Protein AF-A0A1M3DX66-F1 (afdb_monomer_lite)

Foldseek 3Di:
DPPCDPVNVVVVVVVVVVVVVVVVVVVVVVVLLLVLQVLLVVVVCCCVPNPCCVVCPPPVLVVQQVVVVDPCSHSVSSVVSVVSNVVCVVCVVVSVVVLLLLLQFDDQVCQLPPDGDDSDVVVVVVCVVVVVDDDPRNVLVVQQVVCVVQQAWRWDWDTDSLVSDIDTHGDPDRLDDPLLVVLCVLCVVLVADPLLSSVLVVCVVQQKFDLSLSCRRRVDDSVVSVVSVVSCVVVQQWDWDDDDPVLIMIGGGPSSVVSVVVSVVVVVVPDDDDDPDDDPPDDDDDDDDDDDDDCLVVVQVVLLVLADPVLSVLLVPDDPDDDLVSVLVSVLSVQASDWADLVRNCSSNVHDSVCCVPSHVVVCVSVQQKDWPSNSHCNDPRITIHGDDPPVVPD

Radius of gyration: 28.18 Å; chains: 1; bounding box: 50×94×74 Å

Secondary structure (DSSP, 8-state):
-----HHHHHHHHHHHHHHHHHHHHHHHHHHHHHHHHHHHHHHHHHHHH-TTHHHHGGGHHHHHHHHH--GGG-HHHHHHHHHHHHH-TTHHHHHHHHHHHT--PPPGGGTTSS-PPPSSHHHHHHHHHTTSS-STTTHHHHHHHHHHHTTBPPPEEEEETTTTEEEEE---SBS--HHHHHHHGGGGGG---HHHHHHHHHHHHHS-B-HHHHHHHH---HHHHHHHHHHHHHTTSEEEE-SSTTS-EEEE-HHHHHHHHHHHHHHHTT-SSS---S--SS----------SSTTTHHHHHHHTTS-HHHHHHHHT--TT--HHHHHHHHHHHHHHS-EEHHHHHHHHTS-HHHHIIIIIHHHHHTTSEEESSTTSTT-TT-EEEE--TTTT--

Sequence (395 aa):
MIVMNFEILQQNIQNTHTATQQSAAKAVNIYLTIRNWLIGYYIVEFEQNGEDRAQYGKFLLQKLAENLNQKSLSYRNLKLFRQFHQEYPQIGQSVTAFLENNKSLKAIDSIGEPGSFARNPHIASIFHDTNLAETKGTGIKSMKKLLLKSQMLPPTFESSHAANSFTLRLLLHHLINETDHSWLMKFDEFQLNDEQKTALIFLREVGALDNLAYRQSTGVNLFQSSTDLRKMVTCNLLQQKGNSKKNTYYVPGKIFLESLELHQRERLSGESDLLSGNFHGLFGESDSLLVESDSLLVEFDSLLLEFPEALQQKIRGLGSRSKPEIMEEVILEICNIKAFNLDELSKILKRRPHHIREKFLNVLMKKEKIGYSIPEVINHPKQAYKTINPSENIK

Structure (mmCIF, N/CA/C/O backbone):
data_AF-A0A1M3DX66-F1
#
_entry.id   AF-A0A1M3DX66-F1
#
loop_
_atom_site.group_PDB
_atom_site.id
_atom_site.type_symbol
_atom_site.label_atom_id
_atom_site.label_alt_id
_atom_site.label_comp_id
_atom_site.label_asym_id
_atom_site.label_entity_id
_atom_site.label_seq_id
_atom_site.pdbx_PDB_ins_code
_atom_site.Cartn_x
_atom_site.Cartn_y
_atom_site.Cartn_z
_atom_site.occupancy
_atom_site.B_iso_or_equiv
_atom_site.auth_seq_id
_atom_site.auth_comp_id
_atom_site.auth_asym_id
_atom_site.auth_atom_id
_atom_site.pdbx_PDB_model_num
ATOM 1 N N . MET A 1 1 ? 3.847 -50.029 -15.783 1.00 46.38 1 MET A N 1
ATOM 2 C CA . MET A 1 1 ? 2.466 -49.524 -15.634 1.00 46.38 1 MET A CA 1
ATOM 3 C C . MET A 1 1 ? 1.965 -49.961 -14.273 1.00 46.38 1 MET A C 1
ATOM 5 O O . MET A 1 1 ? 1.884 -51.160 -14.048 1.00 46.38 1 MET A O 1
ATOM 9 N N . ILE A 1 2 ? 1.711 -49.027 -13.354 1.00 54.50 2 ILE A N 1
ATOM 10 C CA . ILE A 1 2 ? 1.009 -49.362 -12.108 1.00 54.50 2 ILE A CA 1
ATOM 11 C C . ILE A 1 2 ? -0.415 -49.724 -12.529 1.00 54.50 2 ILE A C 1
ATOM 13 O O . ILE A 1 2 ? -1.128 -48.879 -13.067 1.00 54.50 2 ILE A O 1
ATOM 17 N N . VAL A 1 3 ? -0.788 -50.995 -12.393 1.00 66.44 3 VAL A N 1
ATOM 18 C CA . VAL A 1 3 ? -2.137 -51.461 -12.722 1.00 66.44 3 VAL A CA 1
ATOM 19 C C . VAL A 1 3 ? -3.079 -50.877 -11.671 1.00 66.44 3 VAL A C 1
ATOM 21 O O . VAL A 1 3 ? -3.075 -51.300 -10.519 1.00 66.44 3 VAL A O 1
ATOM 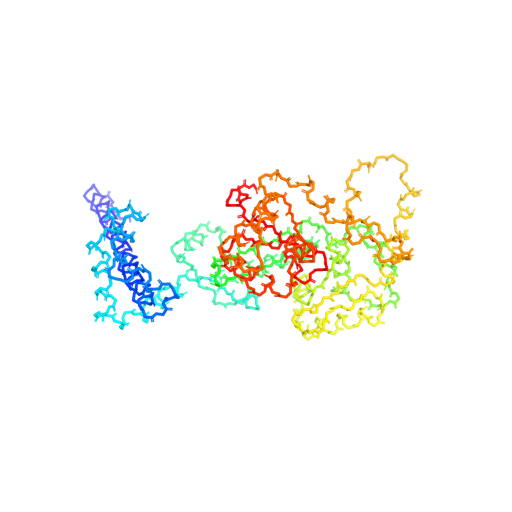24 N N . MET A 1 4 ? -3.834 -49.848 -12.054 1.00 71.94 4 MET A N 1
ATOM 25 C CA . MET A 1 4 ? -4.809 -49.189 -11.189 1.00 71.94 4 MET A CA 1
ATOM 26 C C . MET A 1 4 ? -6.081 -50.045 -11.146 1.00 71.94 4 MET A C 1
ATOM 28 O O . MET A 1 4 ? -6.894 -49.993 -12.066 1.00 71.94 4 MET A O 1
ATOM 32 N N . ASN A 1 5 ? -6.233 -50.874 -10.112 1.00 88.56 5 ASN A N 1
ATOM 33 C CA . ASN A 1 5 ? -7.469 -51.623 -9.878 1.00 88.56 5 ASN A CA 1
ATOM 34 C C . ASN A 1 5 ? -8.461 -50.800 -9.027 1.00 88.56 5 ASN A C 1
ATOM 36 O O . ASN A 1 5 ? -8.119 -49.742 -8.491 1.00 88.56 5 ASN A O 1
ATOM 40 N N . PHE A 1 6 ? -9.706 -51.272 -8.928 1.00 88.81 6 PHE A N 1
ATOM 41 C CA . PHE A 1 6 ? -10.782 -50.554 -8.238 1.00 88.81 6 PHE A CA 1
ATOM 42 C C . PHE A 1 6 ? -10.478 -50.294 -6.751 1.00 88.81 6 PHE A C 1
ATOM 44 O O . PHE A 1 6 ? -10.742 -49.203 -6.255 1.00 88.81 6 PHE A O 1
ATOM 51 N N . GLU A 1 7 ? -9.851 -51.250 -6.062 1.00 90.75 7 GLU A N 1
ATOM 52 C CA . GLU A 1 7 ? -9.463 -51.113 -4.651 1.00 90.75 7 GLU A CA 1
ATOM 53 C C . GLU A 1 7 ? -8.393 -50.030 -4.455 1.00 90.75 7 GLU A C 1
ATOM 55 O O . GLU A 1 7 ? -8.516 -49.187 -3.567 1.00 90.75 7 GLU A O 1
ATOM 60 N N . ILE A 1 8 ? -7.379 -49.988 -5.328 1.00 89.19 8 ILE A N 1
ATOM 61 C CA . ILE A 1 8 ? -6.337 -48.951 -5.321 1.00 89.19 8 ILE A CA 1
ATOM 62 C C . ILE A 1 8 ? -6.947 -47.577 -5.626 1.00 89.19 8 ILE A C 1
ATOM 64 O O . ILE A 1 8 ? -6.599 -46.594 -4.972 1.00 89.19 8 ILE A O 1
ATOM 68 N N . LEU A 1 9 ? -7.880 -47.490 -6.581 1.00 87.88 9 LEU A N 1
ATOM 69 C CA . LEU A 1 9 ? -8.596 -46.249 -6.886 1.00 87.88 9 LEU A CA 1
ATOM 70 C C . LEU A 1 9 ? -9.398 -45.750 -5.674 1.00 87.88 9 LEU A C 1
ATOM 72 O O . LEU A 1 9 ? -9.278 -44.581 -5.305 1.00 87.88 9 LEU A O 1
ATOM 76 N N . GLN A 1 10 ? -10.174 -46.629 -5.033 1.00 92.69 10 GLN A N 1
ATOM 77 C CA . GLN A 1 10 ? -10.957 -46.297 -3.842 1.00 92.69 10 GLN A CA 1
ATOM 78 C C . GLN A 1 10 ? -10.052 -45.833 -2.694 1.00 92.69 10 GLN A C 1
ATOM 80 O O . GLN A 1 10 ? -10.323 -44.803 -2.073 1.00 92.69 10 GLN A O 1
ATOM 85 N N . GLN A 1 11 ? -8.947 -46.543 -2.451 1.00 93.50 11 GLN A N 1
ATOM 86 C CA . GLN A 1 11 ? -7.988 -46.176 -1.415 1.00 93.50 11 GLN A CA 1
ATOM 87 C C . GLN A 1 11 ? -7.339 -44.817 -1.699 1.00 93.50 11 GLN A C 1
ATOM 89 O O . GLN A 1 11 ? -7.213 -43.996 -0.791 1.00 93.50 11 GLN A O 1
ATOM 94 N N . ASN A 1 12 ? -6.968 -44.541 -2.952 1.00 92.81 12 ASN A N 1
ATOM 95 C CA . ASN A 1 12 ? -6.387 -43.259 -3.345 1.00 92.81 12 ASN A CA 1
ATOM 96 C C . ASN A 1 12 ? -7.373 -42.105 -3.134 1.00 92.81 12 ASN A C 1
ATOM 98 O O . ASN A 1 12 ? -7.007 -41.110 -2.512 1.00 92.81 12 ASN A O 1
ATOM 102 N N . ILE A 1 13 ? -8.629 -42.252 -3.570 1.00 94.06 13 ILE A N 1
ATOM 103 C CA . ILE A 1 13 ? -9.670 -41.233 -3.365 1.00 94.06 13 ILE A CA 1
ATOM 104 C C . ILE A 1 13 ? -9.886 -40.980 -1.868 1.00 94.06 13 ILE A C 1
ATOM 106 O O . ILE A 1 13 ? -9.891 -39.825 -1.434 1.00 94.06 13 ILE A O 1
ATOM 110 N N . GLN A 1 14 ? -10.007 -42.041 -1.065 1.00 92.94 14 GLN A N 1
ATOM 111 C CA . GLN A 1 14 ? -10.210 -41.918 0.378 1.00 92.94 14 GLN A CA 1
ATOM 112 C C . GLN A 1 14 ? -9.017 -41.246 1.068 1.00 92.94 14 GLN A C 1
ATOM 114 O O . GLN A 1 14 ? -9.202 -40.371 1.919 1.00 92.94 14 GLN A O 1
ATOM 119 N N . ASN A 1 15 ? -7.793 -41.612 0.689 1.00 93.38 15 ASN A N 1
ATOM 120 C CA . ASN A 1 15 ? -6.576 -41.011 1.223 1.00 93.38 15 ASN A CA 1
ATOM 121 C C . ASN A 1 15 ? -6.497 -39.521 0.872 1.00 93.38 15 ASN A C 1
ATOM 123 O O . ASN A 1 15 ? -6.247 -38.702 1.755 1.00 93.38 15 ASN A O 1
ATOM 127 N N . THR A 1 16 ? -6.766 -39.148 -0.383 1.00 92.50 16 THR A N 1
ATOM 128 C CA . THR A 1 16 ? -6.778 -37.744 -0.818 1.00 92.50 16 THR A CA 1
ATOM 129 C C . THR A 1 16 ? -7.855 -36.940 -0.091 1.00 92.50 16 THR A C 1
ATOM 131 O O . THR A 1 16 ? -7.568 -35.849 0.408 1.00 92.50 16 THR A O 1
ATOM 134 N N . HIS A 1 17 ? -9.070 -37.480 0.045 1.00 89.69 17 HIS A N 1
ATOM 135 C CA . HIS A 1 17 ? -10.143 -36.831 0.801 1.00 89.69 17 HIS A CA 1
ATOM 136 C C . HIS A 1 17 ? -9.738 -36.599 2.263 1.00 89.69 17 HIS A C 1
ATOM 138 O O . HIS A 1 17 ? -9.801 -35.478 2.762 1.00 89.69 17 HIS A O 1
ATOM 144 N N . THR A 1 18 ? -9.238 -37.640 2.929 1.00 92.88 18 THR A N 1
ATOM 145 C CA . THR A 1 18 ? -8.861 -37.572 4.345 1.00 92.88 18 THR A CA 1
ATOM 146 C C . THR A 1 18 ? -7.698 -36.600 4.564 1.00 92.88 18 THR A C 1
ATOM 148 O O . THR A 1 18 ? -7.755 -35.756 5.458 1.00 92.88 18 THR A O 1
ATOM 151 N N . ALA A 1 19 ? -6.663 -36.653 3.720 1.00 88.19 19 ALA A N 1
ATOM 152 C CA . ALA A 1 19 ? -5.498 -35.776 3.827 1.00 88.19 19 ALA A CA 1
ATOM 153 C C . ALA A 1 19 ? -5.859 -34.296 3.610 1.00 88.19 19 ALA A C 1
ATOM 155 O O . ALA A 1 19 ? -5.417 -33.425 4.364 1.00 88.19 19 ALA A O 1
ATOM 156 N N . THR A 1 20 ? -6.692 -33.994 2.609 1.00 86.19 20 THR A N 1
ATOM 157 C CA . THR A 1 20 ? -7.126 -32.614 2.330 1.00 86.19 20 THR A CA 1
ATOM 158 C C . THR A 1 20 ? -8.052 -32.076 3.420 1.00 86.19 20 THR A C 1
ATOM 160 O O . THR A 1 20 ? -7.876 -30.937 3.859 1.00 86.19 20 THR A O 1
ATOM 163 N N . GLN A 1 21 ? -8.963 -32.903 3.942 1.00 87.69 21 GLN A N 1
ATOM 164 C CA . GLN A 1 21 ? -9.829 -32.544 5.065 1.00 87.69 21 GLN A CA 1
ATOM 165 C C . GLN A 1 21 ? -9.026 -32.270 6.347 1.00 87.69 21 GLN A C 1
ATOM 167 O O . GLN A 1 21 ? -9.260 -31.263 7.018 1.00 87.69 21 GLN A O 1
ATOM 172 N N . GLN A 1 22 ? -8.044 -33.117 6.672 1.00 86.44 22 GLN A N 1
ATOM 173 C CA . GLN A 1 22 ? -7.156 -32.914 7.823 1.00 86.44 22 GLN A CA 1
ATOM 174 C C . GLN A 1 22 ? -6.325 -31.635 7.684 1.00 86.44 22 GLN A C 1
ATOM 176 O O . GLN A 1 22 ? -6.173 -30.888 8.654 1.00 86.44 22 GLN A O 1
ATOM 181 N N . SER A 1 23 ? -5.821 -31.349 6.481 1.00 80.25 23 SER A N 1
ATOM 182 C CA . SER A 1 23 ? -5.094 -30.109 6.195 1.00 80.25 23 SER A CA 1
ATOM 183 C C . SER A 1 23 ? -5.973 -28.872 6.423 1.00 80.25 23 SER A C 1
ATOM 185 O O . SER A 1 23 ? -5.564 -27.944 7.127 1.00 80.25 23 SER A O 1
ATOM 187 N N . ALA A 1 24 ? -7.217 -28.889 5.930 1.00 75.94 24 ALA A N 1
ATOM 188 C CA . ALA A 1 24 ? -8.182 -27.813 6.154 1.00 75.94 24 ALA A CA 1
ATOM 189 C C . ALA A 1 24 ? -8.494 -27.622 7.649 1.00 75.94 24 ALA A C 1
ATOM 191 O O . ALA A 1 24 ? -8.436 -26.501 8.155 1.00 75.94 24 ALA A O 1
ATOM 192 N N . ALA A 1 25 ? -8.747 -28.712 8.381 1.00 82.56 25 ALA A N 1
ATOM 193 C CA . ALA A 1 25 ? -8.994 -28.664 9.821 1.00 82.56 25 ALA A CA 1
ATOM 194 C C . ALA A 1 25 ? -7.795 -28.086 10.593 1.00 82.56 25 ALA A C 1
ATOM 196 O O . ALA A 1 25 ? -7.968 -27.242 11.473 1.00 82.56 25 ALA A O 1
ATOM 197 N N . LYS A 1 26 ? -6.567 -28.480 10.232 1.00 80.50 26 LYS A N 1
ATOM 198 C CA . LYS A 1 26 ? -5.338 -27.941 10.829 1.00 80.50 26 LYS A CA 1
ATOM 199 C C . LYS A 1 26 ? -5.205 -26.438 10.587 1.00 80.50 26 LYS A C 1
ATOM 201 O O . LYS A 1 26 ? -4.918 -25.706 11.532 1.00 80.50 26 LYS A O 1
ATOM 206 N N . ALA A 1 27 ? -5.445 -25.973 9.360 1.00 79.50 27 ALA A N 1
ATOM 207 C CA . ALA A 1 27 ? -5.413 -24.549 9.038 1.00 79.50 27 ALA A CA 1
ATOM 208 C C . ALA A 1 27 ? -6.442 -23.770 9.872 1.00 79.50 27 ALA A C 1
ATOM 210 O O . ALA A 1 27 ? -6.083 -22.800 10.540 1.00 79.50 27 ALA A O 1
ATOM 211 N N . VAL A 1 28 ? -7.693 -24.241 9.917 1.00 80.56 28 VAL A N 1
ATOM 212 C CA . VAL A 1 28 ? -8.760 -23.637 10.731 1.00 80.56 28 VAL A CA 1
ATOM 213 C C . VAL A 1 28 ? -8.351 -23.561 12.204 1.00 80.56 28 VAL A C 1
ATOM 215 O O . VAL A 1 28 ? -8.460 -22.497 12.811 1.00 80.56 28 VAL A O 1
ATOM 218 N N . ASN A 1 29 ? -7.807 -24.639 12.772 1.00 84.12 29 ASN A N 1
ATOM 219 C CA . ASN A 1 29 ? -7.376 -24.675 14.171 1.00 84.12 29 ASN A CA 1
ATOM 220 C C . ASN A 1 29 ? -6.255 -23.673 14.478 1.00 84.12 29 ASN A C 1
ATOM 222 O O . ASN A 1 29 ? -6.288 -23.027 15.528 1.00 84.12 29 ASN A O 1
ATOM 226 N N . ILE A 1 30 ? -5.297 -23.498 13.561 1.00 85.50 30 ILE A N 1
ATOM 227 C CA . ILE A 1 30 ? -4.227 -22.501 13.703 1.00 85.50 30 ILE A CA 1
ATOM 228 C C . ILE A 1 30 ? -4.832 -21.093 13.739 1.00 85.50 30 ILE A C 1
ATOM 230 O O . ILE A 1 30 ? -4.613 -20.356 14.701 1.00 85.50 30 ILE A O 1
ATOM 234 N N . TYR A 1 31 ? -5.648 -20.731 12.745 1.00 86.44 31 TYR A N 1
ATOM 235 C CA . TYR A 1 31 ? -6.244 -19.393 12.677 1.00 86.44 31 TYR A CA 1
ATOM 236 C C . TYR A 1 31 ? -7.190 -19.108 13.847 1.00 86.44 31 TYR A C 1
ATOM 238 O O . TYR A 1 31 ? -7.186 -17.996 14.371 1.00 86.44 31 TYR A O 1
ATOM 246 N N . LEU A 1 32 ? -7.965 -20.097 14.301 1.00 88.94 32 LEU A N 1
ATOM 247 C CA . LEU A 1 32 ? -8.824 -19.954 15.478 1.00 88.94 32 LEU A CA 1
ATOM 248 C C . LEU A 1 32 ? -8.008 -19.706 16.747 1.00 88.94 32 LEU A C 1
ATOM 250 O O . LEU A 1 32 ? -8.353 -18.813 17.517 1.00 88.94 32 LEU A O 1
ATOM 254 N N . THR A 1 33 ? -6.920 -20.450 16.947 1.00 89.94 33 THR A N 1
ATOM 255 C CA . THR A 1 33 ? -6.024 -20.266 18.099 1.00 89.94 33 THR A CA 1
ATOM 256 C C . THR A 1 33 ? -5.435 -18.859 18.111 1.00 89.94 33 THR A C 1
ATOM 258 O O . THR A 1 33 ? -5.523 -18.159 19.118 1.00 89.94 33 THR A O 1
ATOM 261 N N . ILE A 1 34 ? -4.914 -18.410 16.968 1.00 89.06 34 ILE A N 1
ATOM 262 C CA . ILE A 1 34 ? -4.314 -17.080 16.825 1.00 89.06 34 ILE A CA 1
ATOM 263 C C . ILE A 1 34 ? -5.353 -15.981 17.049 1.00 89.06 34 ILE A C 1
ATOM 265 O O . ILE A 1 34 ? -5.119 -15.065 17.834 1.00 89.06 34 ILE A O 1
ATOM 269 N N . ARG A 1 35 ? -6.529 -16.097 16.419 1.00 92.00 35 ARG A N 1
ATOM 270 C CA . ARG A 1 35 ? -7.647 -15.164 16.606 1.00 92.00 35 ARG A CA 1
ATOM 271 C C . ARG A 1 35 ? -8.031 -15.051 18.080 1.00 92.00 35 ARG A C 1
ATOM 273 O O . ARG A 1 35 ? -8.180 -13.946 18.587 1.00 92.00 35 ARG A O 1
ATOM 280 N N . ASN A 1 36 ? -8.207 -16.184 18.757 1.00 93.81 36 ASN A N 1
ATOM 281 C CA . ASN A 1 36 ? -8.610 -16.223 20.163 1.00 93.81 36 ASN A CA 1
ATOM 282 C C . ASN A 1 36 ? -7.581 -15.540 21.060 1.00 93.81 36 ASN A C 1
ATOM 284 O O . ASN A 1 36 ? -7.958 -14.753 21.924 1.00 93.81 36 ASN A O 1
ATOM 288 N N . TRP A 1 37 ? -6.295 -15.807 20.828 1.00 93.88 37 TRP A N 1
ATOM 289 C CA . TRP A 1 37 ? -5.214 -15.183 21.584 1.00 93.88 37 TRP A CA 1
ATOM 290 C C . TRP A 1 37 ? -5.173 -13.664 21.364 1.00 93.88 37 TRP A C 1
ATOM 292 O O . TRP A 1 37 ? -5.143 -12.906 22.329 1.00 93.88 37 TRP A O 1
ATOM 302 N N . LEU A 1 38 ? -5.262 -13.210 20.106 1.00 92.69 38 LEU A N 1
ATOM 303 C CA . LEU A 1 38 ? -5.254 -11.784 19.752 1.00 92.69 38 LEU A CA 1
ATOM 304 C C . LEU A 1 38 ? -6.444 -11.021 20.337 1.00 92.69 38 LEU A C 1
ATOM 306 O O . LEU A 1 38 ? -6.274 -9.910 20.828 1.00 92.69 38 LEU A O 1
ATOM 310 N N . ILE A 1 39 ? -7.643 -11.611 20.325 1.00 93.81 39 ILE A N 1
ATOM 311 C CA . ILE A 1 39 ? -8.811 -10.995 20.970 1.00 93.81 39 ILE A CA 1
ATOM 312 C C . ILE A 1 39 ? -8.549 -10.819 22.470 1.00 93.81 39 ILE A C 1
ATOM 314 O O . ILE A 1 39 ? -8.840 -9.760 23.021 1.00 93.81 39 ILE A O 1
ATOM 318 N N . GLY A 1 40 ? -7.966 -11.828 23.123 1.00 94.31 40 GLY A N 1
ATOM 319 C CA . GLY A 1 40 ? -7.553 -11.729 24.520 1.00 94.31 40 GLY A CA 1
ATOM 320 C C . GLY A 1 40 ? -6.541 -10.611 24.766 1.00 94.31 40 GLY A C 1
ATOM 321 O O . GLY A 1 40 ? -6.724 -9.827 25.695 1.00 94.31 40 GLY A O 1
ATOM 322 N N . TYR A 1 41 ? -5.529 -10.504 23.903 1.00 93.56 41 TYR A N 1
ATOM 323 C CA . TYR A 1 41 ? -4.535 -9.430 23.929 1.00 93.56 41 TYR A CA 1
ATOM 324 C C . TYR A 1 41 ? -5.193 -8.047 23.846 1.00 93.56 41 TYR A C 1
ATOM 326 O O . TYR A 1 41 ? -4.972 -7.218 24.725 1.00 93.56 41 TYR A O 1
ATOM 334 N N . TYR A 1 42 ? -6.074 -7.817 22.866 1.00 93.31 42 TYR A N 1
ATOM 335 C CA . TYR A 1 42 ? -6.762 -6.529 22.706 1.00 93.31 42 TYR A CA 1
ATOM 336 C C . TYR A 1 42 ? -7.613 -6.150 23.920 1.00 93.31 42 TYR A C 1
ATOM 338 O O . TYR A 1 42 ? -7.643 -4.984 24.309 1.00 93.31 42 TYR A O 1
ATOM 346 N N . ILE A 1 43 ? -8.286 -7.127 24.537 1.00 93.56 43 ILE A N 1
ATOM 347 C CA . ILE A 1 43 ? -9.067 -6.898 25.757 1.00 93.56 43 ILE A CA 1
ATOM 348 C C . ILE A 1 43 ? -8.150 -6.451 26.901 1.00 93.56 43 ILE A C 1
ATOM 350 O O . ILE A 1 43 ? -8.444 -5.457 27.560 1.00 93.56 43 ILE A O 1
ATOM 354 N N . VAL A 1 44 ? -7.043 -7.164 27.134 1.00 91.69 44 VAL A N 1
ATOM 355 C CA . VAL A 1 44 ? -6.112 -6.849 28.231 1.00 91.69 44 VAL A CA 1
ATOM 356 C C . VAL A 1 44 ? -5.428 -5.498 28.012 1.00 91.69 44 VAL A C 1
ATOM 358 O O . VAL A 1 44 ? -5.339 -4.710 28.951 1.00 91.69 44 VAL A O 1
ATOM 361 N N . GLU A 1 45 ? -5.004 -5.192 26.785 1.00 91.38 45 GLU A N 1
ATOM 362 C CA . GLU A 1 45 ? -4.430 -3.887 26.435 1.00 91.38 45 GLU A CA 1
ATOM 363 C C . GLU A 1 45 ? -5.412 -2.744 26.691 1.00 91.38 45 GLU A C 1
ATOM 365 O O . GLU A 1 45 ? -5.044 -1.732 27.285 1.00 91.38 45 GLU A O 1
ATOM 370 N N . PHE A 1 46 ? -6.682 -2.905 26.312 1.00 90.38 46 PHE A N 1
ATOM 371 C CA . PHE A 1 46 ? -7.702 -1.898 26.594 1.00 90.38 46 PHE A CA 1
ATOM 372 C C . PHE A 1 46 ? -7.940 -1.727 28.105 1.00 90.38 46 PHE A C 1
ATOM 374 O O . PHE A 1 46 ? -8.048 -0.604 28.596 1.00 90.38 46 PHE A O 1
ATOM 381 N N . GLU A 1 47 ? -7.977 -2.822 28.871 1.00 88.12 47 GLU A N 1
ATOM 382 C CA . GLU A 1 47 ? -8.105 -2.769 30.335 1.00 88.12 47 GLU A CA 1
ATOM 383 C C . GLU A 1 47 ? -6.915 -2.018 30.988 1.00 88.12 47 GLU A C 1
ATOM 385 O O . GLU A 1 47 ? -7.101 -1.256 31.947 1.00 88.12 47 GLU A O 1
ATOM 390 N N . GLN A 1 48 ? -5.697 -2.168 30.454 1.00 85.69 48 GLN A N 1
ATOM 391 C CA . GLN A 1 48 ? -4.475 -1.555 30.995 1.00 85.69 48 GLN A CA 1
ATOM 392 C C . GLN A 1 48 ? -4.235 -0.111 30.529 1.00 85.69 48 GLN A C 1
ATOM 394 O O . GLN A 1 48 ? -3.865 0.729 31.353 1.00 85.69 48 GLN A O 1
ATOM 399 N N . ASN A 1 49 ? -4.482 0.183 29.251 1.00 86.31 49 ASN A N 1
ATOM 400 C CA . ASN A 1 49 ? -4.041 1.407 28.570 1.00 86.31 49 ASN A CA 1
ATOM 401 C C . ASN A 1 49 ? -5.182 2.192 27.888 1.00 86.31 49 ASN A C 1
ATOM 403 O O . ASN A 1 49 ? -4.921 3.228 27.282 1.00 86.31 49 ASN A O 1
ATOM 407 N N . GLY A 1 50 ? -6.436 1.732 27.960 1.00 82.00 50 GLY A N 1
ATOM 408 C CA . GLY A 1 50 ? -7.569 2.384 27.292 1.00 82.00 50 GLY A CA 1
ATOM 409 C C . GLY A 1 50 ? -7.888 3.778 27.849 1.00 82.00 50 GLY A C 1
ATOM 410 O O . GLY A 1 50 ? -8.014 3.952 29.063 1.00 82.00 50 GLY A O 1
ATOM 411 N N . GLU A 1 51 ? -8.063 4.762 26.960 1.00 78.31 51 GLU A N 1
ATOM 412 C CA . GLU A 1 51 ? -8.348 6.166 27.314 1.00 78.31 51 GLU A CA 1
ATOM 413 C C . GLU A 1 51 ? -9.701 6.326 28.030 1.00 78.31 51 GLU A C 1
ATOM 415 O O . GLU A 1 51 ? -9.824 7.076 28.998 1.00 78.31 51 GLU A O 1
ATOM 420 N N . ASP A 1 52 ? -10.708 5.569 27.598 1.00 81.38 52 ASP A N 1
ATOM 421 C CA . ASP A 1 52 ? -12.083 5.571 28.103 1.00 81.38 52 ASP A CA 1
ATOM 422 C C . ASP A 1 52 ? -12.397 4.351 28.987 1.00 81.38 52 ASP A C 1
ATOM 424 O O . ASP A 1 52 ? -13.552 4.105 29.345 1.00 81.38 52 ASP A O 1
ATOM 428 N N . ARG A 1 53 ? -11.381 3.595 29.427 1.00 76.31 53 ARG A N 1
ATOM 429 C CA . ARG A 1 53 ? -11.570 2.366 30.221 1.00 76.31 53 ARG A CA 1
ATOM 430 C C . ARG A 1 53 ? -12.407 2.567 31.486 1.00 76.31 53 ARG A C 1
ATOM 432 O O . ARG A 1 53 ? -13.114 1.654 31.902 1.00 76.31 53 ARG A O 1
ATOM 439 N N . ALA A 1 54 ? -12.365 3.758 32.089 1.00 69.56 54 ALA A N 1
ATOM 440 C CA . ALA A 1 54 ? -13.153 4.096 33.275 1.00 69.56 54 ALA A CA 1
ATOM 441 C C . ALA A 1 54 ? -14.669 4.083 33.000 1.00 69.56 54 ALA A C 1
ATOM 443 O O . ALA A 1 54 ? -15.452 3.785 33.900 1.00 69.56 54 ALA A O 1
ATOM 444 N N . GLN A 1 55 ? -15.082 4.350 31.756 1.00 74.88 55 GLN A N 1
ATOM 445 C CA . GLN A 1 55 ? -16.481 4.342 31.329 1.00 74.88 55 GLN A CA 1
ATOM 446 C C . GLN A 1 55 ? -17.031 2.919 31.137 1.00 74.88 55 GLN A C 1
ATOM 448 O O . GLN A 1 55 ? -18.228 2.680 31.318 1.00 74.88 55 GLN A O 1
ATOM 453 N N . TYR A 1 56 ? -16.172 1.965 30.771 1.00 73.06 56 TYR A N 1
ATOM 454 C CA . TYR A 1 56 ? -16.575 0.591 30.447 1.00 73.06 56 TYR A CA 1
ATOM 455 C C . TYR A 1 56 ? -16.261 -0.406 31.568 1.00 73.06 56 TYR A C 1
ATOM 457 O O . TYR A 1 56 ? -17.047 -1.327 31.788 1.00 73.06 56 TYR A O 1
ATOM 465 N N . GLY A 1 57 ? -15.188 -0.175 32.330 1.00 70.12 57 GLY A N 1
ATOM 466 C CA . GLY A 1 57 ? -14.861 -0.802 33.612 1.00 70.12 57 GLY A CA 1
ATOM 467 C C . GLY A 1 57 ? -15.286 -2.268 33.744 1.00 70.12 57 GLY A C 1
ATOM 468 O O . GLY A 1 57 ? -14.920 -3.125 32.943 1.00 70.12 57 GLY A O 1
ATOM 469 N N . LYS A 1 58 ? -16.104 -2.560 34.764 1.00 74.88 58 LYS A N 1
ATOM 470 C CA . LYS A 1 58 ? -16.587 -3.920 35.076 1.00 74.88 58 LYS A CA 1
ATOM 471 C C . LYS A 1 58 ? -17.507 -4.536 34.010 1.00 74.88 58 LYS A C 1
ATOM 473 O O . LYS A 1 58 ? -17.666 -5.754 34.000 1.00 74.88 58 LYS A O 1
ATOM 478 N N . PHE A 1 59 ? -18.095 -3.732 33.124 1.00 85.62 59 PHE A N 1
ATOM 479 C CA . PHE A 1 59 ? -19.084 -4.172 32.131 1.00 85.62 59 PHE A CA 1
ATOM 480 C C . PHE A 1 59 ? -18.517 -4.289 30.709 1.00 85.62 59 PHE A C 1
ATOM 482 O O . PHE A 1 59 ? -19.267 -4.576 29.776 1.00 85.62 59 PHE A O 1
ATOM 489 N N . LEU A 1 60 ? -17.202 -4.115 30.536 1.00 89.06 60 LEU A N 1
ATOM 490 C CA . LEU A 1 60 ? -16.527 -4.134 29.237 1.00 89.06 60 LEU A CA 1
ATOM 491 C C . LEU A 1 60 ? -16.893 -5.366 28.397 1.00 89.06 60 LEU A C 1
ATOM 493 O O . LEU A 1 60 ? -17.369 -5.233 27.274 1.00 89.06 60 LEU A O 1
ATOM 497 N N . LEU A 1 61 ? -16.729 -6.569 28.954 1.00 90.75 61 LEU A N 1
ATOM 498 C CA . LEU A 1 61 ? -16.987 -7.812 28.221 1.00 90.75 61 LEU A CA 1
ATOM 499 C C . LEU A 1 61 ? -18.469 -8.012 27.870 1.00 90.75 61 LEU A C 1
ATOM 501 O O . LEU A 1 61 ? -18.765 -8.631 26.850 1.00 90.75 61 LEU A O 1
ATOM 505 N N . GLN A 1 62 ? -19.396 -7.527 28.706 1.00 91.19 62 GLN A N 1
ATOM 506 C CA . GLN A 1 62 ? -20.836 -7.622 28.427 1.00 91.19 62 GLN A CA 1
ATOM 507 C C . GLN A 1 62 ? -21.209 -6.711 27.261 1.00 91.19 62 GLN A C 1
ATOM 509 O O . GLN A 1 62 ? -21.775 -7.188 26.283 1.00 91.19 62 GLN A O 1
ATOM 514 N N . LYS A 1 63 ? -20.765 -5.450 27.300 1.00 90.31 63 LYS A N 1
ATOM 515 C CA . LYS A 1 63 ? -20.970 -4.502 26.199 1.00 90.31 63 LYS A CA 1
ATOM 516 C C . LYS A 1 63 ? -20.314 -4.963 24.898 1.00 90.31 63 LYS A C 1
ATOM 518 O O . LYS A 1 63 ? -20.907 -4.818 23.837 1.00 90.31 63 LYS A O 1
ATOM 523 N N . LEU A 1 64 ? -19.114 -5.552 24.960 1.00 91.94 64 LEU A N 1
ATOM 524 C CA . LEU A 1 64 ? -18.467 -6.131 23.777 1.00 91.94 64 LEU A CA 1
ATOM 525 C C . LEU A 1 64 ? -19.304 -7.264 23.175 1.00 91.94 64 LEU A C 1
ATOM 527 O O . LEU A 1 64 ? -19.492 -7.296 21.963 1.00 91.94 64 LEU A O 1
ATOM 531 N N . ALA A 1 65 ? -19.828 -8.172 24.001 1.00 92.62 65 ALA A N 1
ATOM 532 C CA . ALA A 1 65 ? -20.666 -9.267 23.522 1.00 92.62 65 ALA A CA 1
ATOM 533 C C . ALA A 1 65 ? -21.984 -8.769 22.900 1.00 92.62 65 ALA A C 1
ATOM 535 O O . ALA A 1 65 ? -22.390 -9.281 21.857 1.00 92.62 65 ALA A O 1
ATOM 536 N N . GLU A 1 66 ? -22.623 -7.770 23.515 1.00 91.38 66 GLU A N 1
ATOM 537 C CA . GLU A 1 66 ? -23.858 -7.145 23.020 1.00 91.38 66 GLU A CA 1
ATOM 538 C C . GLU A 1 66 ? -23.634 -6.413 21.692 1.00 91.38 66 GLU A C 1
ATOM 540 O O . GLU A 1 66 ? -24.379 -6.630 20.739 1.00 91.38 66 GLU A O 1
ATOM 545 N N . ASN A 1 67 ? -22.573 -5.608 21.596 1.00 91.50 67 ASN A N 1
ATOM 546 C CA . ASN A 1 67 ? -22.285 -4.813 20.402 1.00 91.50 67 ASN A CA 1
ATOM 547 C C . ASN A 1 67 ? -21.803 -5.663 19.220 1.00 91.50 67 ASN A C 1
ATOM 549 O O . ASN A 1 67 ? -22.137 -5.367 18.076 1.00 91.50 67 ASN A O 1
ATOM 553 N N . LEU A 1 68 ? -21.000 -6.704 19.474 1.00 91.94 68 LEU A N 1
ATOM 554 C CA . LEU A 1 68 ? -20.498 -7.579 18.410 1.00 91.94 68 LEU A CA 1
ATOM 555 C C . LEU A 1 68 ? -21.570 -8.558 17.917 1.00 91.94 68 LEU A C 1
ATOM 557 O O . LEU A 1 68 ? -21.519 -8.960 16.759 1.00 91.94 68 LEU A O 1
ATOM 561 N N . ASN A 1 69 ? -22.511 -8.951 18.784 1.00 88.38 69 ASN A N 1
ATOM 562 C CA . ASN A 1 69 ? -23.671 -9.794 18.477 1.00 88.38 69 ASN A CA 1
ATOM 563 C C . ASN A 1 69 ? -23.358 -11.029 17.599 1.00 88.38 69 ASN A C 1
ATOM 565 O O . ASN A 1 69 ? -24.043 -11.334 16.622 1.00 88.38 69 ASN A O 1
ATOM 569 N N . GLN A 1 70 ? -22.289 -11.754 17.939 1.00 89.88 70 GLN A N 1
ATOM 570 C CA . GLN A 1 70 ? -21.862 -12.968 17.239 1.00 89.88 70 GLN A CA 1
ATOM 571 C C . GLN A 1 70 ? -21.701 -14.134 18.215 1.00 89.88 70 GLN A C 1
ATOM 573 O O . GLN A 1 70 ? -21.052 -14.013 19.253 1.00 89.88 70 GLN A O 1
ATOM 578 N N . LYS A 1 71 ? -22.215 -15.319 17.852 1.00 84.62 71 LYS A N 1
ATOM 579 C CA . LYS A 1 71 ? -22.155 -16.528 18.701 1.00 84.62 71 LYS A CA 1
ATOM 580 C C . LYS A 1 71 ? -20.716 -16.927 19.065 1.00 84.62 71 LYS A C 1
ATOM 582 O O . LYS A 1 71 ? -20.452 -17.355 20.188 1.00 84.62 71 LYS A O 1
ATOM 587 N N . SER A 1 72 ? -19.777 -16.756 18.134 1.00 87.31 72 SER A N 1
ATOM 588 C CA . SER A 1 72 ? -18.340 -16.992 18.339 1.00 87.31 72 SER A CA 1
ATOM 589 C C . SER A 1 72 ? -17.684 -15.991 19.300 1.00 87.31 72 SER A C 1
ATOM 591 O O . SER A 1 72 ? -16.659 -16.334 19.887 1.00 87.31 72 SER A O 1
ATOM 593 N N . LEU A 1 73 ? -18.277 -14.811 19.508 1.00 91.94 73 LEU A N 1
ATOM 594 C CA . LEU A 1 73 ? -17.774 -13.704 20.336 1.00 91.94 73 LEU A CA 1
ATOM 595 C C . LEU A 1 73 ? -18.702 -13.411 21.530 1.00 91.94 73 LEU A C 1
ATOM 597 O O . LEU A 1 73 ? -18.845 -12.275 21.968 1.00 91.94 73 LEU A O 1
ATOM 601 N N . SER A 1 74 ? -19.344 -14.451 22.066 1.00 93.38 74 SER A N 1
ATOM 602 C CA . SER A 1 74 ? -20.185 -14.340 23.261 1.00 93.38 74 SER A CA 1
ATOM 603 C C . SER A 1 74 ? -19.389 -13.909 24.498 1.00 93.38 74 SER A C 1
ATOM 605 O O . SER A 1 74 ? -18.185 -14.151 24.587 1.00 93.38 74 SER A O 1
ATOM 607 N N . TYR A 1 75 ? -20.075 -13.372 25.514 1.00 93.12 75 TYR A N 1
ATOM 608 C CA . TYR A 1 75 ? -19.469 -12.996 26.801 1.00 93.12 75 TYR A CA 1
ATOM 609 C C . TYR A 1 75 ? -18.583 -14.109 27.390 1.00 93.12 75 TYR A C 1
ATOM 611 O O . TYR A 1 75 ? -17.469 -13.856 27.852 1.00 93.12 75 TYR A O 1
ATOM 619 N N . ARG A 1 76 ? -19.050 -15.365 27.320 1.00 93.19 76 ARG A N 1
ATOM 620 C CA . ARG A 1 76 ? -18.295 -16.535 27.787 1.00 93.19 76 ARG A CA 1
ATOM 621 C C . ARG A 1 76 ? -17.005 -16.731 26.991 1.00 93.19 76 ARG A C 1
ATOM 623 O O . ARG A 1 76 ? -15.960 -16.950 27.594 1.00 93.19 76 ARG A O 1
ATOM 630 N N . ASN A 1 77 ? -17.069 -16.629 25.666 1.00 94.12 77 ASN A N 1
ATOM 631 C CA . ASN A 1 77 ? -15.898 -16.780 24.805 1.00 94.12 77 ASN A CA 1
ATOM 632 C C . ASN A 1 77 ? -14.903 -15.635 24.997 1.00 94.12 77 ASN A C 1
ATOM 634 O O . ASN A 1 77 ? -13.717 -15.899 25.134 1.00 94.12 77 ASN A O 1
ATOM 638 N N . LEU A 1 78 ? -15.366 -14.386 25.096 1.00 95.50 78 LEU A N 1
ATOM 639 C CA . LEU A 1 78 ? -14.498 -13.235 25.362 1.00 95.50 78 LEU A CA 1
ATOM 640 C C . LEU A 1 78 ? -13.765 -13.376 26.705 1.00 95.50 78 LEU A C 1
ATOM 642 O O . LEU A 1 78 ? -12.571 -13.091 26.787 1.00 95.50 78 LEU A O 1
ATOM 646 N N . LYS A 1 79 ? -14.445 -13.892 27.739 1.00 94.56 79 LYS A N 1
ATOM 647 C CA . LYS A 1 79 ? -13.815 -14.215 29.028 1.00 94.56 79 LYS A CA 1
ATOM 648 C C . LYS A 1 79 ? -12.720 -15.278 28.876 1.00 94.56 79 LYS A C 1
ATOM 650 O O . LYS A 1 79 ? -11.643 -15.109 29.441 1.00 94.56 79 LYS A O 1
ATOM 655 N N . LEU A 1 80 ? -12.979 -16.332 28.096 1.00 94.88 80 LEU A N 1
ATOM 656 C CA . LEU A 1 80 ? -11.998 -17.384 27.806 1.00 94.88 80 LEU A CA 1
ATOM 657 C C . LEU A 1 80 ? -10.814 -16.864 26.985 1.00 94.88 80 LEU A C 1
ATOM 659 O O . LEU A 1 80 ? -9.682 -17.224 27.272 1.00 94.88 80 LEU A O 1
ATOM 663 N N . PHE A 1 81 ? -11.043 -15.997 25.998 1.00 96.00 81 PHE A N 1
ATOM 664 C CA . PHE A 1 81 ? -9.979 -15.398 25.189 1.00 96.00 81 PHE A CA 1
ATOM 665 C C . PHE A 1 81 ? -9.073 -14.503 26.033 1.00 96.00 81 PHE A C 1
ATOM 667 O O . PHE A 1 81 ? -7.853 -14.615 25.945 1.00 96.00 81 PHE A O 1
ATOM 674 N N . ARG A 1 82 ? -9.658 -13.678 26.913 1.00 94.94 82 ARG A N 1
ATOM 675 C CA . ARG A 1 82 ? -8.901 -12.866 27.875 1.00 94.94 82 ARG A CA 1
ATOM 676 C C . ARG A 1 82 ? -8.022 -13.736 28.775 1.00 94.94 82 ARG A C 1
ATOM 678 O O . ARG A 1 82 ? -6.833 -13.462 28.901 1.00 94.94 82 ARG A O 1
ATOM 685 N N . GLN A 1 83 ? -8.592 -14.796 29.352 1.00 95.12 83 GLN A N 1
ATOM 686 C CA . GLN A 1 83 ? -7.852 -15.749 30.184 1.00 95.12 83 GLN A CA 1
ATOM 687 C C . GLN A 1 83 ? -6.735 -16.441 29.392 1.00 95.12 83 GLN A C 1
ATOM 689 O O . GLN A 1 83 ? -5.604 -16.504 29.856 1.00 95.12 83 GLN A O 1
ATOM 694 N N . PHE A 1 84 ? -7.025 -16.882 28.167 1.00 95.50 84 PHE A N 1
ATOM 695 C CA . PHE A 1 84 ? -6.057 -17.545 27.299 1.00 95.50 84 PHE A CA 1
ATOM 696 C C . PHE A 1 84 ? -4.829 -16.669 27.012 1.00 95.50 84 PHE A C 1
ATOM 698 O O . PHE A 1 84 ? -3.701 -17.147 27.090 1.00 95.50 84 PHE A O 1
ATOM 705 N N . HIS A 1 85 ? -5.025 -15.379 26.734 1.00 93.62 85 HIS A N 1
ATOM 706 C CA . HIS A 1 85 ? -3.908 -14.449 26.575 1.00 93.62 85 HIS A CA 1
ATOM 707 C C . HIS A 1 85 ? -3.088 -14.292 27.869 1.00 93.62 85 HIS A C 1
ATOM 709 O O . HIS A 1 85 ? -1.861 -14.326 27.827 1.00 93.62 85 HIS A O 1
ATOM 715 N N . GLN A 1 86 ? -3.761 -14.149 29.015 1.00 92.38 86 GLN A N 1
ATOM 716 C CA . GLN A 1 86 ? -3.113 -13.945 30.317 1.00 92.38 86 GLN A CA 1
ATOM 717 C C . GLN A 1 86 ? -2.313 -15.165 30.795 1.00 92.38 86 GLN A C 1
ATOM 719 O O . GLN A 1 86 ? -1.254 -14.997 31.392 1.00 92.38 86 GLN A O 1
ATOM 724 N N . GLU A 1 87 ? -2.804 -16.378 30.539 1.00 94.44 87 GLU A N 1
ATOM 725 C CA . GLU A 1 87 ? -2.139 -17.628 30.931 1.00 94.44 87 GLU A CA 1
ATOM 726 C C . GLU A 1 87 ? -0.986 -18.005 29.995 1.00 94.44 87 GLU A C 1
ATOM 728 O O . GLU A 1 87 ? -0.034 -18.660 30.420 1.00 94.44 87 GLU A O 1
ATOM 733 N N . TYR A 1 88 ? -1.052 -17.580 28.729 1.00 92.19 88 TYR A N 1
ATOM 734 C CA . TYR A 1 88 ? -0.073 -17.946 27.708 1.00 92.19 88 TYR A CA 1
ATOM 735 C C . TYR A 1 88 ? 0.526 -16.734 26.967 1.00 92.19 88 TYR A C 1
ATOM 737 O O . TYR A 1 88 ? 0.485 -16.693 25.730 1.00 92.19 88 TYR A O 1
ATOM 745 N N . PRO A 1 89 ? 1.128 -15.747 27.658 1.00 88.69 89 PRO A N 1
ATOM 746 C CA . PRO A 1 89 ? 1.750 -14.587 27.011 1.00 88.69 89 PRO A CA 1
ATOM 747 C C . PRO A 1 89 ? 2.908 -14.975 26.072 1.00 88.69 89 PRO A C 1
ATOM 749 O O . PRO A 1 89 ? 3.145 -14.313 25.062 1.00 88.69 89 PRO A O 1
ATOM 752 N N . GLN A 1 90 ? 3.589 -16.094 26.339 1.00 88.12 90 GLN A N 1
ATOM 753 C CA . GLN A 1 90 ? 4.683 -16.632 25.523 1.00 88.12 90 GLN A CA 1
ATOM 754 C C . GLN A 1 90 ? 4.267 -16.994 24.088 1.00 88.12 90 GLN A C 1
ATOM 756 O O . GLN A 1 90 ? 5.103 -16.987 23.184 1.00 88.12 90 GLN A O 1
ATOM 761 N N . ILE A 1 91 ? 2.977 -17.265 23.846 1.00 85.81 91 ILE A N 1
ATOM 762 C CA . ILE A 1 91 ? 2.454 -17.535 22.498 1.00 85.81 91 ILE A CA 1
ATOM 763 C C . ILE A 1 91 ? 2.575 -16.293 21.600 1.00 85.81 91 ILE A C 1
ATOM 765 O O . ILE A 1 91 ? 2.666 -16.434 20.378 1.00 85.81 91 ILE A O 1
ATOM 769 N N . GLY A 1 92 ? 2.668 -15.089 22.177 1.00 82.44 92 GLY A N 1
ATOM 770 C CA . GLY A 1 92 ? 2.753 -13.832 21.435 1.00 82.44 92 GLY A CA 1
ATOM 771 C C . GLY A 1 92 ? 3.884 -13.794 20.411 1.00 82.44 92 GLY A C 1
ATOM 772 O O . GLY A 1 92 ? 3.659 -13.367 19.283 1.00 82.44 92 GLY A O 1
ATOM 773 N N . GLN A 1 93 ? 5.065 -14.334 20.731 1.00 80.50 93 GLN A N 1
ATOM 774 C CA . GLN A 1 93 ? 6.172 -14.413 19.766 1.00 80.50 93 GLN A CA 1
ATOM 775 C C . GLN A 1 93 ? 5.815 -15.279 18.550 1.00 80.50 93 GLN A C 1
ATOM 777 O O . GLN A 1 93 ? 6.097 -14.906 17.415 1.00 80.50 93 GLN A O 1
ATOM 782 N N . SER A 1 94 ? 5.143 -16.411 18.777 1.00 80.62 94 SER A N 1
ATOM 783 C CA . SER A 1 94 ? 4.711 -17.317 17.706 1.00 80.62 94 SER A CA 1
ATOM 784 C C . SER A 1 94 ? 3.588 -16.712 16.863 1.00 80.62 94 SER A C 1
ATOM 786 O O . SER A 1 94 ? 3.571 -16.885 15.648 1.00 80.62 94 SER A O 1
ATOM 788 N N . VAL A 1 95 ? 2.667 -15.974 17.489 1.00 81.25 95 VAL A N 1
ATOM 789 C CA . VAL A 1 95 ? 1.595 -15.245 16.797 1.00 81.25 95 VAL A CA 1
ATOM 790 C C . VAL A 1 95 ? 2.176 -14.138 15.924 1.00 81.25 95 VAL A C 1
ATOM 792 O O . VAL A 1 95 ? 1.833 -14.063 14.746 1.00 81.25 95 VAL A O 1
ATOM 795 N N . THR A 1 96 ? 3.083 -13.321 16.459 1.00 74.88 96 THR A N 1
ATOM 796 C CA . THR A 1 96 ? 3.760 -12.263 15.698 1.00 74.88 96 THR A CA 1
ATOM 797 C C . THR A 1 96 ? 4.539 -12.854 14.531 1.00 74.88 96 THR A C 1
ATOM 799 O O . THR A 1 96 ? 4.312 -12.448 13.395 1.00 74.88 96 THR A O 1
ATOM 802 N N . ALA A 1 97 ? 5.350 -13.889 14.771 1.00 74.06 97 ALA A N 1
ATOM 803 C CA . ALA A 1 97 ? 6.078 -14.579 13.711 1.00 74.06 97 ALA A CA 1
ATOM 804 C C . ALA A 1 97 ? 5.135 -15.178 12.653 1.00 74.06 97 ALA A C 1
ATOM 806 O O . ALA A 1 97 ? 5.410 -15.094 11.461 1.00 74.06 97 ALA A O 1
ATOM 807 N N . PHE A 1 98 ? 3.992 -15.747 13.047 1.00 74.44 98 PHE A N 1
ATOM 808 C CA . PHE A 1 98 ? 2.993 -16.245 12.100 1.00 74.44 98 PHE A CA 1
ATOM 809 C C . PHE A 1 98 ? 2.372 -15.119 11.262 1.00 74.44 98 PHE A C 1
ATOM 811 O O . PHE A 1 98 ? 2.180 -15.283 10.057 1.00 74.44 98 PHE A O 1
ATOM 818 N N . LEU A 1 99 ? 2.047 -13.976 11.870 1.00 69.62 99 LEU A N 1
ATOM 819 C CA . LEU A 1 99 ? 1.490 -12.822 11.161 1.00 69.62 99 LEU A CA 1
ATOM 820 C C . LEU A 1 99 ? 2.516 -12.183 10.219 1.00 69.62 99 LEU A C 1
ATOM 822 O O . LEU A 1 99 ? 2.153 -11.787 9.113 1.00 69.62 99 LEU A O 1
ATOM 826 N N . GLU A 1 100 ? 3.782 -12.114 10.623 1.00 66.62 100 GLU A N 1
ATOM 827 C CA . GLU A 1 100 ? 4.887 -11.616 9.800 1.00 66.62 100 GLU A CA 1
ATOM 828 C C . GLU A 1 100 ? 5.208 -12.565 8.646 1.00 66.62 100 GLU A C 1
ATOM 830 O O . GLU A 1 100 ? 5.276 -12.125 7.503 1.00 66.62 100 GLU A O 1
ATOM 835 N N . ASN A 1 101 ? 5.285 -13.874 8.899 1.00 64.06 101 ASN A N 1
ATOM 836 C CA . ASN A 1 101 ? 5.525 -14.880 7.860 1.00 64.06 101 ASN A CA 1
ATOM 837 C C . ASN A 1 101 ? 4.393 -14.946 6.820 1.00 64.06 101 ASN A C 1
ATOM 839 O O . ASN A 1 101 ? 4.619 -15.346 5.680 1.00 64.06 101 ASN A O 1
ATOM 843 N N . ASN A 1 102 ? 3.175 -14.528 7.181 1.00 61.75 102 ASN A N 1
ATOM 844 C CA . ASN A 1 102 ? 2.060 -14.408 6.239 1.00 61.75 102 ASN A CA 1
ATOM 845 C C . ASN A 1 102 ? 2.073 -13.105 5.420 1.00 61.75 102 ASN A C 1
ATOM 847 O O . ASN A 1 102 ? 1.259 -12.952 4.502 1.00 61.75 102 ASN A O 1
ATOM 851 N N . LYS A 1 103 ? 2.988 -12.170 5.701 1.00 63.12 103 LYS A N 1
ATOM 852 C CA . LYS A 1 103 ? 3.218 -10.981 4.876 1.00 63.12 103 LYS A CA 1
ATOM 853 C C . LYS A 1 103 ? 4.326 -11.285 3.868 1.00 63.12 103 LYS A C 1
ATOM 855 O O . LYS A 1 103 ? 5.509 -11.269 4.159 1.00 63.12 103 LYS A O 1
ATOM 860 N N . SER A 1 104 ? 3.913 -11.557 2.634 1.00 64.69 104 SER A N 1
ATOM 861 C CA . SER A 1 104 ? 4.793 -11.877 1.494 1.00 64.69 104 SER A CA 1
ATOM 862 C C . SER A 1 104 ? 5.316 -10.613 0.781 1.00 64.69 104 SER A C 1
ATOM 864 O O . SER A 1 104 ? 5.657 -10.644 -0.399 1.00 64.69 104 SER A O 1
ATOM 866 N N . LEU A 1 105 ? 5.335 -9.464 1.463 1.00 71.44 105 LEU A N 1
ATOM 867 C CA . LEU A 1 105 ? 5.647 -8.177 0.842 1.00 71.44 105 LEU A CA 1
ATOM 868 C C . LEU A 1 105 ? 7.089 -7.765 1.121 1.00 71.44 105 LEU A C 1
ATOM 870 O O . LEU A 1 105 ? 7.526 -7.728 2.265 1.00 71.44 105 LEU A O 1
ATOM 874 N N . LYS A 1 106 ? 7.826 -7.410 0.067 1.00 71.25 106 LYS A N 1
ATOM 875 C CA . LYS A 1 106 ? 9.156 -6.801 0.194 1.00 71.25 106 LYS A CA 1
ATOM 876 C C . LYS A 1 106 ? 9.043 -5.287 0.354 1.00 71.25 106 LYS A C 1
ATOM 878 O O . LYS A 1 106 ? 8.118 -4.674 -0.179 1.00 71.25 106 LYS A O 1
ATOM 883 N N . ALA A 1 107 ? 10.010 -4.684 1.043 1.00 70.88 107 ALA A N 1
ATOM 884 C CA . ALA A 1 107 ? 10.197 -3.236 1.019 1.00 70.88 107 ALA A CA 1
ATOM 885 C C . ALA A 1 107 ? 10.413 -2.750 -0.424 1.00 70.88 107 ALA A C 1
ATOM 887 O O . ALA A 1 107 ? 10.996 -3.475 -1.232 1.00 70.88 107 ALA A O 1
ATOM 888 N N . ILE A 1 108 ? 9.961 -1.528 -0.729 1.00 71.75 108 ILE A N 1
ATOM 889 C CA . ILE A 1 108 ? 9.968 -0.979 -2.093 1.00 71.75 108 ILE A CA 1
ATOM 890 C C . ILE A 1 108 ? 11.358 -1.003 -2.741 1.00 71.75 108 ILE A C 1
ATOM 892 O O . ILE A 1 108 ? 11.491 -1.346 -3.913 1.00 71.75 108 ILE A O 1
ATOM 896 N N . ASP A 1 109 ? 12.400 -0.711 -1.964 1.00 68.56 109 ASP A N 1
ATOM 897 C CA . ASP A 1 109 ? 13.776 -0.650 -2.455 1.00 68.56 109 ASP A CA 1
ATOM 898 C C . ASP A 1 109 ? 14.367 -2.032 -2.777 1.00 68.56 109 ASP A C 1
ATOM 900 O O . ASP A 1 109 ? 15.285 -2.122 -3.584 1.00 68.56 109 ASP A O 1
ATOM 904 N N . SER A 1 110 ? 13.815 -3.108 -2.208 1.00 69.12 110 SER A N 1
ATOM 905 C CA . SER A 1 110 ? 14.263 -4.495 -2.425 1.00 69.12 110 SER A CA 1
ATOM 906 C C . SER A 1 110 ? 13.397 -5.248 -3.446 1.00 69.12 110 SER A C 1
ATOM 908 O O . SER A 1 110 ? 13.497 -6.473 -3.597 1.00 69.12 110 SER A O 1
ATOM 910 N N . ILE A 1 111 ? 12.495 -4.544 -4.138 1.00 72.75 111 ILE A N 1
ATOM 911 C CA . ILE A 1 111 ? 11.636 -5.123 -5.174 1.00 72.75 111 ILE A CA 1
ATOM 912 C C . ILE A 1 111 ? 12.483 -5.552 -6.380 1.00 72.75 111 ILE A C 1
ATOM 914 O O . ILE A 1 111 ? 13.239 -4.773 -6.953 1.00 72.75 111 ILE A O 1
ATOM 918 N N . GLY A 1 112 ? 12.310 -6.807 -6.805 1.00 66.62 112 GLY A N 1
ATOM 919 C CA . GLY A 1 112 ? 13.046 -7.404 -7.925 1.00 66.62 112 GLY A CA 1
ATOM 920 C C . GLY A 1 112 ? 14.364 -8.074 -7.525 1.00 66.62 112 GLY A C 1
ATOM 921 O O . GLY A 1 112 ? 14.976 -8.760 -8.344 1.00 66.62 112 GLY A O 1
ATOM 922 N N . GLU A 1 113 ? 14.808 -7.945 -6.275 1.00 70.12 113 GLU A N 1
ATOM 923 C CA . GLU A 1 113 ? 15.924 -8.739 -5.760 1.00 70.12 113 GLU A CA 1
ATOM 924 C C . GLU A 1 113 ? 15.503 -10.199 -5.510 1.00 70.12 113 GLU A C 1
ATOM 926 O O . GLU A 1 113 ? 14.338 -10.455 -5.169 1.00 70.12 113 GLU A O 1
ATOM 931 N N . PRO A 1 114 ? 16.421 -11.174 -5.658 1.00 65.25 114 PRO A N 1
ATOM 932 C CA . PRO A 1 114 ? 16.149 -12.571 -5.315 1.00 65.25 114 PRO A CA 1
ATOM 933 C C . PRO A 1 114 ? 15.756 -12.740 -3.832 1.00 65.25 114 PRO A C 1
ATOM 935 O O . PRO A 1 114 ? 15.947 -11.848 -3.007 1.00 65.25 114 PRO A O 1
ATOM 938 N N . GLY A 1 115 ? 15.132 -13.870 -3.486 1.00 65.00 115 GLY A N 1
ATOM 939 C CA . GLY A 1 115 ? 14.694 -14.158 -2.109 1.00 65.00 115 GLY A CA 1
ATOM 940 C C . GLY A 1 115 ? 13.270 -13.702 -1.767 1.00 65.00 115 GLY A C 1
ATOM 941 O O . GLY A 1 115 ? 12.998 -13.315 -0.636 1.00 65.00 115 GLY A O 1
ATOM 942 N N . SER A 1 116 ? 12.353 -13.686 -2.738 1.00 67.38 116 SER A N 1
ATOM 943 C CA . SER A 1 116 ? 10.922 -13.486 -2.459 1.00 67.38 116 SER A CA 1
ATOM 944 C C . SER A 1 116 ? 10.279 -14.789 -1.978 1.00 67.38 116 SER A C 1
ATOM 946 O O . SER A 1 116 ? 10.388 -15.818 -2.646 1.00 67.38 116 SER A O 1
ATOM 948 N N . PHE A 1 117 ? 9.572 -14.741 -0.848 1.00 70.50 117 PHE A N 1
ATOM 949 C CA . PHE A 1 117 ? 8.797 -15.871 -0.333 1.00 70.50 117 PHE A CA 1
ATOM 950 C C . PHE A 1 117 ? 7.369 -15.816 -0.869 1.00 70.50 117 PHE A C 1
ATOM 952 O O . PHE A 1 117 ? 6.717 -14.777 -0.789 1.00 70.50 117 PHE A O 1
ATOM 959 N N . ALA A 1 118 ? 6.878 -16.928 -1.416 1.00 73.75 118 ALA A N 1
ATOM 960 C CA . ALA A 1 118 ? 5.502 -17.026 -1.887 1.00 73.75 118 ALA A CA 1
ATOM 961 C C . ALA A 1 118 ? 4.545 -17.128 -0.695 1.00 73.75 118 ALA A C 1
ATOM 963 O O . ALA A 1 118 ? 4.712 -18.016 0.139 1.00 73.75 118 ALA A O 1
ATOM 964 N N . ARG A 1 119 ? 3.510 -16.277 -0.658 1.00 72.81 119 ARG A N 1
ATOM 965 C CA . ARG A 1 119 ? 2.456 -16.341 0.373 1.00 72.81 119 ARG A CA 1
ATOM 966 C C . ARG A 1 119 ? 1.798 -17.718 0.440 1.00 72.81 119 ARG A C 1
ATOM 968 O O . ARG A 1 119 ? 1.537 -18.227 1.520 1.00 72.81 119 ARG A O 1
ATOM 975 N N . ASN A 1 120 ? 1.543 -18.316 -0.723 1.00 77.69 120 ASN A N 1
ATOM 976 C CA . ASN A 1 120 ? 1.052 -19.681 -0.838 1.00 77.69 120 ASN A CA 1
ATOM 977 C C . ASN A 1 120 ? 2.010 -20.496 -1.729 1.00 77.69 120 ASN A C 1
ATOM 979 O O . ASN A 1 120 ? 1.990 -20.334 -2.954 1.00 77.69 120 ASN A O 1
ATOM 983 N N . PRO A 1 121 ? 2.849 -21.368 -1.138 1.00 80.94 121 PRO A N 1
ATOM 984 C CA . PRO A 1 121 ? 3.793 -22.192 -1.888 1.00 80.94 121 PRO A CA 1
ATOM 985 C C . PRO A 1 121 ? 3.127 -23.152 -2.878 1.00 80.94 121 PRO A C 1
ATOM 987 O O . PRO A 1 121 ? 3.704 -23.394 -3.932 1.00 80.94 121 PRO A O 1
ATOM 990 N N . HIS A 1 122 ? 1.928 -23.658 -2.565 1.00 80.25 122 HIS A N 1
ATOM 991 C CA . HIS A 1 122 ? 1.200 -24.610 -3.410 1.00 80.25 122 HIS A CA 1
ATOM 992 C C . HIS A 1 122 ? 0.619 -23.944 -4.656 1.00 80.25 122 HIS A C 1
ATOM 994 O O . HIS A 1 122 ? 0.733 -24.470 -5.755 1.00 80.25 122 HIS A O 1
ATOM 1000 N N . ILE A 1 123 ? 0.034 -22.752 -4.514 1.00 82.06 123 ILE A N 1
ATOM 1001 C CA . ILE A 1 123 ? -0.428 -21.987 -5.681 1.00 82.06 123 ILE A CA 1
ATOM 1002 C C . ILE A 1 123 ? 0.769 -21.630 -6.572 1.00 82.06 123 ILE A C 1
ATOM 1004 O O . ILE A 1 123 ? 0.711 -21.789 -7.788 1.00 82.06 123 ILE A O 1
ATOM 1008 N N . ALA A 1 124 ? 1.882 -21.202 -5.967 1.00 81.38 124 ALA A N 1
ATOM 1009 C CA . ALA A 1 124 ? 3.095 -20.886 -6.712 1.00 81.38 124 ALA A CA 1
ATOM 1010 C C . ALA A 1 124 ? 3.687 -22.107 -7.440 1.00 81.38 124 ALA A C 1
ATOM 1012 O O . ALA A 1 124 ? 4.199 -21.938 -8.543 1.00 81.38 124 ALA A O 1
ATOM 1013 N N . SER A 1 125 ? 3.622 -23.314 -6.857 1.00 83.31 125 SER A N 1
ATOM 1014 C CA . SER A 1 125 ? 4.066 -24.531 -7.547 1.00 83.31 125 SER A CA 1
ATOM 1015 C C . SER A 1 125 ? 3.154 -24.868 -8.720 1.00 83.31 125 SER A C 1
ATOM 1017 O O . SER A 1 125 ? 3.665 -25.120 -9.796 1.00 83.31 125 SER A O 1
ATOM 1019 N N . ILE A 1 126 ? 1.828 -24.750 -8.571 1.00 87.12 126 ILE A N 1
ATOM 1020 C CA . ILE A 1 126 ? 0.885 -24.981 -9.679 1.00 87.12 126 ILE A CA 1
ATOM 1021 C C . ILE A 1 126 ? 1.190 -24.058 -10.866 1.00 87.12 126 ILE A C 1
ATOM 1023 O O . ILE A 1 126 ? 1.244 -24.525 -12.000 1.00 87.12 126 ILE A O 1
ATOM 1027 N N . PHE A 1 127 ? 1.422 -22.761 -10.636 1.00 86.00 127 PHE A N 1
ATOM 1028 C CA . PHE A 1 127 ? 1.771 -21.832 -11.721 1.00 86.00 127 PHE A CA 1
ATOM 1029 C C . PHE A 1 127 ? 3.108 -22.168 -12.394 1.00 86.00 127 PHE A C 1
ATOM 1031 O O . PHE A 1 127 ? 3.255 -21.949 -13.596 1.00 86.00 127 PHE A O 1
ATOM 1038 N N . HIS A 1 128 ? 4.063 -22.712 -11.639 1.00 84.38 128 HIS A N 1
ATOM 1039 C CA . HIS A 1 128 ? 5.330 -23.180 -12.188 1.00 84.38 128 HIS A CA 1
ATOM 1040 C C . HIS A 1 128 ? 5.151 -24.460 -13.014 1.00 84.38 128 HIS A C 1
ATOM 1042 O O . HIS A 1 128 ? 5.562 -24.505 -14.168 1.00 84.38 128 HIS A O 1
ATOM 1048 N N . ASP A 1 129 ? 4.460 -25.459 -12.463 1.00 87.12 129 ASP A N 1
ATOM 1049 C CA . ASP A 1 129 ? 4.220 -26.760 -13.098 1.00 87.12 129 ASP A CA 1
ATOM 1050 C C . ASP A 1 129 ? 3.368 -26.629 -14.375 1.00 87.12 129 ASP A C 1
ATOM 1052 O O . ASP A 1 129 ? 3.512 -27.407 -15.315 1.00 87.12 129 ASP A O 1
ATOM 1056 N N . THR A 1 130 ? 2.493 -25.618 -14.429 1.00 90.75 130 THR A N 1
ATOM 1057 C CA . THR A 1 130 ? 1.675 -25.280 -15.609 1.00 90.75 130 THR A CA 1
ATOM 1058 C C . THR A 1 130 ? 2.377 -24.350 -16.603 1.00 90.75 130 THR A C 1
ATOM 1060 O O . THR A 1 130 ? 1.764 -23.964 -17.596 1.00 90.75 130 THR A O 1
ATOM 1063 N N . ASN A 1 131 ? 3.643 -23.977 -16.367 1.00 83.25 131 ASN A N 1
ATOM 1064 C CA . ASN A 1 131 ? 4.406 -23.008 -17.167 1.00 83.25 131 ASN A CA 1
ATOM 1065 C C . ASN A 1 131 ? 3.719 -21.637 -17.341 1.00 83.25 131 ASN A C 1
ATOM 1067 O O . ASN A 1 131 ? 4.027 -20.892 -18.270 1.00 83.25 131 ASN A O 1
ATOM 1071 N N . LEU A 1 132 ? 2.804 -21.275 -16.438 1.00 84.50 132 LEU A N 1
ATOM 1072 C CA . LEU A 1 132 ? 2.173 -19.954 -16.401 1.00 84.50 132 LEU A CA 1
ATOM 1073 C C . LEU A 1 132 ? 3.058 -18.913 -15.696 1.00 84.50 132 LEU A C 1
ATOM 1075 O O . LEU A 1 132 ? 2.859 -17.712 -15.878 1.00 84.50 132 LEU A O 1
ATOM 1079 N N . ALA A 1 133 ? 4.029 -19.354 -14.890 1.00 80.56 133 ALA A N 1
ATOM 1080 C CA . ALA A 1 133 ? 5.011 -18.493 -14.241 1.00 80.56 133 ALA A CA 1
ATOM 1081 C C . ALA A 1 133 ? 6.414 -19.124 -14.215 1.00 80.56 133 ALA A C 1
ATOM 1083 O O . ALA A 1 133 ? 6.580 -20.325 -13.996 1.00 80.56 133 ALA A O 1
ATOM 1084 N N . GLU A 1 134 ? 7.437 -18.283 -14.393 1.00 76.31 134 GLU A N 1
ATOM 1085 C CA . GLU A 1 134 ? 8.851 -18.661 -14.272 1.00 76.31 134 GLU A CA 1
ATOM 1086 C C . GLU A 1 134 ? 9.266 -18.948 -12.808 1.00 76.31 134 GLU A C 1
ATOM 1088 O O . GLU A 1 134 ? 8.455 -19.101 -11.891 1.00 76.31 134 GLU A O 1
ATOM 1093 N N . THR A 1 135 ? 10.577 -18.989 -12.566 1.00 68.44 135 THR A N 1
ATOM 1094 C CA . THR A 1 135 ? 11.176 -19.063 -11.237 1.00 68.44 135 THR A CA 1
ATOM 1095 C C . THR A 1 135 ? 10.831 -17.849 -10.366 1.00 68.44 135 THR A C 1
ATOM 1097 O O . THR A 1 135 ? 10.730 -16.699 -10.798 1.00 68.44 135 THR A O 1
ATOM 1100 N N . LYS A 1 136 ? 10.648 -18.109 -9.067 1.00 70.50 136 LYS A N 1
ATOM 1101 C CA . LYS A 1 136 ? 10.263 -17.097 -8.073 1.00 70.50 136 LYS A CA 1
ATOM 1102 C C . LYS A 1 136 ? 11.259 -15.930 -8.075 1.00 70.50 136 LYS A C 1
ATOM 1104 O O . LYS A 1 136 ? 12.452 -16.123 -7.861 1.00 70.50 136 LYS A O 1
ATOM 1109 N N . GLY A 1 137 ? 10.751 -14.708 -8.236 1.00 68.69 137 GLY A N 1
ATOM 1110 C CA . GLY A 1 137 ? 11.539 -13.477 -8.098 1.00 68.69 137 GLY A CA 1
ATOM 1111 C C . GLY A 1 137 ? 12.144 -12.911 -9.388 1.00 68.69 137 GLY A C 1
ATOM 1112 O O . GLY A 1 137 ? 12.737 -11.836 -9.324 1.00 68.69 137 GLY A O 1
ATOM 1113 N N . THR A 1 138 ? 11.966 -13.548 -10.552 1.00 76.12 138 THR A N 1
ATOM 1114 C CA . THR A 1 138 ? 12.410 -12.986 -11.847 1.00 76.12 138 THR A CA 1
ATOM 1115 C C . THR A 1 138 ? 11.371 -12.062 -12.483 1.00 76.12 138 THR A C 1
ATOM 1117 O O . THR A 1 138 ? 11.742 -11.075 -13.116 1.00 76.12 138 THR A O 1
ATOM 1120 N N . GLY A 1 139 ? 10.077 -12.310 -12.247 1.00 81.94 139 GLY A N 1
ATOM 1121 C CA . GLY A 1 139 ? 8.971 -11.664 -12.967 1.00 81.94 139 GLY A CA 1
ATOM 1122 C C . GLY A 1 139 ? 9.003 -10.131 -13.002 1.00 81.94 139 GLY A C 1
ATOM 1123 O O . GLY A 1 139 ? 8.804 -9.546 -14.059 1.00 81.94 139 GLY A O 1
ATOM 1124 N N . ILE A 1 140 ? 9.327 -9.459 -11.890 1.00 83.50 140 ILE A N 1
ATOM 1125 C CA . ILE A 1 140 ? 9.397 -7.984 -11.854 1.00 83.50 140 ILE A CA 1
ATOM 1126 C C . ILE A 1 140 ? 10.551 -7.450 -12.714 1.00 83.50 140 ILE A C 1
ATOM 1128 O O . ILE A 1 140 ? 10.392 -6.456 -13.424 1.00 83.50 140 ILE A O 1
ATOM 1132 N N . LYS A 1 141 ? 11.712 -8.114 -12.679 1.00 80.69 141 LYS A N 1
ATOM 1133 C CA . LYS A 1 141 ? 12.858 -7.754 -13.525 1.00 80.69 141 LYS A CA 1
ATOM 1134 C C . LYS A 1 141 ? 12.540 -8.000 -14.996 1.00 80.69 141 LYS A C 1
ATOM 1136 O O . LYS A 1 141 ? 12.805 -7.125 -15.816 1.00 80.69 141 LYS A O 1
ATOM 1141 N N . SER A 1 142 ? 11.942 -9.148 -15.313 1.00 84.38 142 SER A N 1
ATOM 1142 C CA . SER A 1 142 ? 11.513 -9.491 -16.671 1.00 84.38 142 SER A CA 1
ATOM 1143 C C . SER A 1 142 ? 10.496 -8.478 -17.202 1.00 84.38 142 SER A C 1
ATOM 1145 O O . SER A 1 142 ? 10.684 -7.956 -18.295 1.00 84.38 142 SER A O 1
ATOM 1147 N N . MET A 1 143 ? 9.494 -8.105 -16.402 1.00 86.12 143 MET A N 1
ATOM 1148 C CA . MET A 1 143 ? 8.494 -7.090 -16.745 1.00 86.12 143 MET A CA 1
ATOM 1149 C C . MET A 1 143 ? 9.135 -5.732 -17.054 1.00 86.12 143 MET A C 1
ATOM 1151 O O . MET A 1 143 ? 8.909 -5.188 -18.132 1.00 86.12 143 MET A O 1
ATOM 1155 N N . LYS A 1 144 ? 9.989 -5.209 -16.160 1.00 81.56 144 LYS A N 1
ATOM 1156 C CA . LYS A 1 144 ? 10.718 -3.948 -16.396 1.00 81.56 144 LYS A CA 1
ATOM 1157 C C . LYS A 1 144 ? 11.555 -4.009 -17.674 1.00 81.56 144 LYS A C 1
ATOM 1159 O O . LYS A 1 144 ? 11.504 -3.095 -18.488 1.00 81.56 144 LYS A O 1
ATOM 1164 N N . LYS A 1 145 ? 12.298 -5.102 -17.866 1.00 83.38 145 LYS A N 1
ATOM 1165 C CA . LYS A 1 145 ? 13.145 -5.313 -19.046 1.00 83.38 145 LYS A CA 1
ATOM 1166 C C . LYS A 1 145 ? 12.331 -5.334 -20.342 1.00 83.38 145 LYS A C 1
ATOM 1168 O O . LYS A 1 145 ? 12.759 -4.746 -21.329 1.00 83.38 145 LYS A O 1
ATOM 1173 N N . LEU A 1 146 ? 11.187 -6.019 -20.352 1.00 86.19 146 LEU A N 1
ATOM 1174 C CA . LEU A 1 146 ? 10.317 -6.124 -21.526 1.00 86.19 146 LEU A CA 1
ATOM 1175 C C . LEU A 1 146 ? 9.641 -4.793 -21.861 1.00 86.19 146 LEU A C 1
ATOM 1177 O O . LEU A 1 146 ? 9.570 -4.446 -23.037 1.00 86.19 146 LEU A O 1
ATOM 1181 N N . LEU A 1 147 ? 9.207 -4.037 -20.850 1.00 82.12 147 LEU A N 1
ATOM 1182 C CA . LEU A 1 147 ? 8.637 -2.702 -21.042 1.00 82.12 147 LEU A CA 1
ATOM 1183 C C . LEU A 1 147 ? 9.671 -1.733 -21.613 1.00 82.12 147 LEU A C 1
ATOM 1185 O O . LEU A 1 147 ? 9.415 -1.130 -22.648 1.00 82.12 147 LEU A O 1
ATOM 1189 N N . LEU A 1 148 ? 10.877 -1.692 -21.041 1.00 76.44 148 LEU A N 1
ATOM 1190 C CA . LEU A 1 148 ? 11.976 -0.881 -21.575 1.00 76.44 148 LEU A CA 1
ATOM 1191 C C . LEU A 1 148 ? 12.339 -1.275 -23.014 1.00 76.44 148 LEU A C 1
ATOM 1193 O O . LEU A 1 148 ? 12.494 -0.410 -23.870 1.00 76.44 148 LEU A O 1
ATOM 1197 N N . LYS A 1 149 ? 12.421 -2.581 -23.313 1.00 79.31 149 LYS A N 1
ATOM 1198 C CA . LYS A 1 149 ? 12.692 -3.071 -24.676 1.00 79.31 149 LYS A CA 1
ATOM 1199 C C . LYS A 1 149 ? 11.598 -2.666 -25.667 1.00 79.31 149 LYS A C 1
ATOM 1201 O O . LYS A 1 149 ? 11.894 -2.424 -26.831 1.00 79.31 149 LYS A O 1
ATOM 1206 N N . SER A 1 150 ? 10.356 -2.610 -25.204 1.00 79.81 150 SER A N 1
ATOM 1207 C CA . SER A 1 150 ? 9.203 -2.198 -26.009 1.00 79.81 150 SER A CA 1
ATOM 1208 C C . SER A 1 150 ? 9.028 -0.679 -26.038 1.00 79.81 150 SER A C 1
ATOM 1210 O O . SER A 1 150 ? 7.995 -0.213 -26.503 1.00 79.81 150 SER A O 1
ATOM 1212 N N . GLN A 1 151 ? 10.003 0.084 -25.520 1.00 73.62 151 GLN A N 1
ATOM 1213 C CA . GLN A 1 151 ? 9.921 1.534 -25.362 1.00 73.62 151 GLN A CA 1
ATOM 1214 C C . GLN A 1 151 ? 8.594 1.928 -24.696 1.00 73.62 151 GLN A C 1
ATOM 1216 O O . GLN A 1 151 ? 7.840 2.743 -25.215 1.00 73.62 151 GLN A O 1
ATOM 1221 N N . MET A 1 152 ? 8.271 1.319 -23.559 1.00 74.12 152 MET A N 1
ATOM 1222 C CA . MET A 1 152 ? 7.172 1.735 -22.685 1.00 74.12 152 MET A CA 1
ATOM 1223 C C . MET A 1 152 ? 7.735 2.118 -21.324 1.00 74.12 152 MET A C 1
ATOM 1225 O O . MET A 1 152 ? 8.790 1.612 -20.920 1.00 74.12 152 MET A O 1
ATOM 1229 N N . LEU A 1 153 ? 7.031 2.994 -20.603 1.00 72.69 153 LEU A N 1
ATOM 1230 C CA . LEU A 1 153 ? 7.457 3.346 -19.253 1.00 72.69 153 LEU A CA 1
ATOM 1231 C C . LEU A 1 153 ? 7.508 2.102 -18.356 1.00 72.69 153 LEU A C 1
ATOM 1233 O O . LEU A 1 153 ? 6.618 1.244 -18.421 1.00 72.69 153 LEU A O 1
ATOM 1237 N N . PRO A 1 154 ? 8.515 1.999 -17.470 1.00 75.62 154 PRO A N 1
ATOM 1238 C CA . PRO A 1 154 ? 8.524 0.949 -16.469 1.00 75.62 154 PRO A CA 1
ATOM 1239 C C . PRO A 1 154 ? 7.308 1.068 -15.546 1.00 75.62 154 PRO A C 1
ATOM 1241 O O . PRO A 1 154 ? 6.816 2.173 -15.303 1.00 75.62 154 PRO A O 1
ATOM 1244 N N . PRO A 1 155 ? 6.859 -0.047 -14.949 1.00 82.25 155 PRO A N 1
ATOM 1245 C CA . PRO A 1 155 ? 5.799 0.009 -13.967 1.00 82.25 155 PRO A CA 1
ATOM 1246 C C . PRO A 1 155 ? 6.286 0.724 -12.713 1.00 82.25 155 PRO A C 1
ATOM 1248 O O . PRO A 1 155 ? 7.423 0.510 -12.265 1.00 82.25 155 PRO A O 1
ATOM 1251 N N . THR A 1 156 ? 5.391 1.480 -12.090 1.00 79.50 156 THR A N 1
ATOM 1252 C CA . THR A 1 156 ? 5.582 1.929 -10.714 1.00 79.50 156 THR A CA 1
ATOM 1253 C C . THR A 1 156 ? 5.001 0.894 -9.759 1.00 79.50 156 THR A C 1
ATOM 1255 O O . THR A 1 156 ? 4.065 0.149 -10.072 1.00 79.50 156 THR A O 1
ATOM 1258 N N . PHE A 1 157 ? 5.630 0.796 -8.594 1.00 82.06 157 PHE A N 1
ATOM 1259 C CA . PHE A 1 157 ? 5.280 -0.181 -7.574 1.00 82.06 157 PHE A CA 1
ATOM 1260 C C . PHE A 1 157 ? 5.021 0.556 -6.270 1.00 82.06 157 PHE A C 1
ATOM 1262 O O . PHE A 1 157 ? 5.770 1.464 -5.904 1.00 82.06 157 PHE A O 1
ATOM 1269 N N . GLU A 1 158 ? 4.014 0.106 -5.536 1.00 75.94 158 GLU A N 1
ATOM 1270 C CA . GLU A 1 158 ? 3.767 0.494 -4.153 1.00 75.94 158 GLU A CA 1
ATOM 1271 C C . GLU A 1 158 ? 3.686 -0.783 -3.321 1.00 75.94 158 GLU A C 1
ATOM 1273 O O . GLU A 1 158 ? 2.979 -1.726 -3.673 1.00 75.94 158 GLU A O 1
ATOM 1278 N N . SER A 1 159 ? 4.430 -0.836 -2.220 1.00 78.06 159 SER A N 1
ATOM 1279 C CA . SER A 1 159 ? 4.415 -1.979 -1.308 1.00 78.06 159 SER A CA 1
ATOM 1280 C C . SER A 1 159 ? 4.291 -1.474 0.118 1.00 78.06 159 SER A C 1
ATOM 1282 O O . SER A 1 159 ? 5.184 -0.784 0.615 1.00 78.06 159 SER A O 1
ATOM 1284 N N . SER A 1 160 ? 3.182 -1.810 0.777 1.00 71.44 160 SER A N 1
ATOM 1285 C CA . SER A 1 160 ? 2.910 -1.396 2.150 1.00 71.44 160 SER A CA 1
ATOM 1286 C C . SER A 1 160 ? 2.759 -2.609 3.063 1.00 71.44 160 SER A C 1
ATOM 1288 O O . SER A 1 160 ? 1.762 -3.328 3.049 1.00 71.44 160 SER A O 1
ATOM 1290 N N . HIS A 1 161 ? 3.757 -2.817 3.926 1.00 69.12 161 HIS A N 1
ATOM 1291 C CA . HIS A 1 161 ? 3.763 -3.922 4.892 1.00 69.12 161 HIS A CA 1
ATOM 1292 C C . HIS A 1 161 ? 2.715 -3.744 6.007 1.00 69.12 161 HIS A C 1
ATOM 1294 O O . HIS A 1 161 ? 2.231 -4.720 6.591 1.00 69.12 161 HIS A O 1
ATOM 1300 N N . ALA A 1 162 ? 2.367 -2.492 6.321 1.00 61.62 162 ALA A N 1
ATOM 1301 C CA . ALA A 1 162 ? 1.339 -2.158 7.303 1.00 61.62 162 ALA A CA 1
ATOM 1302 C C . ALA A 1 162 ? -0.060 -2.494 6.772 1.00 61.62 162 ALA A C 1
ATOM 1304 O O . ALA A 1 162 ? -0.819 -3.167 7.463 1.00 61.62 162 ALA A O 1
ATOM 1305 N N . ALA A 1 163 ? -0.334 -2.093 5.530 1.00 61.56 163 ALA A N 1
ATOM 1306 C CA . ALA A 1 163 ? -1.589 -2.333 4.826 1.00 61.56 163 ALA A CA 1
ATOM 1307 C C . ALA A 1 163 ? -1.718 -3.756 4.256 1.00 61.56 163 ALA A C 1
ATOM 1309 O O . ALA A 1 163 ? -2.799 -4.186 3.877 1.00 61.56 163 ALA A O 1
ATOM 1310 N N . ASN A 1 164 ? -0.615 -4.513 4.190 1.00 68.88 164 ASN A N 1
ATOM 1311 C CA . ASN A 1 164 ? -0.573 -5.805 3.504 1.00 68.88 164 ASN A CA 1
ATOM 1312 C C . ASN A 1 164 ? -1.037 -5.701 2.030 1.00 68.88 164 ASN A C 1
ATOM 1314 O O . ASN A 1 164 ? -1.556 -6.666 1.468 1.00 68.88 164 ASN A O 1
ATOM 1318 N N . SER A 1 165 ? -0.796 -4.547 1.401 1.00 74.81 165 SER A N 1
ATOM 1319 C CA . SER A 1 165 ? -1.169 -4.237 0.023 1.00 74.81 165 SER A CA 1
ATOM 1320 C C . SER A 1 165 ? 0.060 -4.056 -0.871 1.00 74.81 165 SER A C 1
ATOM 1322 O O . SER A 1 165 ? 1.122 -3.589 -0.443 1.00 74.81 165 SER A O 1
ATOM 1324 N N . PHE A 1 166 ? -0.091 -4.473 -2.126 1.00 80.56 166 PHE A N 1
ATOM 1325 C CA . PHE A 1 166 ? 0.893 -4.298 -3.185 1.00 80.56 166 PHE A CA 1
ATOM 1326 C C . PHE A 1 166 ? 0.175 -3.833 -4.441 1.00 80.56 166 PHE A C 1
ATOM 1328 O O . PHE A 1 166 ? -0.725 -4.523 -4.920 1.00 80.56 166 PHE A O 1
ATOM 1335 N N . THR A 1 167 ? 0.595 -2.692 -4.972 1.00 77.62 167 THR A N 1
ATOM 1336 C CA . THR A 1 167 ? 0.000 -2.086 -6.161 1.00 77.62 167 THR A CA 1
ATOM 1337 C C . THR A 1 167 ? 1.042 -2.043 -7.267 1.00 77.62 167 THR A C 1
ATOM 1339 O O . THR A 1 167 ? 2.150 -1.537 -7.077 1.00 77.62 167 THR A O 1
ATOM 1342 N N . LEU A 1 168 ? 0.673 -2.577 -8.427 1.00 84.00 168 LEU A N 1
ATOM 1343 C CA . LEU A 1 168 ? 1.400 -2.444 -9.683 1.00 84.00 168 LEU A CA 1
ATOM 1344 C C . LEU A 1 168 ? 0.636 -1.446 -10.553 1.00 84.00 168 LEU A C 1
ATOM 1346 O O . LEU A 1 168 ? -0.545 -1.667 -10.813 1.00 84.00 168 LEU A O 1
ATOM 1350 N N . ARG A 1 169 ? 1.295 -0.390 -11.033 1.00 75.06 169 ARG A N 1
ATOM 1351 C CA . ARG A 1 169 ? 0.703 0.534 -12.010 1.00 75.06 169 ARG A CA 1
ATOM 1352 C C . ARG A 1 169 ? 1.476 0.458 -13.315 1.00 75.06 169 ARG A C 1
ATOM 1354 O O . ARG A 1 169 ? 2.697 0.604 -13.334 1.00 75.06 169 ARG A O 1
ATOM 1361 N N . LEU A 1 170 ? 0.750 0.214 -14.399 1.00 76.44 170 LEU A N 1
ATOM 1362 C CA . LEU A 1 170 ? 1.288 0.158 -15.753 1.00 76.44 170 LEU A CA 1
ATOM 1363 C C . LEU A 1 170 ? 0.878 1.434 -16.484 1.00 76.44 170 LEU A C 1
ATOM 1365 O O . LEU A 1 170 ? -0.307 1.671 -16.708 1.00 76.44 170 LEU A O 1
ATOM 1369 N N . LEU A 1 171 ? 1.862 2.251 -16.843 1.00 71.50 171 LEU A N 1
ATOM 1370 C CA . LEU A 1 171 ? 1.665 3.440 -17.663 1.00 71.50 171 LEU A CA 1
ATOM 1371 C C . LEU A 1 171 ? 1.775 3.013 -19.131 1.00 71.50 171 LEU A C 1
ATOM 1373 O O . LEU A 1 171 ? 2.869 2.771 -19.630 1.00 71.50 171 LEU A O 1
ATOM 1377 N N . LEU A 1 172 ? 0.631 2.866 -19.803 1.00 66.94 172 LEU A N 1
ATOM 1378 C CA . LEU A 1 172 ? 0.522 2.318 -21.165 1.00 66.94 172 LEU A CA 1
ATOM 1379 C C . LEU A 1 172 ? 0.893 3.313 -22.281 1.00 66.94 172 LEU A C 1
ATOM 1381 O O . LEU A 1 172 ? 0.495 3.118 -23.427 1.00 66.94 172 LEU A O 1
ATOM 1385 N N . HIS A 1 173 ? 1.626 4.385 -21.979 1.00 61.81 173 HIS A N 1
ATOM 1386 C CA . HIS A 1 173 ? 2.088 5.289 -23.026 1.00 61.81 173 HIS A CA 1
ATOM 1387 C C . HIS A 1 173 ? 3.404 4.795 -23.625 1.00 61.81 173 HIS A C 1
ATOM 1389 O O . HIS A 1 173 ? 4.297 4.307 -22.922 1.00 61.81 173 HIS A O 1
ATOM 1395 N N . HIS A 1 174 ? 3.511 4.934 -24.946 1.00 58.38 174 HIS A N 1
ATOM 1396 C CA . HIS A 1 174 ? 4.770 4.740 -25.644 1.00 58.38 174 HIS A CA 1
ATOM 1397 C C . HIS A 1 174 ? 5.764 5.771 -25.105 1.00 58.38 174 HIS A C 1
ATOM 1399 O O . HIS A 1 174 ? 5.423 6.941 -24.945 1.00 58.38 174 HIS A O 1
ATOM 1405 N N . LEU A 1 175 ? 6.969 5.317 -24.765 1.00 57.97 175 LEU A N 1
ATOM 1406 C CA . LEU A 1 175 ? 8.000 6.116 -24.112 1.00 57.97 175 LEU A CA 1
ATOM 1407 C C . LEU A 1 175 ? 8.349 7.340 -24.952 1.00 57.97 175 LEU A C 1
ATOM 1409 O O . LEU A 1 175 ? 8.796 8.318 -24.375 1.00 57.97 175 LEU A O 1
ATOM 1413 N N . ILE A 1 176 ? 8.179 7.272 -26.279 1.00 59.81 176 ILE A N 1
ATOM 1414 C CA . ILE A 1 176 ? 8.470 8.353 -27.212 1.00 59.81 176 ILE A CA 1
ATOM 1415 C C . ILE A 1 176 ? 7.663 8.153 -28.513 1.00 59.81 176 ILE A C 1
ATOM 1417 O O . ILE A 1 176 ? 7.979 7.273 -29.309 1.00 59.81 176 ILE A O 1
ATOM 1421 N N . ASN A 1 177 ? 6.666 8.997 -28.773 1.00 64.00 177 ASN A N 1
ATOM 1422 C CA . ASN A 1 177 ? 6.107 9.157 -30.123 1.00 64.00 177 ASN A CA 1
ATOM 1423 C C . ASN A 1 177 ? 6.995 10.095 -30.966 1.00 64.00 177 ASN A C 1
ATOM 1425 O O . ASN A 1 177 ? 7.788 10.852 -30.411 1.00 64.00 177 ASN A O 1
ATOM 1429 N N . GLU A 1 178 ? 6.837 10.142 -32.295 1.00 66.00 178 GLU A N 1
ATOM 1430 C CA . GLU A 1 178 ? 7.582 11.109 -33.137 1.00 66.00 178 GLU A CA 1
ATOM 1431 C C . GLU A 1 178 ? 7.454 12.553 -32.617 1.00 66.00 178 GLU A C 1
ATOM 1433 O O . GLU A 1 178 ? 8.430 13.300 -32.582 1.00 66.00 178 GLU A O 1
ATOM 1438 N N . THR A 1 179 ? 6.281 12.902 -32.082 1.00 68.88 179 THR A N 1
ATOM 1439 C CA . THR A 1 179 ? 6.018 14.195 -31.436 1.00 68.88 179 THR A CA 1
ATOM 1440 C C . THR A 1 179 ? 6.876 14.433 -30.194 1.00 68.88 179 THR A C 1
ATOM 1442 O O . THR A 1 179 ? 7.318 15.551 -29.945 1.00 68.88 179 THR A O 1
ATOM 1445 N N . ASP A 1 180 ? 7.143 13.388 -29.410 1.00 72.00 180 ASP A N 1
ATOM 1446 C CA . ASP A 1 180 ? 7.962 13.487 -28.202 1.00 72.00 180 ASP A CA 1
ATOM 1447 C C . ASP A 1 180 ? 9.439 13.614 -28.559 1.00 72.00 180 ASP A C 1
ATOM 1449 O O . ASP A 1 180 ? 10.156 14.364 -27.905 1.00 72.00 180 ASP A O 1
ATOM 1453 N N . HIS A 1 181 ? 9.889 12.955 -29.632 1.00 74.88 181 HIS A N 1
ATOM 1454 C CA . HIS A 1 181 ? 11.223 13.184 -30.183 1.00 74.88 181 HIS A CA 1
ATOM 1455 C C . HIS A 1 181 ? 11.397 14.630 -30.644 1.00 74.88 181 HIS A C 1
ATOM 1457 O O . HIS A 1 181 ? 12.354 15.277 -30.223 1.00 74.88 181 HIS A O 1
ATOM 1463 N N . SER A 1 182 ? 10.464 15.170 -31.433 1.00 76.81 182 SER A N 1
ATOM 1464 C CA . SER A 1 182 ? 10.522 16.569 -31.878 1.00 76.81 182 SER A CA 1
ATOM 1465 C C . SER A 1 182 ? 10.531 17.559 -30.710 1.00 76.81 182 SER A C 1
ATOM 1467 O O . SER A 1 182 ? 11.256 18.552 -30.750 1.00 76.81 182 SER A O 1
ATOM 1469 N N . TRP A 1 183 ? 9.775 17.282 -29.644 1.00 82.81 183 TRP A N 1
ATOM 1470 C CA . TRP A 1 183 ? 9.820 18.084 -28.423 1.00 82.81 183 TRP A CA 1
ATOM 1471 C C . TRP A 1 183 ? 11.163 17.972 -27.698 1.00 82.81 183 TRP A C 1
ATOM 1473 O O . TRP A 1 183 ? 11.733 18.987 -27.303 1.00 82.81 183 TRP A O 1
ATOM 1483 N N . LEU A 1 184 ? 11.684 16.751 -27.542 1.00 83.00 184 LEU A N 1
ATOM 1484 C CA . LEU A 1 184 ? 12.925 16.493 -26.816 1.00 83.00 184 LEU A CA 1
ATOM 1485 C C . LEU A 1 184 ? 14.156 17.112 -27.492 1.00 83.00 184 LEU A C 1
ATOM 1487 O O . LEU A 1 184 ? 15.066 17.530 -26.777 1.00 83.00 184 LEU A O 1
ATOM 1491 N N . MET A 1 185 ? 14.165 17.236 -28.826 1.00 81.44 185 MET A N 1
ATOM 1492 C CA . MET A 1 185 ? 15.235 17.920 -29.573 1.00 81.44 185 MET A CA 1
ATOM 1493 C C . MET A 1 185 ? 15.429 19.378 -29.122 1.00 81.44 185 MET A C 1
ATOM 1495 O O . MET A 1 185 ? 16.539 19.902 -29.168 1.00 81.44 185 MET A O 1
ATOM 1499 N N . LYS A 1 186 ? 14.380 20.037 -28.601 1.00 81.56 186 LYS A N 1
ATOM 1500 C CA . LYS A 1 186 ? 14.471 21.411 -28.067 1.00 81.56 186 LYS A CA 1
ATOM 1501 C C . LYS A 1 186 ? 15.372 21.511 -26.828 1.00 81.56 186 LYS A C 1
ATOM 1503 O O . LYS A 1 186 ? 15.740 22.611 -26.430 1.00 81.56 186 LYS A O 1
ATOM 1508 N N . PHE A 1 187 ? 15.734 20.379 -26.223 1.00 84.62 187 PHE A N 1
ATOM 1509 C CA . PHE A 1 187 ? 16.604 20.310 -25.052 1.00 84.62 187 PHE A CA 1
ATOM 1510 C C . PHE A 1 187 ? 18.005 19.755 -25.353 1.00 84.62 187 PHE A C 1
ATOM 1512 O O . PHE A 1 187 ? 18.764 19.498 -24.413 1.00 84.62 187 PHE A O 1
ATOM 1519 N N . ASP A 1 188 ? 18.377 19.573 -26.624 1.00 82.00 188 ASP A N 1
ATOM 1520 C CA . ASP A 1 188 ? 19.681 19.004 -26.994 1.00 82.00 188 ASP A CA 1
ATOM 1521 C C . ASP A 1 188 ? 20.868 19.849 -26.504 1.00 82.00 188 ASP A C 1
ATOM 1523 O O . ASP A 1 188 ? 21.912 19.299 -26.143 1.00 82.00 188 ASP A O 1
ATOM 1527 N N . GLU A 1 189 ? 20.691 21.168 -26.371 1.00 84.50 189 GLU A N 1
ATOM 1528 C CA . GLU A 1 189 ? 21.698 22.081 -25.807 1.00 84.50 189 GLU A CA 1
ATOM 1529 C C . GLU A 1 189 ? 22.106 21.715 -24.368 1.00 84.50 189 GLU A C 1
ATOM 1531 O O . GLU A 1 189 ? 23.235 21.971 -23.949 1.00 84.50 189 GLU A O 1
ATOM 1536 N N . PHE A 1 190 ? 21.219 21.059 -23.611 1.00 85.38 190 PHE A N 1
ATOM 1537 C CA . PHE A 1 190 ? 21.473 20.646 -22.226 1.00 85.38 190 PHE A CA 1
ATOM 1538 C C . PHE A 1 190 ? 22.165 19.276 -22.115 1.00 85.38 190 PHE A C 1
ATOM 1540 O O . PHE A 1 190 ? 22.477 18.830 -21.000 1.00 85.38 190 PHE A O 1
ATOM 1547 N N . GLN A 1 191 ? 22.411 18.606 -23.252 1.00 85.62 191 GLN A N 1
ATOM 1548 C CA . GLN A 1 191 ? 23.053 17.290 -23.347 1.00 85.62 191 GLN A CA 1
ATOM 1549 C C . GLN A 1 191 ? 22.461 16.297 -22.336 1.00 85.62 191 GLN A C 1
ATOM 1551 O O . GLN A 1 191 ? 23.148 15.796 -21.435 1.00 85.62 191 GLN A O 1
ATOM 1556 N N . LEU A 1 192 ? 21.143 16.100 -22.411 1.00 86.56 192 LEU A N 1
ATOM 1557 C CA . LEU A 1 192 ? 20.415 15.216 -21.504 1.00 86.56 192 LEU A CA 1
ATOM 1558 C C . LEU A 1 192 ? 20.657 13.747 -21.862 1.00 86.56 192 LEU A C 1
ATOM 1560 O O . LEU A 1 192 ? 20.642 13.390 -23.041 1.00 86.56 192 LEU A O 1
ATOM 1564 N N . ASN A 1 193 ? 20.848 12.899 -20.849 1.00 87.06 193 ASN A N 1
ATOM 1565 C CA . ASN A 1 193 ? 20.872 11.446 -21.043 1.00 87.06 193 ASN A CA 1
ATOM 1566 C C . ASN A 1 193 ? 19.448 10.889 -21.227 1.00 87.06 193 ASN A C 1
ATOM 1568 O O . ASN A 1 193 ? 18.452 11.588 -21.011 1.00 87.06 193 ASN A O 1
ATOM 1572 N N . ASP A 1 194 ? 19.350 9.621 -21.619 1.00 81.06 194 ASP A N 1
ATOM 1573 C CA . ASP A 1 194 ? 18.069 8.967 -21.898 1.00 81.06 194 ASP A CA 1
ATOM 1574 C C . ASP A 1 194 ? 17.169 8.904 -20.653 1.00 81.06 194 ASP A C 1
ATOM 1576 O O . ASP A 1 194 ? 15.950 9.071 -20.747 1.00 81.06 194 ASP A O 1
ATOM 1580 N N . GLU A 1 195 ? 17.751 8.763 -19.460 1.00 84.88 195 GLU A N 1
ATOM 1581 C CA . GLU A 1 195 ? 17.018 8.771 -18.193 1.00 84.88 195 GLU A CA 1
ATOM 1582 C C . GLU A 1 195 ? 16.423 10.151 -17.868 1.00 84.88 195 GLU A C 1
ATOM 1584 O O . GLU A 1 195 ? 15.270 10.258 -17.447 1.00 84.88 195 GLU A O 1
ATOM 1589 N N . GLN A 1 196 ? 17.172 11.233 -18.096 1.00 88.25 196 GLN A N 1
ATOM 1590 C CA . GLN A 1 196 ? 16.700 12.613 -17.946 1.00 88.25 196 GLN A CA 1
ATOM 1591 C C . GLN A 1 196 ? 15.597 12.923 -18.963 1.00 88.25 196 GLN A C 1
ATOM 1593 O O . GLN A 1 196 ? 14.587 13.515 -18.588 1.00 88.25 196 GLN A O 1
ATOM 1598 N N . LYS A 1 197 ? 15.736 12.473 -20.219 1.00 85.38 197 LYS A N 1
ATOM 1599 C CA . LYS A 1 197 ? 14.696 12.611 -21.255 1.00 85.38 197 LYS A CA 1
ATOM 1600 C C . LYS A 1 197 ? 13.413 11.871 -20.865 1.00 85.38 197 LYS A C 1
ATOM 1602 O O . LYS A 1 197 ? 12.331 12.451 -20.920 1.00 85.38 197 LYS A O 1
ATOM 1607 N N . THR A 1 198 ? 13.538 10.641 -20.367 1.00 80.06 198 THR A N 1
ATOM 1608 C CA . THR A 1 198 ? 12.406 9.851 -19.850 1.00 80.06 198 THR A CA 1
ATOM 1609 C C . THR A 1 198 ? 11.696 10.576 -18.704 1.00 80.06 198 THR A C 1
ATOM 1611 O O . THR A 1 198 ? 10.468 10.621 -18.647 1.00 80.06 198 THR A O 1
ATOM 1614 N N . ALA A 1 199 ? 12.457 11.208 -17.810 1.00 84.81 199 ALA A N 1
ATOM 1615 C CA . ALA A 1 199 ? 11.890 11.972 -16.707 1.00 84.81 199 ALA A CA 1
ATOM 1616 C C . ALA A 1 199 ? 11.187 13.265 -17.142 1.00 84.81 199 ALA A C 1
ATOM 1618 O O . ALA A 1 199 ? 10.230 13.664 -16.484 1.00 84.81 199 ALA A O 1
ATOM 1619 N N . LEU A 1 200 ? 11.619 13.912 -18.230 1.00 85.94 200 LEU A N 1
ATOM 1620 C CA . LEU A 1 200 ? 10.905 15.059 -18.802 1.00 85.94 200 LEU A CA 1
ATOM 1621 C C . LEU A 1 200 ? 9.545 14.651 -19.370 1.00 85.94 200 LEU A C 1
ATOM 1623 O O . LEU A 1 200 ? 8.565 15.363 -19.163 1.00 85.94 200 LEU A O 1
ATOM 1627 N N . ILE A 1 201 ? 9.474 13.494 -20.030 1.00 79.69 201 ILE A N 1
ATOM 1628 C CA . ILE A 1 201 ? 8.208 12.933 -20.515 1.00 79.69 201 ILE A CA 1
ATOM 1629 C C . ILE A 1 201 ? 7.306 12.591 -19.330 1.00 79.69 201 ILE A C 1
ATOM 1631 O O . ILE A 1 201 ? 6.165 13.039 -19.279 1.00 79.69 201 ILE A O 1
ATOM 1635 N N . PHE A 1 202 ? 7.837 11.906 -18.315 1.00 79.31 202 PHE A N 1
ATOM 1636 C CA . PHE A 1 202 ? 7.087 11.627 -17.090 1.00 79.31 202 PHE A CA 1
ATOM 1637 C C . PHE A 1 202 ? 6.567 12.913 -16.426 1.00 79.31 202 PHE A C 1
ATOM 1639 O O . PHE A 1 202 ? 5.406 12.981 -16.029 1.00 79.31 202 PHE A O 1
ATOM 1646 N N . LEU A 1 203 ? 7.401 13.953 -16.334 1.00 83.38 203 LEU A N 1
ATOM 1647 C CA . LEU A 1 203 ? 7.016 15.248 -15.775 1.00 83.38 203 LEU A CA 1
ATOM 1648 C C . LEU A 1 203 ? 5.919 15.930 -16.597 1.00 83.38 203 LEU A C 1
ATOM 1650 O O . LEU A 1 203 ? 5.061 16.590 -16.019 1.00 83.38 203 LEU A O 1
ATOM 1654 N N . ARG A 1 204 ? 5.936 15.780 -17.924 1.00 79.88 204 ARG A N 1
ATOM 1655 C CA . ARG A 1 204 ? 4.902 16.326 -18.808 1.00 79.88 204 ARG A CA 1
ATOM 1656 C C . ARG A 1 204 ? 3.543 15.682 -18.546 1.00 79.88 204 ARG A C 1
ATOM 1658 O O . ARG A 1 204 ? 2.549 16.396 -18.486 1.00 79.88 204 ARG A O 1
ATOM 1665 N N . GLU A 1 205 ? 3.517 14.364 -18.369 1.00 72.06 205 GLU A N 1
ATOM 1666 C CA . GLU A 1 205 ? 2.274 13.617 -18.153 1.00 72.06 205 GLU A CA 1
ATOM 1667 C C . GLU A 1 205 ? 1.740 13.775 -16.721 1.00 72.06 205 GLU A C 1
ATOM 1669 O O . GLU A 1 205 ? 0.542 13.949 -16.510 1.00 72.06 205 GLU A O 1
ATOM 1674 N N . VAL A 1 206 ? 2.626 13.729 -15.720 1.00 73.25 206 VAL A N 1
ATOM 1675 C CA . VAL A 1 206 ? 2.238 13.693 -14.299 1.00 73.25 206 VAL A CA 1
ATOM 1676 C C . VAL A 1 206 ? 2.238 15.085 -13.654 1.00 73.25 206 VAL A C 1
ATOM 1678 O O . VAL A 1 206 ? 1.552 15.304 -12.661 1.00 73.25 206 VAL A O 1
ATOM 1681 N N . GLY A 1 207 ? 2.983 16.050 -14.199 1.00 75.56 207 GLY A N 1
ATOM 1682 C CA . GLY A 1 207 ? 3.030 17.444 -13.734 1.00 75.56 207 GLY A CA 1
ATOM 1683 C C . GLY A 1 207 ? 3.964 17.713 -12.548 1.00 75.56 207 GLY A C 1
ATOM 1684 O O . GLY A 1 207 ? 4.287 18.870 -12.266 1.00 75.56 207 GLY A O 1
ATOM 1685 N N . ALA A 1 208 ? 4.451 16.674 -11.871 1.00 83.44 208 ALA A N 1
ATOM 1686 C CA . ALA A 1 208 ? 5.536 16.770 -10.900 1.00 83.44 208 ALA A CA 1
ATOM 1687 C C . ALA A 1 208 ? 6.348 15.474 -10.864 1.00 83.44 208 ALA A C 1
ATOM 1689 O O . ALA A 1 208 ? 6.005 14.478 -11.495 1.00 83.44 208 ALA A O 1
ATOM 1690 N N . LEU A 1 209 ? 7.447 15.502 -10.121 1.00 82.94 209 LEU A N 1
ATOM 1691 C CA . LEU A 1 209 ? 8.395 14.405 -10.019 1.00 82.94 209 LEU A CA 1
ATOM 1692 C C . LEU A 1 209 ? 9.006 14.401 -8.617 1.00 82.94 209 LEU A C 1
ATOM 1694 O O . LEU A 1 209 ? 9.367 15.450 -8.091 1.00 82.94 209 LEU A O 1
ATOM 1698 N N . ASP A 1 210 ? 9.165 13.239 -7.997 1.00 85.12 210 ASP A N 1
ATOM 1699 C CA . ASP A 1 210 ? 9.981 13.089 -6.791 1.00 85.12 210 ASP A CA 1
ATOM 1700 C C . ASP A 1 210 ? 11.139 12.107 -7.040 1.00 85.12 210 ASP A C 1
ATOM 1702 O O . ASP A 1 210 ? 11.259 11.502 -8.109 1.00 85.12 210 ASP A O 1
ATOM 1706 N N . ASN A 1 211 ? 12.051 11.978 -6.072 1.00 86.56 211 ASN A N 1
ATOM 1707 C CA . ASN A 1 211 ? 13.224 11.115 -6.246 1.00 86.56 211 A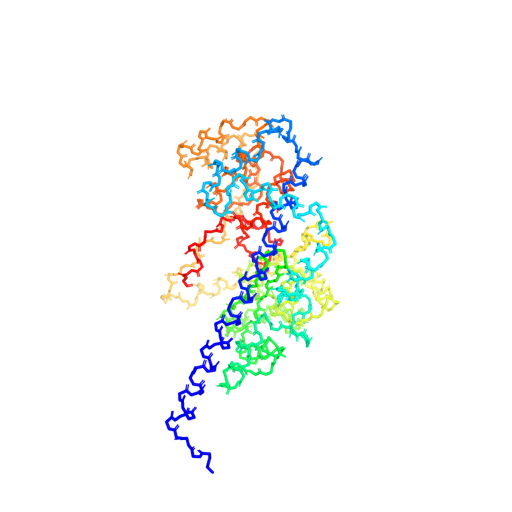SN A CA 1
ATOM 1708 C C . ASN A 1 211 ? 12.835 9.633 -6.399 1.00 86.56 211 ASN A C 1
ATOM 1710 O O . ASN A 1 211 ? 13.505 8.893 -7.120 1.00 86.56 211 ASN A O 1
ATOM 1714 N N . LEU A 1 212 ? 11.754 9.201 -5.741 1.00 82.25 212 LEU A N 1
ATOM 1715 C CA . LEU A 1 212 ? 11.277 7.825 -5.818 1.00 82.25 212 LEU A CA 1
ATOM 1716 C C . LEU A 1 212 ? 10.698 7.543 -7.208 1.00 82.25 212 LEU A C 1
ATOM 1718 O O . LEU A 1 212 ? 11.117 6.580 -7.847 1.00 82.25 212 LEU A O 1
ATOM 1722 N N . ALA A 1 213 ? 9.817 8.413 -7.697 1.00 78.75 213 ALA A N 1
ATOM 1723 C CA . ALA A 1 213 ? 9.218 8.353 -9.023 1.00 78.75 213 ALA A CA 1
ATOM 1724 C C . ALA A 1 213 ? 10.285 8.374 -10.125 1.00 78.75 213 ALA A C 1
ATOM 1726 O O . ALA A 1 213 ? 10.233 7.559 -11.046 1.00 78.75 213 ALA A O 1
ATOM 1727 N N . TYR A 1 214 ? 11.316 9.219 -9.994 1.00 85.88 214 TYR A N 1
ATOM 1728 C CA . TYR A 1 214 ? 12.445 9.236 -10.929 1.00 85.88 214 TYR A CA 1
ATOM 1729 C C . TYR A 1 214 ? 13.169 7.888 -10.973 1.00 85.88 214 TYR A C 1
ATOM 1731 O O . TYR A 1 214 ? 13.377 7.320 -12.041 1.00 85.88 214 TYR A O 1
ATOM 1739 N N . ARG A 1 215 ? 13.524 7.323 -9.812 1.00 85.81 215 ARG A N 1
ATOM 1740 C CA . ARG A 1 215 ? 14.201 6.016 -9.741 1.00 85.81 215 ARG A CA 1
ATOM 1741 C C . ARG A 1 215 ? 13.333 4.884 -10.282 1.00 85.81 215 ARG A C 1
ATOM 1743 O O . ARG A 1 215 ? 13.854 3.950 -10.885 1.00 85.81 215 ARG A O 1
ATOM 1750 N N . GLN A 1 216 ? 12.024 4.934 -10.049 1.00 78.94 216 GLN A N 1
ATOM 1751 C CA . GLN A 1 216 ? 11.106 3.905 -10.532 1.00 78.94 216 GLN A CA 1
ATOM 1752 C C . GLN A 1 216 ? 10.921 3.965 -12.053 1.00 78.94 216 GLN A C 1
ATOM 1754 O O . GLN A 1 216 ? 10.935 2.910 -12.686 1.00 78.94 216 GLN A O 1
ATOM 1759 N N . SER A 1 217 ? 10.815 5.169 -12.624 1.00 76.00 217 SER A N 1
ATOM 1760 C CA . SER A 1 217 ? 10.619 5.397 -14.065 1.00 76.00 217 SER A CA 1
ATOM 1761 C C . SER A 1 217 ? 11.888 5.232 -14.904 1.00 76.00 217 SER A C 1
ATOM 1763 O O . SER A 1 217 ? 11.795 4.854 -16.064 1.00 76.00 217 SER A O 1
ATOM 1765 N N . THR A 1 218 ? 13.072 5.471 -14.338 1.00 79.06 218 THR A N 1
ATOM 1766 C CA . THR A 1 218 ? 14.351 5.366 -15.074 1.00 79.06 218 THR A CA 1
ATOM 1767 C C . THR A 1 218 ? 15.157 4.119 -14.711 1.00 79.06 218 THR A C 1
ATOM 1769 O O . THR A 1 218 ? 16.001 3.670 -15.476 1.00 79.06 218 THR A O 1
ATOM 1772 N N . GLY A 1 219 ? 14.907 3.524 -13.541 1.00 74.44 219 GLY A N 1
ATOM 1773 C CA . GLY A 1 219 ? 15.651 2.365 -13.044 1.00 74.44 219 GLY A CA 1
ATOM 1774 C C . GLY A 1 219 ? 17.011 2.691 -12.415 1.00 74.44 219 GLY A C 1
ATOM 1775 O O . GLY A 1 219 ? 17.726 1.762 -12.035 1.00 74.44 219 GLY A O 1
ATOM 1776 N N . VAL A 1 220 ? 17.377 3.969 -12.264 1.00 81.31 220 VAL A N 1
ATOM 1777 C CA . VAL A 1 220 ? 18.680 4.354 -11.701 1.00 81.31 220 VAL A CA 1
ATOM 1778 C C . VAL A 1 220 ? 18.744 4.231 -10.173 1.00 81.31 220 VAL A C 1
ATOM 1780 O O . VAL A 1 220 ? 17.739 4.196 -9.454 1.00 81.31 220 VAL A O 1
ATOM 1783 N N . ASN A 1 221 ? 19.969 4.197 -9.644 1.00 82.56 221 ASN A N 1
ATOM 1784 C CA . ASN A 1 221 ? 20.212 4.188 -8.203 1.00 82.56 221 ASN A CA 1
ATOM 1785 C C . ASN A 1 221 ? 20.019 5.585 -7.566 1.00 82.56 221 ASN A C 1
ATOM 1787 O O . ASN A 1 221 ? 19.901 6.598 -8.251 1.00 82.56 221 ASN A O 1
ATOM 1791 N N . LEU A 1 222 ? 20.000 5.644 -6.229 1.00 81.44 222 LEU A N 1
ATOM 1792 C CA . LEU A 1 222 ? 19.763 6.881 -5.467 1.00 81.44 222 LEU A CA 1
ATOM 1793 C C . LEU A 1 222 ? 20.808 7.985 -5.721 1.00 81.44 222 LEU A C 1
ATOM 1795 O O . LEU A 1 222 ? 20.491 9.176 -5.665 1.00 81.44 222 LEU A O 1
ATOM 1799 N N . PHE A 1 223 ? 22.065 7.607 -5.949 1.00 82.69 223 PHE A N 1
ATOM 1800 C CA . PHE A 1 223 ? 23.141 8.567 -6.183 1.00 82.69 223 PHE A CA 1
ATOM 1801 C C . PHE A 1 223 ? 23.009 9.207 -7.567 1.00 82.69 223 PHE A C 1
ATOM 1803 O O . PHE A 1 223 ? 23.056 10.433 -7.696 1.00 82.69 223 PHE A O 1
ATOM 1810 N N . GLN A 1 224 ? 22.773 8.372 -8.577 1.00 85.19 224 GLN A N 1
ATOM 1811 C CA . GLN A 1 224 ? 22.548 8.793 -9.949 1.00 85.19 224 GLN A CA 1
ATOM 1812 C C . GLN A 1 224 ? 21.293 9.668 -10.041 1.00 85.19 224 GLN A C 1
ATOM 1814 O O . GLN A 1 224 ? 21.390 10.794 -10.520 1.00 85.19 224 GLN A O 1
ATOM 1819 N N . SER A 1 225 ? 20.172 9.252 -9.430 1.00 87.44 225 SER A N 1
ATOM 1820 C CA . SER A 1 225 ? 18.942 10.060 -9.410 1.00 87.44 225 SER A CA 1
ATOM 1821 C C . SER A 1 225 ? 19.159 11.441 -8.798 1.00 87.44 225 SER A C 1
ATOM 1823 O O . SER A 1 225 ? 18.673 12.444 -9.311 1.00 87.44 225 SER A O 1
ATOM 1825 N N . SER A 1 226 ? 19.922 11.522 -7.706 1.00 87.44 226 SER A N 1
ATOM 1826 C CA . SER A 1 226 ? 20.207 12.796 -7.042 1.00 87.44 226 SER A CA 1
ATOM 1827 C C . SER A 1 226 ? 21.088 13.714 -7.894 1.00 87.44 226 SER A C 1
ATOM 1829 O O . SER A 1 226 ? 20.941 14.933 -7.829 1.00 87.44 226 SER A O 1
ATOM 1831 N N . THR A 1 227 ? 22.014 13.145 -8.667 1.00 90.00 227 THR A N 1
ATOM 1832 C CA . THR A 1 227 ? 22.886 13.892 -9.584 1.00 90.00 227 THR A CA 1
ATOM 1833 C C . THR A 1 227 ? 22.092 14.398 -10.784 1.00 90.00 227 THR A C 1
ATOM 1835 O O . THR A 1 227 ? 22.163 15.587 -11.091 1.00 90.00 227 THR A O 1
ATOM 1838 N N . ASP A 1 228 ? 21.271 13.540 -11.389 1.00 91.12 228 ASP A N 1
ATOM 1839 C CA . ASP A 1 228 ? 20.452 13.878 -12.554 1.00 91.12 228 ASP A CA 1
ATOM 1840 C C . ASP A 1 228 ? 19.423 14.961 -12.234 1.00 91.12 228 ASP A C 1
ATOM 1842 O O . ASP A 1 228 ? 19.374 15.992 -12.903 1.00 91.12 228 ASP A O 1
ATOM 1846 N N . LEU A 1 229 ? 18.671 14.795 -11.141 1.00 91.00 229 LEU A N 1
ATOM 1847 C CA . LEU A 1 229 ? 17.700 15.794 -10.694 1.00 91.00 229 LEU A CA 1
ATOM 1848 C C . LEU A 1 229 ? 18.377 17.133 -10.381 1.00 91.00 229 LEU A C 1
ATOM 1850 O O . LEU A 1 229 ? 17.836 18.188 -10.705 1.00 91.00 229 LEU A O 1
ATOM 1854 N N . ARG A 1 230 ? 19.585 17.117 -9.797 1.00 90.00 230 ARG A N 1
ATOM 1855 C CA . ARG A 1 230 ? 20.349 18.347 -9.545 1.00 90.00 230 ARG A CA 1
ATOM 1856 C C . ARG A 1 230 ? 20.768 19.021 -10.850 1.00 90.00 230 ARG A C 1
ATOM 1858 O O . ARG A 1 230 ? 20.595 20.231 -10.953 1.00 90.00 230 ARG A O 1
ATOM 1865 N N . LYS A 1 231 ? 21.263 18.262 -11.837 1.00 90.69 231 LYS A N 1
ATOM 1866 C CA . LYS A 1 231 ? 21.619 18.789 -13.165 1.00 90.69 231 LYS A CA 1
ATOM 1867 C C . LYS A 1 231 ? 20.404 19.444 -13.829 1.00 90.69 231 LYS A C 1
ATOM 1869 O O . LYS A 1 231 ? 20.480 20.590 -14.264 1.00 90.69 231 LYS A O 1
ATOM 1874 N N . MET A 1 232 ? 19.261 18.763 -13.834 1.00 90.06 232 MET A N 1
ATOM 1875 C CA . MET A 1 232 ? 18.023 19.285 -14.421 1.00 90.06 232 MET A CA 1
ATOM 1876 C C . MET A 1 232 ? 17.522 20.557 -13.714 1.00 90.06 232 MET A C 1
ATOM 1878 O O . MET A 1 232 ? 17.013 21.464 -14.371 1.00 90.06 232 MET A O 1
ATOM 1882 N N . VAL A 1 233 ? 17.712 20.667 -12.393 1.00 90.69 233 VAL A N 1
ATOM 1883 C CA . VAL A 1 233 ? 17.437 21.909 -11.649 1.00 90.69 233 VAL A CA 1
ATOM 1884 C C . VAL A 1 233 ? 18.418 23.020 -12.023 1.00 90.69 233 VAL A C 1
ATOM 1886 O O . VAL A 1 233 ? 17.989 24.144 -12.257 1.00 90.69 233 VAL A O 1
ATOM 1889 N N . THR A 1 234 ? 19.721 22.734 -12.130 1.00 89.25 234 THR A N 1
ATOM 1890 C CA . THR A 1 234 ? 20.713 23.748 -12.542 1.00 89.25 234 THR A CA 1
ATOM 1891 C C . THR A 1 234 ? 20.484 24.252 -13.963 1.00 89.25 234 THR A C 1
ATOM 1893 O O . THR A 1 234 ? 20.744 25.416 -14.246 1.00 89.25 234 THR A O 1
ATOM 1896 N N . CYS A 1 235 ? 19.938 23.406 -14.838 1.00 87.44 235 CYS A N 1
ATOM 1897 C CA . CYS A 1 235 ? 19.527 23.779 -16.187 1.00 87.44 235 CYS A CA 1
ATOM 1898 C C . CYS A 1 235 ? 18.173 24.511 -16.228 1.00 87.44 235 CYS A C 1
ATOM 1900 O O . CYS A 1 235 ? 17.676 24.761 -17.314 1.00 87.44 235 CYS A O 1
ATOM 1902 N N . ASN A 1 236 ? 17.542 24.833 -15.089 1.00 87.19 236 ASN A N 1
ATOM 1903 C CA . ASN A 1 236 ? 16.205 25.445 -15.007 1.00 87.19 236 ASN A CA 1
ATOM 1904 C C . ASN A 1 236 ? 15.083 24.658 -15.719 1.00 87.19 236 ASN A C 1
ATOM 1906 O O . ASN A 1 236 ? 14.015 25.213 -15.994 1.00 87.19 236 ASN A O 1
ATOM 1910 N N . LEU A 1 237 ? 15.295 23.363 -15.980 1.00 87.62 237 LEU A N 1
ATOM 1911 C CA . LEU A 1 237 ? 14.271 22.449 -16.498 1.00 87.62 237 LEU A CA 1
ATOM 1912 C C . LEU A 1 237 ? 13.311 22.018 -15.386 1.00 87.62 237 LEU A C 1
ATOM 1914 O O . LEU A 1 237 ? 12.129 21.794 -15.630 1.00 87.62 237 LEU A O 1
ATOM 1918 N N . LEU A 1 238 ? 13.818 21.943 -14.154 1.00 90.56 238 LEU A N 1
ATOM 1919 C CA . LEU A 1 238 ? 13.053 21.631 -12.951 1.00 90.56 238 LEU A CA 1
ATOM 1920 C C . LEU A 1 238 ? 13.196 22.744 -11.915 1.00 90.56 238 LEU A C 1
ATOM 1922 O O . LEU A 1 238 ? 14.258 23.347 -11.772 1.00 90.56 238 LEU A O 1
ATOM 1926 N N . GLN A 1 239 ? 12.159 22.938 -11.109 1.00 89.12 239 GLN A N 1
ATOM 1927 C CA . GLN A 1 239 ? 12.222 23.721 -9.883 1.00 89.12 239 GLN A CA 1
ATOM 1928 C C . GLN A 1 239 ? 12.026 22.802 -8.676 1.00 89.12 239 GLN A C 1
ATOM 1930 O O . GLN A 1 239 ? 11.015 22.112 -8.557 1.00 89.12 239 GLN A O 1
ATOM 1935 N N . GLN A 1 240 ? 12.986 22.811 -7.753 1.00 89.25 240 GLN A N 1
ATOM 1936 C CA . GLN A 1 240 ? 12.875 22.068 -6.501 1.00 89.25 240 GLN A CA 1
ATOM 1937 C C . GLN A 1 240 ? 11.949 22.798 -5.514 1.00 89.25 240 GLN A C 1
ATOM 1939 O O . GLN A 1 240 ? 12.074 24.006 -5.297 1.00 89.25 240 GLN A O 1
ATOM 1944 N N . LYS A 1 241 ? 11.045 22.053 -4.877 1.00 84.00 241 LYS A N 1
ATOM 1945 C CA . LYS A 1 241 ? 10.141 22.515 -3.818 1.00 84.00 241 LYS A CA 1
ATOM 1946 C C . LYS A 1 241 ? 10.214 21.573 -2.610 1.00 84.00 241 LYS A C 1
ATOM 1948 O O . LYS A 1 241 ? 10.495 20.384 -2.748 1.00 84.00 241 LYS A O 1
ATOM 1953 N N . GLY A 1 242 ? 9.957 22.120 -1.419 1.00 72.38 242 GLY A N 1
ATOM 1954 C CA . GLY A 1 242 ? 9.984 21.393 -0.145 1.00 72.38 242 GLY A CA 1
ATOM 1955 C C . GLY A 1 242 ? 11.238 21.658 0.699 1.00 72.38 242 GLY A C 1
ATOM 1956 O O . GLY A 1 242 ? 12.346 21.773 0.185 1.00 72.38 242 GLY A O 1
ATOM 1957 N N . ASN A 1 243 ? 11.055 21.736 2.022 1.00 63.50 243 ASN A N 1
ATOM 1958 C CA . ASN A 1 243 ? 12.089 22.171 2.978 1.00 63.50 243 ASN A CA 1
ATOM 1959 C C . ASN A 1 243 ? 12.872 21.008 3.620 1.00 63.50 243 ASN A C 1
ATOM 1961 O O . ASN A 1 243 ? 13.659 21.213 4.541 1.00 63.50 243 ASN A O 1
ATOM 1965 N N . SER A 1 244 ? 12.613 19.756 3.232 1.00 65.81 244 SER A N 1
ATOM 1966 C CA . SER A 1 244 ? 13.174 18.575 3.901 1.00 65.81 244 SER A CA 1
ATOM 1967 C C . SER A 1 244 ? 13.293 17.395 2.952 1.00 65.81 244 SER A C 1
ATOM 1969 O O . SER A 1 244 ? 12.425 17.199 2.112 1.00 65.81 244 SER A O 1
ATOM 1971 N N . LYS A 1 245 ? 14.302 16.539 3.171 1.00 61.91 245 LYS A N 1
ATOM 1972 C CA . LYS A 1 245 ? 14.639 15.379 2.321 1.00 61.91 245 LYS A CA 1
ATOM 1973 C C . LYS A 1 245 ? 13.456 14.441 2.017 1.00 61.91 245 LYS A C 1
ATOM 1975 O O . LYS A 1 245 ? 13.444 13.820 0.964 1.00 61.91 245 LYS A O 1
ATOM 1980 N N . LYS A 1 246 ? 12.477 14.336 2.927 1.00 61.09 246 LYS A N 1
ATOM 1981 C CA . LYS A 1 246 ? 11.261 13.516 2.755 1.00 61.09 246 LYS A CA 1
ATOM 1982 C C . LYS A 1 246 ? 10.139 14.204 1.968 1.00 61.09 246 LYS A C 1
ATOM 1984 O O . LYS A 1 246 ? 9.331 13.505 1.377 1.00 61.09 246 LYS A O 1
ATOM 1989 N N . ASN A 1 247 ? 10.114 15.537 1.939 1.00 68.31 247 ASN A N 1
ATOM 1990 C CA . ASN A 1 247 ? 9.066 16.338 1.296 1.00 68.31 247 ASN A CA 1
ATOM 1991 C C . ASN A 1 247 ? 9.582 17.055 0.042 1.00 68.31 247 ASN A C 1
ATOM 1993 O O . ASN A 1 247 ? 8.936 17.984 -0.437 1.00 68.31 247 ASN A O 1
ATOM 1997 N N . THR A 1 248 ? 10.769 16.692 -0.447 1.00 83.12 248 THR A N 1
ATOM 1998 C CA . THR A 1 248 ? 11.322 17.274 -1.666 1.00 83.12 248 THR A CA 1
ATOM 1999 C C . THR A 1 248 ? 10.586 16.711 -2.874 1.00 83.12 248 THR A C 1
ATOM 2001 O O . THR A 1 248 ? 10.491 15.493 -3.036 1.00 83.12 248 THR A O 1
ATOM 2004 N N . TYR A 1 249 ? 10.122 17.606 -3.735 1.00 85.69 249 TYR A N 1
ATOM 2005 C CA . TYR A 1 249 ? 9.584 17.292 -5.051 1.00 85.69 249 TYR A CA 1
ATOM 2006 C C . TYR A 1 249 ? 10.043 18.339 -6.065 1.00 85.69 249 TYR A C 1
ATOM 2008 O O . TYR A 1 249 ? 10.566 19.398 -5.709 1.00 85.69 249 TYR A O 1
ATOM 2016 N N . TYR A 1 250 ? 9.868 18.019 -7.335 1.00 88.81 250 TYR A N 1
ATOM 2017 C CA . TYR A 1 250 ? 10.301 18.804 -8.475 1.00 88.81 250 TYR A CA 1
ATOM 2018 C C . TYR A 1 250 ? 9.090 19.101 -9.351 1.00 88.81 250 TYR A C 1
ATOM 2020 O O . TYR A 1 250 ? 8.284 18.215 -9.633 1.00 88.81 250 TYR A O 1
ATOM 2028 N N . VAL A 1 251 ? 8.961 20.357 -9.755 1.00 87.25 251 VAL A N 1
ATOM 2029 C CA . VAL A 1 251 ? 7.919 20.842 -10.669 1.00 87.25 251 VAL A CA 1
ATOM 2030 C C . VAL A 1 251 ? 8.568 21.396 -11.939 1.00 87.25 251 VAL A C 1
ATOM 2032 O O . VAL A 1 251 ? 9.772 21.678 -11.912 1.00 87.25 251 VAL A O 1
ATOM 2035 N N . PRO A 1 252 ? 7.814 21.565 -13.038 1.00 88.19 252 PRO A N 1
ATOM 2036 C CA . PRO A 1 252 ? 8.297 22.220 -14.249 1.00 88.19 252 PRO A CA 1
ATOM 2037 C C . PRO A 1 252 ? 9.029 23.538 -13.978 1.00 88.19 252 PRO A C 1
ATOM 2039 O O . PRO A 1 252 ? 8.516 24.421 -13.290 1.00 88.19 252 PRO A O 1
ATOM 2042 N N . GLY A 1 253 ? 10.249 23.658 -14.502 1.00 86.62 253 GLY A N 1
ATOM 2043 C CA . GLY A 1 253 ? 11.009 24.905 -14.512 1.00 86.62 253 GLY A CA 1
ATOM 2044 C C . GLY A 1 253 ? 10.602 25.822 -15.670 1.00 86.62 253 GLY A C 1
ATOM 2045 O O . GLY A 1 253 ? 9.794 25.453 -16.521 1.00 86.62 253 GLY A O 1
ATOM 2046 N N . LYS A 1 254 ? 11.178 27.027 -15.725 1.00 83.44 254 LYS A N 1
ATOM 2047 C CA . LYS A 1 254 ? 10.819 28.045 -16.732 1.00 83.44 254 LYS A CA 1
ATOM 2048 C C . LYS A 1 254 ? 11.039 27.560 -18.166 1.00 83.44 254 LYS A C 1
ATOM 2050 O O . LYS A 1 254 ? 10.117 27.610 -18.967 1.00 83.44 254 LYS A O 1
ATOM 2055 N N . ILE A 1 255 ? 12.217 26.996 -18.441 1.00 83.62 255 ILE A N 1
ATOM 2056 C CA . ILE A 1 255 ? 12.593 26.507 -19.780 1.00 83.62 255 ILE A CA 1
ATOM 2057 C C . ILE A 1 255 ? 11.661 25.375 -20.228 1.00 83.62 255 ILE A C 1
ATOM 2059 O O . ILE A 1 255 ? 11.283 25.275 -21.393 1.00 83.62 255 ILE A O 1
ATOM 2063 N N . PHE A 1 256 ? 11.239 24.533 -19.284 1.00 86.62 256 PHE A N 1
ATOM 2064 C CA . PHE A 1 256 ? 10.281 23.473 -19.562 1.00 86.62 256 PHE A CA 1
ATOM 2065 C C . PHE A 1 256 ? 8.910 24.032 -19.957 1.00 86.62 256 PHE A C 1
ATOM 2067 O O . PHE A 1 256 ? 8.338 23.592 -20.951 1.00 86.62 256 PHE A O 1
ATOM 2074 N N . LEU A 1 257 ? 8.393 25.014 -19.215 1.00 81.88 257 LEU A N 1
ATOM 2075 C CA . LEU A 1 257 ? 7.101 25.643 -19.507 1.00 81.88 257 LEU A CA 1
ATOM 2076 C C . LEU A 1 257 ? 7.117 26.387 -20.850 1.00 81.88 257 LEU A C 1
ATOM 2078 O O . LEU A 1 257 ? 6.220 26.185 -21.664 1.00 81.88 257 LEU A O 1
ATOM 2082 N N . GLU A 1 258 ? 8.180 27.144 -21.130 1.00 80.12 258 GLU A N 1
ATOM 2083 C CA . GLU A 1 258 ? 8.381 27.829 -22.416 1.00 80.12 258 GLU A CA 1
ATOM 2084 C C . GLU A 1 258 ? 8.368 26.837 -23.594 1.00 80.12 258 GLU A C 1
ATOM 2086 O O . GLU A 1 258 ? 7.735 27.080 -24.624 1.00 80.12 258 GLU A O 1
ATOM 2091 N N . SER A 1 259 ? 8.996 25.666 -23.427 1.00 79.94 259 SER A N 1
ATOM 2092 C CA . SER A 1 259 ? 9.000 24.621 -24.459 1.00 79.94 259 SER A CA 1
ATOM 2093 C C . SER A 1 259 ? 7.607 24.040 -24.746 1.00 79.94 259 SER A C 1
ATOM 2095 O O . SER A 1 259 ? 7.322 23.666 -25.887 1.00 79.94 259 SER A O 1
ATOM 2097 N N . LEU A 1 260 ? 6.740 23.956 -23.726 1.00 75.12 260 LEU A N 1
ATOM 2098 C CA . LEU A 1 260 ? 5.386 23.415 -23.848 1.00 75.12 260 LEU A CA 1
ATOM 2099 C C . LEU A 1 260 ? 4.464 24.389 -24.578 1.00 75.12 260 LEU A C 1
ATOM 2101 O O . LEU A 1 260 ? 3.706 23.966 -25.449 1.00 75.12 260 LEU A O 1
ATOM 2105 N N . GLU A 1 261 ? 4.562 25.685 -24.276 1.00 70.88 261 GLU A N 1
ATOM 2106 C CA . GLU A 1 261 ? 3.794 26.725 -24.968 1.00 70.88 261 GLU A CA 1
ATOM 2107 C C . GLU A 1 261 ? 4.143 26.788 -26.461 1.00 70.88 261 GLU A C 1
ATOM 2109 O O . GLU A 1 261 ? 3.254 26.862 -27.313 1.00 70.88 261 GLU A O 1
ATOM 2114 N N . LEU A 1 262 ? 5.435 26.700 -26.795 1.00 65.56 262 LEU A N 1
ATOM 2115 C CA . LEU A 1 262 ? 5.902 26.667 -28.184 1.00 65.56 262 LEU A CA 1
ATOM 2116 C C . LEU A 1 262 ? 5.398 25.420 -28.922 1.00 65.56 262 LEU A C 1
ATOM 2118 O O . LEU A 1 262 ? 4.925 25.520 -30.051 1.00 65.56 262 LEU A O 1
ATOM 2122 N N . HIS A 1 263 ? 5.430 24.256 -28.269 1.00 66.94 263 HIS A N 1
ATOM 2123 C CA . HIS A 1 263 ? 4.922 23.015 -28.853 1.00 66.94 263 HIS A CA 1
ATOM 2124 C C . HIS A 1 263 ? 3.395 23.036 -29.067 1.00 66.94 263 HIS A C 1
ATOM 2126 O O . HIS A 1 263 ? 2.895 22.462 -30.038 1.00 66.94 263 HIS A O 1
ATOM 2132 N N . GLN A 1 264 ? 2.627 23.684 -28.185 1.00 63.28 264 GLN A N 1
ATOM 2133 C CA . GLN A 1 264 ? 1.178 23.833 -28.365 1.00 63.28 264 GLN A CA 1
ATOM 2134 C C . GLN A 1 264 ? 0.838 24.769 -29.534 1.00 63.28 264 GLN A C 1
ATOM 2136 O O . GLN A 1 264 ? -0.058 24.454 -30.317 1.00 63.28 264 GLN A O 1
ATOM 2141 N N . ARG A 1 265 ? 1.580 25.874 -29.703 1.00 56.62 265 ARG A N 1
ATOM 2142 C CA . ARG A 1 265 ? 1.401 26.798 -30.840 1.00 56.62 265 ARG A CA 1
ATOM 2143 C C . ARG A 1 265 ? 1.700 26.136 -32.187 1.00 56.62 265 ARG A C 1
ATOM 2145 O O . ARG A 1 265 ? 0.942 26.342 -33.127 1.00 56.62 265 ARG A O 1
ATOM 2152 N N . GLU A 1 266 ? 2.742 25.308 -32.261 1.00 58.44 266 GLU A N 1
ATOM 2153 C CA . GLU A 1 266 ? 3.108 24.557 -33.475 1.00 58.44 266 GLU A CA 1
ATOM 2154 C C . GLU A 1 266 ? 2.047 23.507 -33.868 1.00 58.44 266 GLU A C 1
ATOM 2156 O O . GLU A 1 266 ? 1.777 23.321 -35.054 1.00 58.44 266 GLU A O 1
ATOM 2161 N N . ARG A 1 267 ? 1.385 22.864 -32.889 1.00 55.75 267 ARG A N 1
ATOM 2162 C CA . ARG A 1 267 ? 0.254 21.943 -33.137 1.00 55.75 267 ARG A CA 1
ATOM 2163 C C . ARG A 1 267 ? -0.991 22.668 -33.658 1.00 55.75 267 ARG A C 1
ATOM 2165 O O . ARG A 1 267 ? -1.617 22.208 -34.606 1.00 55.75 267 ARG A O 1
ATOM 2172 N N . LEU A 1 268 ? -1.322 23.822 -33.077 1.00 51.72 268 LEU A N 1
ATOM 2173 C CA . LEU A 1 268 ? -2.490 24.625 -33.467 1.00 51.72 268 LEU A CA 1
ATOM 2174 C C . LEU A 1 268 ? -2.351 25.270 -34.856 1.00 51.72 268 LEU A C 1
ATOM 2176 O O . LEU A 1 268 ? -3.358 25.624 -35.461 1.00 51.72 268 LEU A O 1
ATOM 2180 N N . SER A 1 269 ? -1.128 25.411 -35.375 1.00 50.16 269 SER A N 1
ATOM 2181 C CA . SER A 1 269 ? -0.875 25.887 -36.740 1.00 50.16 269 SER A CA 1
ATOM 2182 C C . SER A 1 269 ? -0.834 24.778 -37.800 1.00 50.16 269 SER A C 1
ATOM 2184 O O . SER A 1 269 ? -0.765 25.097 -38.984 1.00 50.16 269 SER A O 1
ATOM 2186 N N . GLY A 1 270 ? -0.834 23.501 -37.396 1.00 49.47 270 GLY A N 1
ATOM 2187 C CA . GLY A 1 270 ? -0.637 22.351 -38.290 1.00 49.47 270 GLY A CA 1
ATOM 2188 C C . GLY A 1 270 ? -1.883 21.512 -38.584 1.00 49.47 270 GLY A C 1
ATOM 2189 O O . GLY A 1 270 ? -1.934 20.869 -39.627 1.00 49.47 270 GLY A O 1
ATOM 2190 N N . GLU A 1 271 ? -2.897 21.531 -37.718 1.00 40.38 271 GLU A N 1
ATOM 2191 C CA . GLU A 1 271 ? -4.101 20.703 -37.870 1.00 40.38 271 GLU A CA 1
ATOM 2192 C C . GLU A 1 271 ? -5.365 21.563 -37.761 1.00 40.38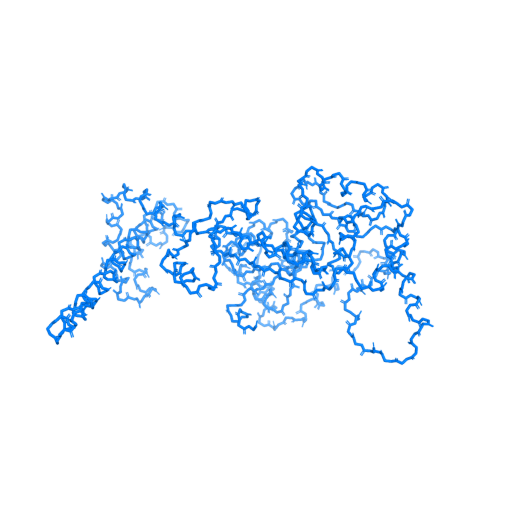 271 GLU A C 1
ATOM 2194 O O . GLU A 1 271 ? -5.954 21.732 -36.694 1.00 40.38 271 GLU A O 1
ATOM 2199 N N . SER A 1 272 ? -5.806 22.111 -38.897 1.00 40.34 272 SER A N 1
ATOM 2200 C CA . SER A 1 272 ? -7.235 22.324 -39.102 1.00 40.34 272 SER A CA 1
ATOM 2201 C C . SER A 1 272 ? -7.854 20.968 -39.443 1.00 40.34 272 SER A C 1
ATOM 2203 O O . SER A 1 272 ? -7.499 20.380 -40.461 1.00 40.34 272 SER A O 1
ATOM 2205 N N . ASP A 1 273 ? -8.790 20.542 -38.605 1.00 42.03 273 ASP A N 1
ATOM 2206 C CA . ASP A 1 273 ? -9.631 19.344 -38.691 1.00 42.03 273 ASP A CA 1
ATOM 2207 C C . ASP A 1 273 ? -9.131 18.091 -37.950 1.00 42.03 273 ASP A C 1
ATOM 2209 O O . ASP A 1 273 ? -8.183 17.421 -38.339 1.00 42.03 273 ASP A O 1
ATOM 2213 N N . LEU A 1 274 ? -9.936 17.730 -36.936 1.00 39.28 274 LEU A N 1
ATOM 2214 C CA . LEU A 1 274 ? -9.978 16.471 -36.180 1.00 39.28 274 LEU A CA 1
ATOM 2215 C C . LEU A 1 274 ? -9.010 16.362 -34.990 1.00 39.28 274 LEU A C 1
ATOM 2217 O O . LEU A 1 274 ? -8.010 15.663 -35.049 1.00 39.28 274 LEU A O 1
ATOM 2221 N N . LEU A 1 275 ? -9.393 16.961 -33.852 1.00 34.16 275 LEU A N 1
ATOM 2222 C CA . LEU A 1 275 ? -9.710 16.244 -32.597 1.00 34.16 275 LEU A CA 1
ATOM 2223 C C . LEU A 1 275 ? -9.914 17.242 -31.440 1.00 34.16 275 LEU A C 1
ATOM 2225 O O . LEU A 1 275 ? -9.042 17.507 -30.616 1.00 34.16 275 LEU A O 1
ATOM 2229 N N . SER A 1 276 ? -11.143 17.753 -31.347 1.00 37.16 276 SER A N 1
ATOM 2230 C CA . SER A 1 276 ? -11.714 18.210 -30.079 1.00 37.16 276 SER A CA 1
ATOM 2231 C C . SER A 1 276 ? -11.923 16.977 -29.196 1.00 37.16 276 SER A C 1
ATOM 2233 O O . SER A 1 276 ? -12.864 16.211 -29.397 1.00 37.16 276 SER A O 1
ATOM 2235 N N . GLY A 1 277 ? -10.996 16.727 -28.273 1.00 34.41 277 GLY A N 1
ATOM 2236 C CA . GLY A 1 277 ? -11.056 15.567 -27.391 1.00 34.41 277 GLY A CA 1
ATOM 2237 C C . GLY A 1 277 ? -10.117 15.684 -26.196 1.00 34.41 277 GLY A C 1
ATOM 2238 O O . GLY A 1 277 ? -9.013 15.159 -26.216 1.00 34.41 277 GLY A O 1
ATOM 2239 N N . ASN A 1 278 ? -10.610 16.321 -25.132 1.00 37.94 278 ASN A N 1
ATOM 2240 C CA . ASN A 1 278 ? -10.186 16.129 -23.738 1.00 37.94 278 ASN A CA 1
ATOM 2241 C C . ASN A 1 278 ? -8.787 16.602 -23.291 1.00 37.94 278 ASN A C 1
ATOM 2243 O O . ASN A 1 278 ? -8.071 15.852 -22.634 1.00 37.94 278 ASN A O 1
ATOM 2247 N N . PHE A 1 279 ? -8.448 17.884 -23.476 1.00 36.62 279 PHE A N 1
ATOM 2248 C CA . PHE A 1 279 ? -7.321 18.487 -22.732 1.00 36.62 279 PHE A CA 1
ATOM 2249 C C . PHE A 1 279 ? -7.633 19.826 -22.038 1.00 36.62 279 PHE A C 1
ATOM 2251 O O . PHE A 1 279 ? -6.736 20.605 -21.736 1.00 36.62 279 PHE A O 1
ATOM 2258 N N . HIS A 1 280 ? -8.905 20.102 -21.733 1.00 28.53 280 HIS A N 1
ATOM 2259 C CA . HIS A 1 280 ? -9.319 21.346 -21.063 1.00 28.53 280 HIS A CA 1
ATOM 2260 C C . HIS A 1 280 ? -9.317 21.271 -19.516 1.00 28.53 280 HIS A C 1
ATOM 2262 O O . HIS A 1 280 ? -9.933 22.094 -18.853 1.00 28.53 280 HIS A O 1
ATOM 2268 N N . GLY A 1 281 ? -8.656 20.276 -18.908 1.00 27.58 281 GLY A N 1
ATOM 2269 C CA . GLY A 1 281 ? -8.800 19.985 -17.471 1.00 27.58 281 GLY A CA 1
ATOM 2270 C C . GLY A 1 281 ? -7.635 20.351 -16.540 1.00 27.58 281 GLY A C 1
ATOM 2271 O O . GLY A 1 281 ? -7.765 20.134 -15.339 1.00 27.58 281 GLY A O 1
ATOM 2272 N N . LEU A 1 282 ? -6.485 20.839 -17.030 1.00 33.25 282 LEU A N 1
ATOM 2273 C CA . LEU A 1 282 ? -5.243 20.830 -16.224 1.00 33.25 282 LEU A CA 1
ATOM 2274 C C . LEU A 1 282 ? -4.604 22.187 -15.893 1.00 33.25 282 LEU A C 1
ATOM 2276 O O . LEU A 1 282 ? -3.696 22.228 -15.052 1.00 33.25 282 LEU A O 1
ATOM 2280 N N . PHE A 1 283 ? -5.119 23.295 -16.425 1.00 34.47 283 PHE A N 1
ATOM 2281 C CA . PHE A 1 283 ? -4.590 24.634 -16.148 1.00 34.47 283 PHE A CA 1
ATOM 2282 C C . PHE A 1 283 ? -5.691 25.546 -15.606 1.00 34.47 283 PHE A C 1
ATOM 2284 O O . PHE A 1 283 ? -6.338 26.278 -16.343 1.00 34.47 283 PHE A O 1
ATOM 2291 N N . GLY A 1 284 ? -5.915 25.459 -14.293 1.00 28.11 284 GLY A N 1
ATOM 2292 C CA . GLY A 1 284 ? -6.614 26.502 -13.552 1.00 28.11 284 GLY A CA 1
ATOM 2293 C C . GLY A 1 284 ? -5.720 27.736 -13.470 1.00 28.11 284 GLY A C 1
ATOM 2294 O O . GLY A 1 284 ? -4.631 27.656 -12.902 1.00 28.11 284 GLY A O 1
ATOM 2295 N N . GLU A 1 285 ? -6.189 28.799 -14.118 1.00 33.38 285 GLU A N 1
ATOM 2296 C CA . GLU A 1 285 ? -5.933 30.225 -13.891 1.00 33.38 285 GLU A CA 1
ATOM 2297 C C . GLU A 1 285 ? -4.679 30.572 -13.080 1.00 33.38 285 GLU A C 1
ATOM 2299 O O . GLU A 1 285 ? -4.670 30.608 -11.851 1.00 33.38 285 GLU A O 1
ATOM 2304 N N . SER A 1 286 ? -3.621 30.930 -13.798 1.00 32.06 286 SER A N 1
ATOM 2305 C CA . SER A 1 286 ? -2.536 31.738 -13.256 1.00 32.06 286 SER A CA 1
ATOM 2306 C C . SER A 1 286 ? -2.540 33.086 -13.957 1.00 32.06 286 SER A C 1
ATOM 2308 O O . SER A 1 286 ? -1.667 33.357 -14.774 1.00 32.06 286 SER A O 1
ATOM 2310 N N . ASP A 1 287 ? -3.542 33.909 -13.652 1.00 28.38 287 ASP A N 1
ATOM 2311 C CA . ASP A 1 287 ? -3.443 35.349 -13.862 1.00 28.38 287 ASP A CA 1
ATOM 2312 C C . ASP A 1 287 ? -4.361 36.074 -12.873 1.00 28.38 287 ASP A C 1
ATOM 2314 O O . ASP A 1 287 ? -5.574 36.100 -13.053 1.00 28.38 287 ASP A O 1
ATOM 2318 N N . SER A 1 288 ? -3.782 36.563 -11.770 1.00 27.31 288 SER A N 1
ATOM 2319 C CA . SER A 1 288 ? -4.222 37.732 -10.980 1.00 27.31 288 SER A CA 1
ATOM 2320 C C . SER A 1 288 ? -3.541 37.725 -9.610 1.00 27.31 288 SER A C 1
ATOM 2322 O O . SER A 1 288 ? -4.039 37.183 -8.624 1.00 27.31 288 SER A O 1
ATOM 2324 N N . LEU A 1 289 ? -2.371 38.358 -9.549 1.00 29.95 289 LEU A N 1
ATOM 2325 C CA . LEU A 1 289 ? -1.865 38.956 -8.317 1.00 29.95 289 LEU A CA 1
ATOM 2326 C C . LEU A 1 289 ? -2.411 40.388 -8.237 1.00 29.95 289 LEU A C 1
ATOM 2328 O O . LEU A 1 289 ? -2.405 41.083 -9.249 1.00 29.95 289 LEU A O 1
ATOM 2332 N N . LEU A 1 290 ? -2.764 40.807 -7.013 1.00 31.41 290 LEU A N 1
ATOM 2333 C CA . LEU A 1 290 ? -3.227 42.132 -6.553 1.00 31.41 290 LEU A CA 1
ATOM 2334 C C . LEU A 1 290 ? -4.753 42.286 -6.399 1.00 31.41 290 LEU A C 1
ATOM 2336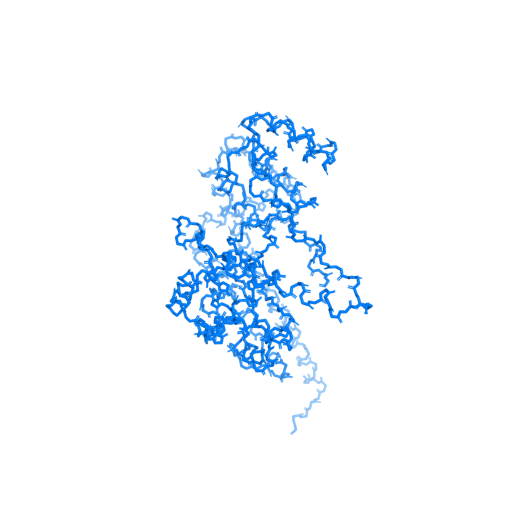 O O . LEU A 1 290 ? -5.404 42.784 -7.302 1.00 31.41 290 LEU A O 1
ATOM 2340 N N . VAL A 1 291 ? -5.293 41.933 -5.223 1.00 29.20 291 VAL A N 1
ATOM 2341 C CA . VAL A 1 291 ? -6.014 42.835 -4.288 1.00 29.20 291 VAL A CA 1
ATOM 2342 C C . VAL A 1 291 ? -6.116 42.110 -2.937 1.00 29.20 291 VAL A C 1
ATOM 2344 O O . VAL A 1 291 ? -6.573 40.972 -2.847 1.00 29.20 291 VAL A O 1
ATOM 2347 N N . GLU A 1 292 ? -5.616 42.759 -1.888 1.00 35.44 292 GLU A N 1
ATOM 2348 C CA . GLU A 1 292 ? -5.548 42.238 -0.525 1.00 35.44 292 GLU A CA 1
ATOM 2349 C C . GLU A 1 292 ? -6.909 42.240 0.204 1.00 35.44 292 GLU A C 1
ATOM 2351 O O . GLU A 1 292 ? -7.810 43.032 -0.062 1.00 35.44 292 GLU A O 1
ATOM 2356 N N . SER A 1 293 ? -6.976 41.324 1.174 1.00 36.53 293 SER A N 1
ATOM 2357 C CA . SER A 1 293 ? -7.731 41.348 2.439 1.00 36.53 293 SER A CA 1
ATOM 2358 C C . SER A 1 293 ? -9.253 41.135 2.514 1.00 36.53 293 SER A C 1
ATOM 2360 O O . SER A 1 293 ? -9.667 40.661 3.570 1.00 36.53 293 SER A O 1
ATOM 2362 N N . ASP A 1 294 ? -10.066 41.295 1.462 1.00 31.02 294 ASP A N 1
ATOM 2363 C CA . ASP A 1 294 ? -11.532 41.024 1.553 1.00 31.02 294 ASP A CA 1
ATOM 2364 C C . ASP A 1 294 ? -11.996 39.667 0.965 1.00 31.02 294 ASP A C 1
ATOM 2366 O O . ASP A 1 294 ? -13.124 39.224 1.188 1.00 31.02 294 ASP A O 1
ATOM 2370 N N . SER A 1 295 ? -11.116 38.931 0.277 1.00 37.72 295 SER A N 1
ATOM 2371 C CA . SER A 1 295 ? -11.482 37.707 -0.473 1.00 37.72 295 SER A CA 1
ATOM 2372 C C . SER A 1 295 ? -11.564 36.411 0.357 1.00 37.72 295 SER A C 1
ATOM 2374 O O . SER A 1 295 ? -12.061 35.394 -0.124 1.00 37.72 295 SER A O 1
ATOM 2376 N N . LEU A 1 296 ? -11.116 36.410 1.618 1.00 37.06 296 LEU A N 1
ATOM 2377 C CA . LEU A 1 296 ? -11.054 35.187 2.444 1.00 37.06 296 LEU A CA 1
ATOM 2378 C C . LEU A 1 296 ? -12.427 34.681 2.923 1.00 37.06 296 LEU A C 1
ATOM 2380 O O . LEU A 1 296 ? -12.548 33.516 3.302 1.00 37.06 296 LEU A O 1
ATOM 2384 N N . LEU A 1 297 ? -13.455 35.535 2.914 1.00 37.03 297 LEU A N 1
ATOM 2385 C CA . LEU A 1 297 ? -14.827 35.147 3.263 1.00 37.03 297 LEU A CA 1
ATOM 2386 C C . LEU A 1 297 ? -15.598 34.572 2.062 1.00 37.03 297 LEU A C 1
ATOM 2388 O O . LEU A 1 297 ? -16.511 33.778 2.262 1.00 37.03 297 LEU A O 1
ATOM 2392 N N . VAL A 1 298 ? -15.192 34.900 0.829 1.00 42.12 298 VAL A N 1
ATOM 2393 C CA . VAL A 1 298 ? -15.894 34.509 -0.408 1.00 42.12 298 VAL A CA 1
ATOM 2394 C C . VAL A 1 298 ? -15.553 33.071 -0.846 1.00 42.12 298 VAL A C 1
ATOM 2396 O O . VAL A 1 298 ? -16.400 32.369 -1.400 1.00 42.12 298 VAL A O 1
ATOM 2399 N N . GLU A 1 299 ? -14.353 32.566 -0.528 1.00 52.25 299 GLU A N 1
ATOM 2400 C CA . GLU A 1 299 ? -13.940 31.188 -0.862 1.00 52.25 299 GLU A CA 1
ATOM 2401 C C . GLU A 1 299 ? -14.633 30.104 -0.012 1.00 52.25 299 GLU A C 1
ATOM 2403 O O . GLU A 1 299 ? -14.879 29.002 -0.500 1.00 52.25 299 GLU A O 1
ATOM 2408 N N . PHE A 1 300 ? -14.949 30.384 1.259 1.00 53.62 300 PHE A N 1
ATOM 2409 C CA . PHE A 1 300 ? -15.503 29.376 2.176 1.00 53.62 300 PHE A CA 1
ATOM 2410 C C . PHE A 1 300 ? -16.946 28.996 1.823 1.00 53.62 300 PHE A C 1
ATOM 2412 O O . PHE A 1 300 ? -17.273 27.809 1.807 1.00 53.62 300 PHE A O 1
ATOM 2419 N N . ASP A 1 301 ? -17.792 29.982 1.511 1.00 50.66 301 ASP A N 1
ATOM 2420 C CA . ASP A 1 301 ? -19.188 29.727 1.139 1.00 50.66 301 ASP A CA 1
ATOM 2421 C C . ASP A 1 301 ? -19.297 29.092 -0.255 1.00 50.66 301 ASP A C 1
ATOM 2423 O O . ASP A 1 301 ? -20.107 28.186 -0.446 1.00 50.66 301 ASP A O 1
ATOM 2427 N N . SER A 1 302 ? -18.413 29.461 -1.189 1.00 57.03 302 SER A N 1
ATOM 2428 C CA . SER A 1 302 ? -18.352 28.858 -2.530 1.00 57.03 302 SER A CA 1
ATOM 2429 C C . SER A 1 302 ? -17.986 27.367 -2.487 1.00 57.03 302 SER A C 1
ATOM 2431 O O . SER A 1 302 ? -18.606 26.560 -3.173 1.00 57.03 302 SER A O 1
ATOM 2433 N N . LEU A 1 303 ? -17.036 26.977 -1.625 1.00 56.72 303 LEU A N 1
ATOM 2434 C CA . LEU A 1 303 ? -16.651 25.572 -1.420 1.00 56.72 303 LEU A CA 1
ATOM 2435 C C . LEU A 1 303 ? -17.706 24.766 -0.645 1.00 56.72 303 LEU A C 1
ATOM 2437 O O . LEU A 1 303 ? -17.757 23.545 -0.763 1.00 56.72 303 LEU A O 1
ATOM 2441 N N . LEU A 1 304 ? -18.546 25.425 0.160 1.00 58.78 304 LEU A N 1
ATOM 2442 C CA . LEU A 1 304 ? -19.600 24.770 0.937 1.00 58.78 304 LEU A CA 1
ATOM 2443 C C . LEU A 1 304 ? -20.819 24.379 0.098 1.00 58.78 304 LEU A C 1
ATOM 2445 O O . LEU A 1 304 ? -21.470 23.387 0.424 1.00 58.78 304 LEU A O 1
ATOM 2449 N N . LEU A 1 305 ? -21.108 25.128 -0.970 1.00 58.88 305 LEU A N 1
ATOM 2450 C CA . LEU A 1 305 ? -22.225 24.875 -1.886 1.00 58.88 305 LEU A CA 1
ATOM 2451 C C . LEU A 1 305 ? -22.098 23.550 -2.660 1.00 58.88 305 LEU A C 1
ATOM 2453 O O . LEU A 1 305 ? -23.111 23.019 -3.106 1.00 58.88 305 LEU A O 1
ATOM 2457 N N . GLU A 1 306 ? -20.889 22.991 -2.779 1.00 62.47 306 GLU A N 1
ATOM 2458 C CA . GLU A 1 306 ? -20.649 21.693 -3.430 1.00 62.47 306 GLU A CA 1
ATOM 2459 C C . GLU A 1 306 ? -21.058 20.488 -2.554 1.00 62.47 306 GLU A C 1
ATOM 2461 O O . GLU A 1 306 ? -21.141 19.361 -3.046 1.00 62.47 306 GLU A O 1
ATOM 2466 N N . PHE A 1 307 ? -21.333 20.696 -1.259 1.00 70.88 307 PHE A N 1
ATOM 2467 C CA . PHE A 1 307 ? -21.669 19.622 -0.321 1.00 70.88 307 PHE A CA 1
ATOM 2468 C C . PHE A 1 307 ? -23.181 19.506 -0.067 1.00 70.88 307 PHE A C 1
ATOM 2470 O O . PHE A 1 307 ? -23.862 20.528 0.026 1.00 70.88 307 PHE A O 1
ATOM 2477 N N . PRO A 1 308 ? -23.723 18.290 0.157 1.00 76.56 308 PRO A N 1
ATOM 2478 C CA . PRO A 1 308 ? -25.105 18.107 0.605 1.00 76.56 308 PRO A CA 1
ATOM 2479 C C . PRO A 1 308 ? -25.397 18.874 1.903 1.00 76.56 308 PRO A C 1
ATOM 2481 O O . PRO A 1 308 ? -24.550 18.915 2.799 1.00 76.56 308 PRO A O 1
ATOM 2484 N N . GLU A 1 309 ? -26.614 19.412 2.059 1.00 72.12 309 GLU A N 1
ATOM 2485 C CA . GLU A 1 309 ? -27.007 20.223 3.231 1.00 72.12 309 GLU A CA 1
ATOM 2486 C C . GLU A 1 309 ? -26.727 19.525 4.576 1.00 72.12 309 GLU A C 1
ATOM 2488 O O . GLU A 1 309 ? -26.304 20.165 5.540 1.00 72.12 309 GLU A O 1
ATOM 2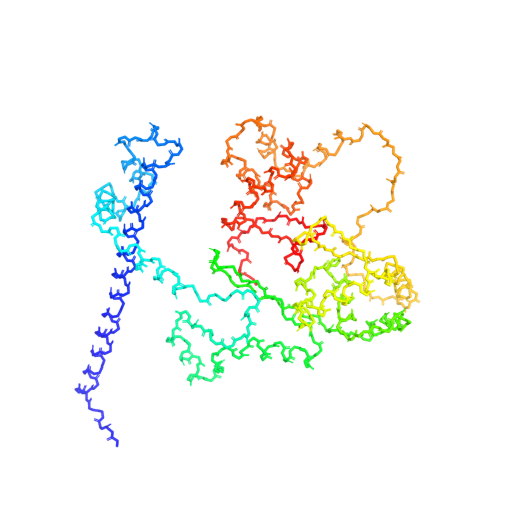493 N N . ALA A 1 310 ? -26.875 18.197 4.631 1.00 71.94 310 ALA A N 1
ATOM 2494 C CA . ALA A 1 310 ? -26.560 17.393 5.812 1.00 71.94 310 ALA A CA 1
ATOM 2495 C C . ALA A 1 310 ? -25.071 17.469 6.212 1.00 71.94 310 ALA A C 1
ATOM 2497 O O . ALA A 1 310 ? -24.748 17.581 7.397 1.00 71.94 310 ALA A O 1
ATOM 2498 N N . LEU A 1 311 ? -24.158 17.460 5.234 1.00 74.12 311 LEU A N 1
ATOM 2499 C CA . LEU A 1 311 ? -22.715 17.570 5.462 1.00 74.12 311 LEU A CA 1
ATOM 2500 C C . LEU A 1 311 ? -22.322 19.013 5.810 1.00 74.12 311 LEU A C 1
ATOM 2502 O O . LEU A 1 311 ? -21.511 19.227 6.710 1.00 74.12 311 LEU A O 1
ATOM 2506 N N . GLN A 1 312 ? -22.959 20.011 5.188 1.00 72.75 312 GLN A N 1
ATOM 2507 C CA . GLN A 1 312 ? -22.760 21.420 5.547 1.00 72.75 312 GLN A CA 1
ATOM 2508 C C . GLN A 1 312 ? -23.122 21.690 7.017 1.00 72.75 312 GLN A C 1
ATOM 2510 O O . GLN A 1 312 ? -22.387 22.383 7.725 1.00 72.75 312 GLN A O 1
ATOM 2515 N N . GLN A 1 313 ? -24.227 21.114 7.505 1.00 73.31 313 GLN A N 1
ATOM 2516 C CA . GLN A 1 313 ? -24.635 21.224 8.909 1.00 73.31 313 GLN A CA 1
ATOM 2517 C C . GLN A 1 313 ? -23.654 20.519 9.855 1.00 73.31 313 GLN A C 1
ATOM 2519 O O . GLN A 1 313 ? -23.286 21.101 10.879 1.00 73.31 313 GLN A O 1
ATOM 2524 N N . LYS A 1 314 ? -23.159 19.321 9.499 1.00 76.12 314 LYS A N 1
ATOM 2525 C CA . LYS A 1 314 ? -22.100 18.633 10.263 1.00 76.12 314 LYS A CA 1
ATOM 2526 C C . LYS A 1 314 ? -20.823 19.478 10.343 1.00 76.12 314 LYS A C 1
ATOM 2528 O O . LYS A 1 314 ? -20.266 19.622 11.428 1.00 76.12 314 LYS A O 1
ATOM 2533 N N . ILE A 1 315 ? -20.393 20.089 9.234 1.00 77.88 315 ILE A N 1
ATOM 2534 C CA . ILE A 1 315 ? -19.194 20.942 9.185 1.00 77.88 315 ILE A CA 1
ATOM 2535 C C . ILE A 1 315 ? -19.379 22.209 10.034 1.00 77.88 315 ILE A C 1
ATOM 2537 O O . ILE A 1 315 ? -18.495 22.565 10.813 1.00 77.88 315 ILE A O 1
ATOM 2541 N N . ARG A 1 316 ? -20.542 22.871 9.946 1.00 74.12 316 ARG A N 1
ATOM 2542 C CA . ARG A 1 316 ? -20.868 24.057 10.763 1.00 74.12 316 ARG A CA 1
ATOM 2543 C C . ARG A 1 316 ? -20.993 23.730 12.258 1.00 74.12 316 ARG A C 1
ATOM 2545 O O . ARG A 1 316 ? -20.686 24.583 13.086 1.00 74.12 316 ARG A O 1
ATOM 2552 N N . GLY A 1 317 ? -21.387 22.503 12.601 1.00 70.75 317 GLY A N 1
ATOM 2553 C CA . GLY A 1 317 ? -21.477 22.000 13.975 1.00 70.75 317 GLY A CA 1
ATOM 2554 C C . GLY A 1 317 ? -20.144 21.575 14.611 1.00 70.75 317 GLY A C 1
ATOM 2555 O O . GLY A 1 317 ? -20.116 21.266 15.805 1.00 70.75 317 GLY A O 1
ATOM 2556 N N . LEU A 1 318 ? -19.030 21.563 13.865 1.00 74.19 318 LEU A N 1
ATOM 2557 C CA . LEU A 1 318 ? -17.712 21.183 14.390 1.00 74.19 318 LEU A CA 1
ATOM 2558 C C . LEU A 1 318 ? -17.150 22.257 15.339 1.00 74.19 318 LEU A C 1
ATOM 2560 O O . LEU A 1 318 ? -16.501 23.224 14.936 1.00 74.19 318 LEU A O 1
ATOM 2564 N N . GLY A 1 319 ? -17.317 22.043 16.644 1.00 63.03 319 GLY A N 1
ATOM 2565 C CA . GLY A 1 319 ? -16.677 22.849 17.685 1.00 63.03 319 GLY A CA 1
ATOM 2566 C C . GLY A 1 319 ? -15.147 22.696 17.722 1.00 63.03 319 GLY A C 1
ATOM 2567 O O . GLY A 1 319 ? -14.577 21.721 17.219 1.00 63.03 319 GLY A O 1
ATOM 2568 N N . SER A 1 320 ? -14.456 23.639 18.377 1.00 59.38 320 SER A N 1
ATOM 2569 C CA . SER A 1 320 ? -12.985 23.660 18.537 1.00 59.38 320 SER A CA 1
ATOM 2570 C C . SER A 1 320 ? -12.395 22.387 19.177 1.00 59.38 320 SER A C 1
ATOM 2572 O O . SER A 1 320 ? -11.247 22.047 18.899 1.00 59.38 320 SER A O 1
ATOM 2574 N N . ARG A 1 321 ? -13.192 21.648 19.968 1.00 61.72 321 ARG A N 1
ATOM 2575 C CA . ARG A 1 321 ? -12.830 20.402 20.681 1.00 61.72 321 ARG A CA 1
ATOM 2576 C C . ARG A 1 321 ? -13.650 19.172 20.250 1.00 61.72 321 ARG A C 1
ATOM 2578 O O . ARG A 1 321 ? -13.972 18.321 21.074 1.00 61.72 321 ARG A O 1
ATOM 2585 N N . SER A 1 322 ? -14.034 19.094 18.978 1.00 71.19 322 SER A N 1
ATOM 2586 C CA . SER A 1 322 ? -14.789 17.948 18.446 1.00 71.19 322 SER A CA 1
ATOM 2587 C C . SER A 1 322 ? -14.045 16.621 18.653 1.00 71.19 322 SER A C 1
ATOM 2589 O O . SER A 1 322 ? -12.816 16.579 18.552 1.00 71.19 322 SER A O 1
ATOM 2591 N N . LYS A 1 323 ? -14.786 15.540 18.943 1.00 76.44 323 LYS A N 1
ATOM 2592 C CA . LYS A 1 323 ? -14.207 14.201 19.132 1.00 76.44 323 LYS A CA 1
ATOM 2593 C C . LYS A 1 323 ? -13.477 13.743 17.860 1.00 76.44 323 LYS A C 1
ATOM 2595 O O . LYS A 1 323 ? -13.978 14.014 16.765 1.00 76.44 323 LYS A O 1
ATOM 2600 N N . PRO A 1 324 ? -12.347 13.020 17.979 1.00 75.12 324 PRO A N 1
ATOM 2601 C CA . PRO A 1 324 ? -11.576 12.583 16.818 1.00 75.12 324 PRO A CA 1
ATOM 2602 C C . PRO A 1 324 ? -12.379 11.731 15.826 1.00 75.12 324 PRO A C 1
ATOM 2604 O O . PRO A 1 324 ? -12.209 11.886 14.623 1.00 75.12 324 PRO A O 1
ATOM 2607 N N . GLU A 1 325 ? -13.294 10.896 16.323 1.00 77.06 325 GLU A N 1
ATOM 2608 C CA . GLU A 1 325 ? -14.138 10.004 15.513 1.00 77.06 325 GLU A CA 1
ATOM 2609 C C . GLU A 1 325 ? -15.071 10.773 14.571 1.00 77.06 325 GLU A C 1
ATOM 2611 O O . GLU A 1 325 ? -15.170 10.446 13.393 1.00 77.06 325 GLU A O 1
ATOM 2616 N N . ILE A 1 326 ? -15.699 11.839 15.076 1.00 79.00 326 ILE A N 1
ATOM 2617 C CA . ILE A 1 326 ? -16.609 12.691 14.297 1.00 79.00 326 ILE A CA 1
ATOM 2618 C C . ILE A 1 326 ? -15.823 13.419 13.201 1.00 79.00 326 ILE A C 1
ATOM 2620 O O . ILE A 1 326 ? -16.302 13.589 12.085 1.00 79.00 326 ILE A O 1
ATOM 2624 N N . MET A 1 327 ? -14.591 13.832 13.505 1.00 79.81 327 MET A N 1
ATOM 2625 C CA . MET A 1 327 ? -13.729 14.498 12.531 1.00 79.81 327 MET A CA 1
ATOM 2626 C C . MET A 1 327 ? -13.242 13.534 11.443 1.00 79.81 327 MET A C 1
ATOM 2628 O O . MET A 1 327 ? -13.212 13.912 10.276 1.00 79.81 327 MET A O 1
ATOM 2632 N N . GLU A 1 328 ? -12.908 12.291 11.805 1.00 82.25 328 GLU A N 1
ATOM 2633 C CA . GLU A 1 328 ? -12.597 11.229 10.841 1.00 82.25 328 GLU A CA 1
ATOM 2634 C C . GLU A 1 328 ? -13.781 10.956 9.898 1.00 82.25 328 GLU A C 1
ATOM 2636 O O . GLU A 1 328 ? -13.577 10.864 8.691 1.00 82.25 328 GLU A O 1
ATOM 2641 N N . GLU A 1 329 ? -15.007 10.865 10.422 1.00 81.94 329 GLU A N 1
ATOM 2642 C CA . GLU A 1 329 ? -16.224 10.639 9.626 1.00 81.94 329 GLU A CA 1
ATOM 2643 C C . GLU A 1 329 ? -16.476 11.777 8.628 1.00 81.94 329 GLU A C 1
ATOM 2645 O O . GLU A 1 329 ? -16.663 11.525 7.440 1.00 81.94 329 GLU A O 1
ATOM 2650 N N . VAL A 1 330 ? -16.387 13.032 9.078 1.00 83.00 330 VAL A N 1
ATOM 2651 C CA . VAL A 1 330 ? -16.581 14.200 8.204 1.00 83.00 330 VAL A CA 1
ATOM 2652 C C . VAL A 1 330 ? -15.515 14.267 7.107 1.00 83.00 330 VAL A C 1
ATOM 2654 O O . VAL A 1 330 ? -15.842 14.555 5.960 1.00 83.00 330 VAL A O 1
ATOM 2657 N N . ILE A 1 331 ? -14.247 13.967 7.419 1.00 83.44 331 ILE A N 1
ATOM 2658 C CA . ILE A 1 331 ? -13.177 13.923 6.406 1.00 83.44 331 ILE A CA 1
ATOM 2659 C C . ILE A 1 331 ? -13.478 12.862 5.341 1.00 83.44 331 ILE A C 1
ATOM 2661 O O . ILE A 1 331 ? -13.257 13.112 4.160 1.00 83.44 331 ILE A O 1
ATOM 2665 N N . LEU A 1 332 ? -14.002 11.700 5.735 1.00 83.31 332 LEU A N 1
ATOM 2666 C CA . LEU A 1 332 ? -14.367 10.639 4.796 1.00 83.31 332 LEU A CA 1
ATOM 2667 C C . LEU A 1 332 ? -15.544 11.023 3.906 1.00 83.31 332 LEU A C 1
ATOM 2669 O O . LEU A 1 332 ? -15.507 10.736 2.713 1.00 83.31 332 LEU A O 1
ATOM 2673 N N . GLU A 1 333 ? -16.560 11.678 4.468 1.00 80.50 333 GLU A N 1
ATOM 2674 C CA . GLU A 1 333 ? -17.703 12.183 3.705 1.00 80.50 333 GLU A CA 1
ATOM 2675 C C . GLU A 1 333 ? -17.262 13.245 2.685 1.00 80.50 333 GLU A C 1
ATOM 2677 O O . GLU A 1 333 ? -17.661 13.173 1.524 1.00 80.50 333 GLU A O 1
ATOM 2682 N N . ILE A 1 334 ? -16.367 14.163 3.074 1.00 81.75 334 ILE A N 1
ATOM 2683 C CA . ILE A 1 334 ? -15.785 15.175 2.176 1.00 81.75 334 ILE A CA 1
ATOM 2684 C C . ILE A 1 334 ? -14.973 14.505 1.056 1.00 81.75 334 ILE A C 1
ATOM 2686 O O . ILE A 1 334 ? -15.247 14.719 -0.124 1.00 81.75 334 ILE A O 1
ATOM 2690 N N . CYS A 1 335 ? -14.012 13.647 1.410 1.00 82.81 335 CYS A N 1
ATOM 2691 C CA . CYS A 1 335 ? -13.135 12.972 0.449 1.00 82.81 335 CYS A CA 1
ATOM 2692 C C . CYS A 1 335 ? -13.860 11.947 -0.446 1.00 82.81 335 CYS A C 1
ATOM 2694 O O . CYS A 1 335 ? -13.269 11.473 -1.420 1.00 82.81 335 CYS A O 1
ATOM 2696 N N . ASN A 1 336 ? -15.105 11.572 -0.118 1.00 83.19 336 ASN A N 1
ATOM 2697 C CA . ASN A 1 336 ? -15.920 10.660 -0.927 1.00 83.19 336 ASN A CA 1
ATOM 2698 C C . ASN A 1 336 ? -16.639 11.401 -2.059 1.00 83.19 336 ASN A C 1
ATOM 2700 O O . ASN A 1 336 ? -16.969 10.799 -3.074 1.00 83.19 336 ASN A O 1
ATOM 2704 N N . ILE A 1 337 ? -16.882 12.701 -1.889 1.00 78.88 337 ILE A N 1
A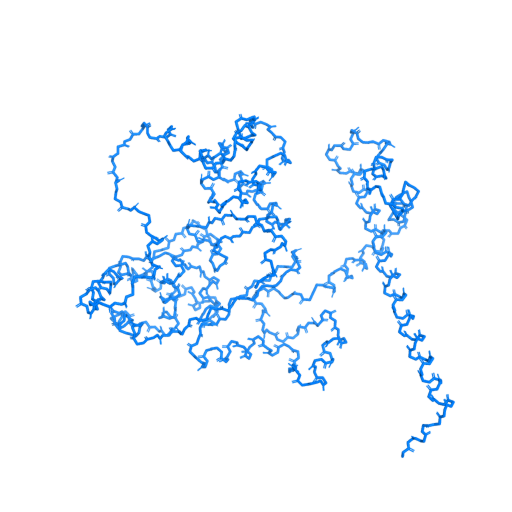TOM 2705 C CA . ILE A 1 337 ? -17.534 13.536 -2.902 1.00 78.88 337 ILE A CA 1
ATOM 2706 C C . ILE A 1 337 ? -16.528 13.919 -3.988 1.00 78.88 337 ILE A C 1
ATOM 2708 O O . ILE A 1 337 ? -16.826 13.828 -5.177 1.00 78.88 337 ILE A O 1
ATOM 2712 N N . LYS A 1 338 ? -15.323 14.330 -3.585 1.00 77.00 338 LYS A N 1
ATOM 2713 C CA . LYS A 1 338 ? -14.250 14.754 -4.491 1.00 77.00 338 LYS A CA 1
ATOM 2714 C C . LYS A 1 338 ? -12.896 14.607 -3.800 1.00 77.00 338 LYS A C 1
ATOM 2716 O O . LYS A 1 338 ? -12.816 14.524 -2.577 1.00 77.00 338 LYS A O 1
ATOM 2721 N N . ALA A 1 339 ? -11.820 14.581 -4.581 1.00 79.12 339 ALA A N 1
ATOM 2722 C CA . ALA A 1 339 ? -10.475 14.653 -4.028 1.00 79.12 339 ALA A CA 1
ATOM 2723 C C . ALA A 1 339 ? -10.184 16.086 -3.551 1.00 79.12 339 ALA A C 1
ATOM 2725 O O . ALA A 1 339 ? -10.276 17.018 -4.347 1.00 79.12 339 ALA A O 1
ATOM 2726 N N . PHE A 1 340 ? -9.802 16.244 -2.281 1.00 79.62 340 PHE A N 1
ATOM 2727 C CA . PHE A 1 340 ? -9.460 17.547 -1.694 1.00 79.62 340 PHE A CA 1
ATOM 2728 C C . PHE A 1 340 ? -8.001 17.603 -1.257 1.00 79.62 340 PHE A C 1
ATOM 2730 O O . PHE A 1 340 ? -7.474 16.644 -0.682 1.00 79.62 340 PHE A O 1
ATOM 2737 N N . ASN A 1 341 ? -7.338 18.726 -1.517 1.00 82.50 341 ASN A N 1
ATOM 2738 C CA . ASN A 1 341 ? -5.964 18.944 -1.074 1.00 82.50 341 ASN A CA 1
ATOM 2739 C C . ASN A 1 341 ? -5.904 19.320 0.421 1.00 82.50 341 ASN A C 1
ATOM 2741 O O . ASN A 1 341 ? -6.916 19.596 1.070 1.00 82.50 341 ASN A O 1
ATOM 2745 N N . LEU A 1 342 ? -4.703 19.297 1.009 1.00 82.25 342 LEU A N 1
ATOM 2746 C CA . LEU A 1 342 ? -4.549 19.569 2.444 1.00 82.25 342 LEU A CA 1
ATOM 2747 C C . LEU A 1 342 ? -4.986 20.991 2.834 1.00 82.25 342 LEU A C 1
ATOM 2749 O O . LEU A 1 342 ? -5.510 21.190 3.932 1.00 82.25 342 LEU A O 1
ATOM 2753 N N . ASP A 1 343 ? -4.757 21.968 1.960 1.00 77.62 343 ASP A N 1
ATOM 2754 C CA . ASP A 1 343 ? -5.061 23.372 2.225 1.00 77.62 343 ASP A CA 1
ATOM 2755 C C . ASP A 1 343 ? -6.569 23.646 2.115 1.00 77.62 343 ASP A C 1
ATOM 2757 O O . ASP A 1 343 ? -7.130 24.342 2.959 1.00 77.62 343 ASP A O 1
ATOM 2761 N N . GLU A 1 344 ? -7.254 23.013 1.164 1.00 79.00 344 GLU A N 1
ATOM 2762 C CA . GLU A 1 344 ? -8.712 22.983 1.023 1.00 79.00 344 GLU A CA 1
ATOM 2763 C C . GLU A 1 344 ? -9.363 22.327 2.239 1.00 79.00 344 GLU A C 1
ATOM 2765 O O . GLU A 1 344 ? -10.236 22.928 2.862 1.00 79.00 344 GLU A O 1
ATOM 2770 N N . LEU A 1 345 ? -8.885 21.150 2.662 1.00 81.56 345 LEU A N 1
ATOM 2771 C CA . LEU A 1 345 ? -9.364 20.500 3.888 1.00 81.56 345 LEU A CA 1
ATOM 2772 C C . LEU A 1 345 ? -9.137 21.384 5.121 1.00 81.56 345 LEU A C 1
ATOM 2774 O O . LEU A 1 345 ? -9.989 21.458 6.005 1.00 81.56 345 LEU A O 1
ATOM 2778 N N . SER A 1 346 ? -8.011 22.097 5.175 1.00 81.62 346 SER A N 1
ATOM 2779 C CA . SER A 1 346 ? -7.711 23.080 6.220 1.00 81.62 346 SER A CA 1
ATOM 2780 C C . SER A 1 346 ? -8.701 24.246 6.232 1.00 81.62 346 SER A C 1
ATOM 2782 O O . SER A 1 346 ? -9.171 24.629 7.310 1.00 81.62 346 SER A O 1
ATOM 2784 N N . LYS A 1 347 ? -9.057 24.779 5.057 1.00 80.75 347 LYS A N 1
ATOM 2785 C CA . LYS A 1 347 ? -10.062 25.841 4.902 1.00 80.75 347 LYS A CA 1
ATOM 2786 C C . LYS A 1 347 ? -11.461 25.348 5.296 1.00 80.75 347 LYS A C 1
ATOM 2788 O O . LYS A 1 347 ? -12.108 25.990 6.122 1.00 80.75 347 LYS A O 1
ATOM 2793 N N . ILE A 1 348 ? -11.887 24.186 4.794 1.00 78.88 348 ILE A N 1
ATOM 2794 C CA . ILE A 1 348 ? -13.211 23.592 5.056 1.00 78.88 348 ILE A CA 1
ATOM 2795 C C . ILE A 1 348 ? -13.385 23.269 6.546 1.00 78.88 348 ILE A C 1
ATOM 2797 O O . ILE A 1 348 ? -14.390 23.629 7.158 1.00 78.88 348 ILE A O 1
ATOM 2801 N N . LEU A 1 349 ? -12.385 22.637 7.165 1.00 80.19 349 LEU A N 1
ATOM 2802 C CA . LEU A 1 349 ? -12.447 22.208 8.568 1.00 80.19 349 LEU A CA 1
ATOM 2803 C C . LEU A 1 349 ? -12.045 23.310 9.560 1.00 80.19 349 LEU A C 1
ATOM 2805 O O . LEU A 1 349 ? -12.133 23.102 10.773 1.00 80.19 349 LEU A O 1
ATOM 2809 N N . LYS A 1 350 ? -11.574 24.470 9.077 1.00 78.31 350 LYS A N 1
ATOM 2810 C CA . LYS A 1 350 ? -11.046 25.581 9.891 1.00 78.31 350 LYS A CA 1
ATOM 2811 C C . LYS A 1 350 ? -10.010 25.098 10.921 1.00 78.31 350 LYS A C 1
ATOM 2813 O O . LYS A 1 350 ? -10.100 25.377 12.126 1.00 78.31 350 LYS A O 1
ATOM 2818 N N . ARG A 1 351 ? -9.027 24.313 10.468 1.00 80.44 351 ARG A N 1
ATOM 2819 C CA . ARG A 1 351 ? -7.945 23.739 11.296 1.00 80.44 351 ARG A CA 1
ATOM 2820 C C . ARG A 1 351 ? -6.606 23.865 10.594 1.00 80.44 351 ARG A C 1
ATOM 2822 O O . ARG A 1 351 ? -6.542 23.941 9.382 1.00 80.44 351 ARG A O 1
ATOM 2829 N N . ARG A 1 352 ? -5.514 23.861 11.363 1.00 76.81 352 ARG A N 1
ATOM 2830 C CA . ARG A 1 352 ? -4.165 23.976 10.792 1.00 76.81 352 ARG A CA 1
ATOM 2831 C C . ARG A 1 352 ? -3.824 22.743 9.926 1.00 76.81 352 ARG A C 1
ATOM 2833 O O . ARG A 1 352 ? -4.028 21.626 10.413 1.00 76.81 352 ARG A O 1
ATOM 2840 N N . PRO A 1 353 ? -3.201 22.918 8.741 1.00 79.00 353 PRO A N 1
ATOM 2841 C CA . PRO A 1 353 ? -2.825 21.823 7.834 1.00 79.00 353 PRO A CA 1
ATOM 2842 C C . PRO A 1 353 ? -2.025 20.704 8.515 1.00 79.00 353 PRO A C 1
ATOM 2844 O O . PRO A 1 353 ? -2.334 19.523 8.381 1.00 79.00 353 PRO A O 1
ATOM 2847 N N . HIS A 1 354 ? -1.030 21.076 9.327 1.00 79.69 354 HIS A N 1
ATOM 2848 C CA . HIS A 1 354 ? -0.196 20.122 10.065 1.00 79.69 354 HIS A CA 1
ATOM 2849 C C . HIS A 1 354 ? -1.012 19.252 11.033 1.00 79.69 354 HIS A C 1
ATOM 2851 O O . HIS A 1 354 ? -0.775 18.053 11.146 1.00 79.69 354 HIS A O 1
ATOM 2857 N N . HIS A 1 355 ? -1.992 19.844 11.723 1.00 80.19 355 HIS A N 1
ATOM 2858 C CA . HIS A 1 355 ? -2.840 19.111 12.659 1.00 80.19 355 HIS A CA 1
ATOM 2859 C C . HIS A 1 355 ? -3.723 18.100 11.925 1.00 80.19 355 HIS A C 1
ATOM 2861 O O . HIS A 1 355 ? -3.812 16.954 12.354 1.00 80.19 355 HIS A O 1
ATOM 2867 N N . ILE A 1 356 ? -4.312 18.500 10.793 1.00 80.69 356 ILE A N 1
ATOM 2868 C CA . ILE A 1 356 ? -5.135 17.613 9.964 1.00 80.69 356 ILE A CA 1
ATOM 2869 C C . ILE A 1 356 ? -4.313 16.420 9.462 1.00 80.69 356 ILE A C 1
ATOM 2871 O O . ILE A 1 356 ? -4.742 15.272 9.595 1.00 80.69 356 ILE A O 1
ATOM 2875 N N . ARG A 1 357 ? -3.106 16.684 8.948 1.00 80.75 357 ARG A N 1
ATOM 2876 C CA . ARG A 1 357 ? -2.209 15.648 8.429 1.00 80.75 357 ARG A CA 1
ATOM 2877 C C . ARG A 1 357 ? -1.820 14.626 9.498 1.00 80.75 357 ARG A C 1
ATOM 2879 O O . ARG A 1 357 ? -2.053 13.438 9.307 1.00 80.75 357 ARG A O 1
ATOM 2886 N N . GLU A 1 358 ? -1.268 15.086 10.619 1.00 79.38 358 GLU A N 1
ATOM 2887 C CA . GLU A 1 358 ? -0.712 14.201 11.650 1.00 79.38 358 GLU A CA 1
ATOM 2888 C C . GLU A 1 358 ? -1.783 13.423 12.421 1.00 79.38 358 GLU A C 1
ATOM 2890 O O . GLU A 1 358 ? -1.643 12.218 12.628 1.00 79.38 358 GLU A O 1
ATOM 2895 N N . LYS A 1 359 ? -2.866 14.091 12.844 1.00 80.56 359 LYS A N 1
ATOM 2896 C CA . LYS A 1 359 ? -3.886 13.469 13.704 1.00 80.56 359 LYS A CA 1
ATOM 2897 C C . LYS A 1 359 ? -4.929 12.663 12.941 1.00 80.56 359 LYS A C 1
ATOM 2899 O O . LYS A 1 359 ? -5.445 11.711 13.514 1.00 80.56 359 LYS A O 1
ATOM 2904 N N . PHE A 1 360 ? -5.253 13.039 11.702 1.00 82.50 360 PHE A N 1
ATOM 2905 C CA . PHE A 1 360 ? -6.392 12.460 10.986 1.00 82.50 360 PHE A CA 1
ATOM 2906 C C . PHE A 1 360 ? -5.976 11.786 9.689 1.00 82.50 360 PHE A C 1
ATOM 2908 O O . PHE A 1 360 ? -6.182 10.586 9.556 1.00 82.50 360 PHE A O 1
ATOM 2915 N N . LEU A 1 361 ? -5.340 12.498 8.754 1.00 82.75 361 LEU A N 1
ATOM 2916 C CA . LEU A 1 361 ? -5.032 11.916 7.443 1.00 82.75 361 LEU A CA 1
ATOM 2917 C C . LEU A 1 361 ? -4.044 10.752 7.554 1.00 82.75 361 LEU A C 1
ATOM 2919 O O . LEU A 1 361 ? -4.302 9.704 6.980 1.00 82.75 361 LEU A O 1
ATOM 2923 N N . ASN A 1 362 ? -2.978 10.862 8.352 1.00 80.69 362 ASN A N 1
ATOM 2924 C CA . ASN A 1 362 ? -2.044 9.750 8.577 1.00 80.69 362 ASN A CA 1
ATOM 2925 C C . ASN A 1 362 ? -2.746 8.529 9.203 1.00 80.69 362 ASN A C 1
ATOM 2927 O O . ASN A 1 362 ? -2.443 7.386 8.854 1.00 80.69 362 ASN A O 1
ATOM 2931 N N . VAL A 1 363 ? -3.707 8.761 10.104 1.00 81.06 363 VAL A N 1
ATOM 2932 C CA . VAL A 1 363 ? -4.498 7.702 10.747 1.00 81.06 363 VAL A CA 1
ATOM 2933 C C . VAL A 1 363 ? -5.461 7.058 9.748 1.00 81.06 363 VAL A C 1
ATOM 2935 O O . VAL A 1 363 ? -5.522 5.833 9.670 1.00 81.06 363 VAL A O 1
ATOM 2938 N N . LEU A 1 364 ? -6.172 7.855 8.950 1.00 80.94 364 LEU A N 1
ATOM 2939 C CA . LEU A 1 364 ? -7.119 7.393 7.935 1.00 80.94 364 LEU A CA 1
ATOM 2940 C C . LEU A 1 364 ? -6.426 6.683 6.764 1.00 80.94 364 LEU A C 1
ATOM 2942 O O . LEU A 1 364 ? -6.937 5.670 6.295 1.00 80.94 364 LEU A O 1
ATOM 2946 N N . MET A 1 365 ? -5.243 7.151 6.356 1.00 79.44 365 MET A N 1
ATOM 2947 C CA . MET A 1 365 ? -4.366 6.481 5.388 1.00 79.44 365 MET A CA 1
ATOM 2948 C C . MET A 1 365 ? -3.891 5.129 5.932 1.00 79.44 365 MET A C 1
ATOM 2950 O O . MET A 1 365 ? -3.919 4.127 5.226 1.00 79.44 365 MET A O 1
ATOM 2954 N N . LYS A 1 366 ? -3.508 5.062 7.218 1.00 74.62 366 LYS A N 1
ATOM 2955 C CA . LYS A 1 366 ? -3.123 3.800 7.873 1.00 74.62 366 LYS A CA 1
ATOM 2956 C C . LYS A 1 366 ? -4.299 2.823 8.007 1.00 74.62 366 LYS A C 1
ATOM 2958 O O . LYS A 1 366 ? -4.079 1.617 7.987 1.00 74.62 366 LYS A O 1
ATOM 2963 N N . LYS A 1 367 ? -5.525 3.339 8.153 1.00 76.94 367 LYS A N 1
ATOM 2964 C CA . LYS A 1 367 ? -6.784 2.573 8.178 1.00 76.94 367 LYS A CA 1
ATOM 2965 C C . LYS A 1 367 ? -7.344 2.279 6.770 1.00 76.94 367 LYS A C 1
ATOM 2967 O O . LYS A 1 367 ? -8.440 1.738 6.693 1.00 76.94 367 LYS A O 1
ATOM 2972 N N . GLU A 1 368 ? -6.639 2.661 5.698 1.00 68.44 368 GLU A N 1
ATOM 2973 C CA . GLU A 1 368 ? -7.039 2.495 4.285 1.00 68.44 368 GLU A CA 1
ATOM 2974 C C . GLU A 1 368 ? -8.401 3.092 3.911 1.00 68.44 368 GLU A C 1
ATOM 2976 O O . GLU A 1 368 ? -9.031 2.679 2.943 1.00 68.44 368 GLU A O 1
ATOM 2981 N N . LYS A 1 369 ? -8.881 4.082 4.662 1.00 77.12 369 LYS A N 1
ATOM 2982 C CA . LYS A 1 369 ? -10.161 4.716 4.337 1.00 77.12 369 LYS A CA 1
ATOM 2983 C C . LYS A 1 369 ? -10.014 5.824 3.292 1.00 77.12 369 LYS A C 1
ATOM 2985 O O . LYS A 1 369 ? -10.978 6.153 2.611 1.00 77.12 369 LYS A O 1
ATOM 2990 N N . ILE A 1 370 ? -8.812 6.383 3.148 1.00 82.06 370 ILE A N 1
ATOM 2991 C CA . ILE A 1 370 ? -8.465 7.400 2.148 1.00 82.06 370 ILE A CA 1
ATOM 2992 C C . ILE A 1 370 ? -7.129 7.058 1.478 1.00 82.06 370 ILE A C 1
ATOM 2994 O O . ILE A 1 370 ? -6.306 6.354 2.063 1.00 82.06 370 ILE A O 1
ATOM 2998 N N . GLY A 1 371 ? -6.912 7.575 0.272 1.00 78.50 371 GLY A N 1
ATOM 2999 C CA . GLY A 1 371 ? -5.700 7.419 -0.527 1.00 78.50 371 GLY A CA 1
ATOM 3000 C C . GLY A 1 371 ? -5.341 8.701 -1.279 1.00 78.50 371 GLY A C 1
ATOM 3001 O O . GLY A 1 371 ? -6.126 9.648 -1.332 1.00 78.50 371 GLY A O 1
ATOM 3002 N N . TYR A 1 372 ? -4.145 8.729 -1.864 1.00 81.12 372 TYR A N 1
ATOM 3003 C CA . TYR A 1 372 ? -3.682 9.852 -2.679 1.00 81.12 372 TYR A CA 1
ATOM 3004 C C . TYR A 1 372 ? -4.371 9.897 -4.050 1.00 81.12 372 TYR A C 1
ATOM 3006 O O . TYR A 1 372 ? -4.665 8.858 -4.646 1.00 81.12 372 TYR A O 1
ATOM 3014 N N . SER A 1 373 ? -4.609 11.106 -4.562 1.00 77.06 373 SER A N 1
ATOM 3015 C CA . SER A 1 373 ? -5.137 11.335 -5.909 1.00 77.06 373 SER A CA 1
ATOM 3016 C C . SER A 1 373 ? -4.081 11.131 -6.995 1.00 77.06 373 SER A C 1
ATOM 3018 O O . SER A 1 373 ? -4.428 10.631 -8.059 1.00 77.06 373 SER A O 1
ATOM 3020 N N . ILE A 1 374 ? -2.819 11.488 -6.718 1.00 68.62 374 ILE A N 1
ATOM 3021 C CA . ILE A 1 374 ? -1.656 11.322 -7.605 1.00 68.62 374 ILE A CA 1
ATOM 3022 C C . ILE A 1 374 ? -0.639 10.438 -6.869 1.00 68.62 374 ILE A C 1
ATOM 3024 O O . ILE A 1 374 ? 0.325 10.922 -6.266 1.00 68.62 374 ILE A O 1
ATOM 3028 N N . PRO A 1 375 ? -0.901 9.127 -6.791 1.00 62.16 375 PRO A N 1
ATOM 3029 C CA . PRO A 1 375 ? -0.054 8.202 -6.049 1.00 62.16 375 PRO A CA 1
ATOM 3030 C C . PRO A 1 375 ? 1.339 8.020 -6.676 1.00 62.16 375 PRO A C 1
ATOM 3032 O O . PRO A 1 375 ? 2.266 7.620 -5.976 1.00 62.16 375 PRO A O 1
ATOM 3035 N N . GLU A 1 376 ? 1.516 8.366 -7.956 1.00 65.12 376 GLU A N 1
ATOM 3036 C CA . GLU A 1 376 ? 2.793 8.286 -8.674 1.00 65.12 376 GLU A CA 1
ATOM 3037 C C . GLU A 1 376 ? 3.858 9.210 -8.072 1.00 65.12 376 GLU A C 1
ATOM 3039 O O . GLU A 1 376 ? 5.047 8.898 -8.117 1.00 65.12 376 GLU A O 1
ATOM 3044 N N . VAL A 1 377 ? 3.431 10.344 -7.508 1.00 70.44 377 VAL A N 1
ATOM 3045 C CA . VAL A 1 377 ? 4.301 11.337 -6.872 1.00 70.44 377 VAL A CA 1
ATOM 3046 C C . VAL A 1 377 ? 3.679 11.713 -5.537 1.00 70.44 377 VAL A C 1
ATOM 3048 O O . VAL A 1 377 ? 2.803 12.572 -5.447 1.00 70.44 377 VAL A O 1
ATOM 3051 N N . ILE A 1 378 ? 4.152 11.079 -4.464 1.00 72.31 378 ILE A N 1
ATOM 3052 C CA . ILE A 1 378 ? 3.567 11.229 -3.121 1.00 72.31 378 ILE A CA 1
ATOM 3053 C C . ILE A 1 378 ? 3.564 12.701 -2.691 1.00 72.31 378 ILE A C 1
ATOM 3055 O O . ILE A 1 378 ? 2.610 13.174 -2.073 1.00 72.31 378 ILE A O 1
ATOM 3059 N N . ASN A 1 379 ? 4.616 13.425 -3.069 1.00 69.88 379 ASN A N 1
ATOM 3060 C CA . ASN A 1 379 ? 4.827 14.827 -2.734 1.00 69.88 379 ASN A CA 1
ATOM 3061 C C . ASN A 1 379 ? 4.304 15.808 -3.803 1.00 69.88 379 ASN A C 1
ATOM 3063 O O . ASN A 1 379 ? 4.745 16.954 -3.827 1.00 69.88 379 ASN A O 1
ATOM 3067 N N . HIS A 1 380 ? 3.406 15.389 -4.701 1.00 72.88 380 HIS A N 1
ATOM 3068 C CA . HIS A 1 380 ? 2.892 16.251 -5.769 1.00 72.88 380 HIS A CA 1
ATOM 3069 C C . HIS A 1 380 ? 2.274 17.558 -5.203 1.00 72.88 380 HIS A C 1
ATOM 3071 O O . HIS A 1 380 ? 1.582 17.517 -4.185 1.00 72.88 380 HIS A O 1
ATOM 3077 N N . PRO A 1 381 ? 2.461 18.737 -5.833 1.00 69.75 381 PRO A N 1
ATOM 3078 C CA . PRO A 1 381 ? 1.906 20.002 -5.330 1.00 69.75 381 PRO A CA 1
ATOM 3079 C C . PRO A 1 381 ? 0.373 20.012 -5.297 1.00 69.75 381 PRO A C 1
ATOM 3081 O O . PRO A 1 381 ? -0.225 20.503 -4.348 1.00 69.75 381 PRO A O 1
ATOM 3084 N N . LYS A 1 382 ? -0.268 19.420 -6.310 1.00 74.38 382 LYS A N 1
ATOM 3085 C CA . LYS A 1 382 ? -1.727 19.218 -6.378 1.00 74.38 382 LYS A CA 1
ATOM 3086 C C . LYS A 1 382 ? -2.187 17.914 -5.702 1.00 74.38 382 LYS A C 1
ATOM 3088 O O . LYS A 1 382 ? -3.211 17.362 -6.087 1.00 74.38 382 LYS A O 1
ATOM 3093 N N . GLN A 1 383 ? -1.398 17.363 -4.774 1.00 78.75 383 GLN A N 1
ATOM 3094 C CA . GLN A 1 383 ? -1.753 16.106 -4.118 1.00 78.75 383 GLN A CA 1
ATOM 3095 C C . GLN A 1 383 ? -3.021 16.285 -3.281 1.00 78.75 383 GLN A C 1
ATOM 3097 O O . GLN A 1 383 ? -3.067 17.107 -2.362 1.00 78.75 383 GLN A O 1
ATOM 3102 N N . ALA A 1 384 ? -4.033 15.481 -3.584 1.00 84.25 384 ALA A N 1
ATOM 3103 C CA . ALA A 1 384 ? -5.310 15.469 -2.897 1.00 84.25 384 ALA A CA 1
ATOM 3104 C C . ALA A 1 384 ? -5.597 14.093 -2.286 1.00 84.25 384 ALA A C 1
ATOM 3106 O O . ALA A 1 384 ? -4.947 13.094 -2.602 1.00 84.25 384 ALA A O 1
ATOM 3107 N N . TYR A 1 385 ? -6.559 14.058 -1.371 1.00 84.75 385 TYR A N 1
ATOM 3108 C CA . TYR A 1 385 ? -6.992 12.862 -0.662 1.00 84.75 385 TYR A CA 1
ATOM 3109 C C . TYR A 1 385 ? -8.389 12.478 -1.136 1.00 84.75 385 TYR A C 1
ATOM 3111 O O . TYR A 1 385 ? -9.291 13.317 -1.143 1.00 84.75 385 TYR A O 1
ATOM 3119 N N . LYS A 1 386 ? -8.562 11.212 -1.518 1.00 83.94 386 LYS A N 1
ATOM 3120 C CA . LYS A 1 386 ? -9.842 10.629 -1.934 1.00 83.94 386 LYS A CA 1
ATOM 3121 C C . LYS A 1 386 ? -10.185 9.419 -1.079 1.00 83.94 386 LYS A C 1
ATOM 3123 O O . LYS A 1 386 ? -9.283 8.706 -0.641 1.00 83.94 386 LYS A O 1
ATOM 3128 N N . THR A 1 387 ? -11.465 9.170 -0.849 1.00 83.69 387 THR A N 1
ATOM 3129 C CA . THR A 1 387 ? -11.915 7.987 -0.103 1.00 83.69 387 THR A CA 1
ATOM 3130 C C . THR A 1 387 ? -11.698 6.732 -0.946 1.00 83.69 387 THR A C 1
ATOM 3132 O O . THR A 1 387 ? -11.945 6.735 -2.150 1.00 83.69 387 THR A O 1
ATOM 3135 N N . ILE A 1 388 ? -11.184 5.663 -0.337 1.00 75.44 388 ILE A N 1
ATOM 3136 C CA . ILE A 1 388 ? -10.990 4.379 -1.021 1.00 75.44 388 ILE A CA 1
ATOM 3137 C C . ILE A 1 388 ? -12.281 3.583 -0.839 1.00 75.44 388 ILE A C 1
ATOM 3139 O O . ILE A 1 388 ? -12.518 3.006 0.223 1.00 75.44 388 ILE A O 1
ATOM 3143 N N . ASN A 1 389 ? -13.139 3.571 -1.860 1.00 61.47 389 ASN A N 1
ATOM 3144 C CA . ASN A 1 389 ? -14.348 2.754 -1.834 1.00 61.47 389 ASN A CA 1
ATOM 3145 C C . ASN A 1 389 ? -13.990 1.287 -2.148 1.00 61.47 389 ASN A C 1
ATOM 3147 O O . ASN A 1 389 ? -13.413 1.020 -3.204 1.00 61.47 389 ASN A O 1
ATOM 3151 N N . PRO A 1 390 ? -14.361 0.308 -1.295 1.00 47.62 390 PRO A N 1
ATOM 3152 C CA . PRO A 1 390 ? -14.065 -1.114 -1.519 1.00 47.62 390 PRO A CA 1
ATOM 3153 C C . PRO A 1 390 ? -14.598 -1.662 -2.854 1.00 47.62 390 PRO A C 1
ATOM 3155 O O . PRO A 1 390 ? -14.115 -2.676 -3.351 1.00 47.62 390 PRO A O 1
ATOM 3158 N N . SER A 1 391 ? -15.596 -0.993 -3.432 1.00 37.94 391 SER A N 1
ATOM 3159 C CA . SER A 1 391 ? -16.281 -1.352 -4.674 1.00 37.94 391 SER A CA 1
ATOM 3160 C C . SER A 1 391 ? -15.639 -0.801 -5.956 1.00 37.94 391 SER A C 1
ATOM 3162 O O . SER A 1 391 ? -16.045 -1.218 -7.035 1.00 37.94 391 SER A O 1
ATOM 3164 N N . GLU A 1 392 ? -14.637 0.085 -5.882 1.00 37.94 392 GLU A N 1
ATOM 3165 C CA . GLU A 1 392 ? -13.938 0.603 -7.078 1.00 37.94 392 GLU A CA 1
ATOM 3166 C C . GLU A 1 392 ? -12.765 -0.279 -7.545 1.00 37.94 392 GLU A C 1
ATOM 3168 O O . GLU A 1 392 ? -12.233 -0.065 -8.628 1.00 37.94 392 GLU A O 1
ATOM 3173 N N . ASN A 1 393 ? -12.412 -1.333 -6.799 1.00 33.41 393 ASN A N 1
ATOM 3174 C CA . ASN A 1 393 ? -11.398 -2.328 -7.193 1.00 33.41 393 ASN A CA 1
ATOM 3175 C C . ASN A 1 393 ? -11.920 -3.404 -8.174 1.00 33.41 393 ASN A C 1
ATOM 3177 O O . ASN A 1 393 ? -11.290 -4.447 -8.344 1.00 33.41 393 ASN A O 1
ATOM 3181 N N . ILE A 1 394 ? -13.074 -3.176 -8.806 1.00 29.16 394 ILE A N 1
ATOM 3182 C CA . ILE A 1 394 ? -13.651 -4.065 -9.821 1.00 29.16 394 ILE A CA 1
ATOM 3183 C C . ILE A 1 394 ? -13.961 -3.251 -11.080 1.00 29.16 394 ILE A C 1
ATOM 3185 O O . ILE A 1 394 ? -15.130 -3.081 -11.416 1.00 29.16 394 ILE A O 1
ATOM 3189 N N . LYS A 1 395 ? -12.946 -2.724 -11.769 1.00 28.70 395 LYS A N 1
ATOM 3190 C CA . LYS A 1 395 ? -13.012 -2.460 -13.215 1.00 28.70 395 LYS A CA 1
ATOM 3191 C C . LYS A 1 395 ? -11.652 -2.656 -13.857 1.00 28.70 395 LYS A C 1
ATOM 3193 O O . LYS A 1 395 ? -10.663 -2.157 -13.280 1.00 28.70 395 LYS A O 1
#

pLDDT: mean 75.42, std 15.85, range [27.31, 96.0]